Protein AF-0000000079972338 (afdb_homodimer)

pLDDT: mean 95.18, std 7.19, range [50.0, 98.88]

Structure (mmCIF, N/CA/C/O backbone):
data_AF-0000000079972338-model_v1
#
loop_
_entity.id
_entity.type
_entity.pdbx_description
1 polymer 'N2227-domain-containing protein'
#
loop_
_atom_site.group_PDB
_atom_site.id
_atom_site.type_symbol
_atom_site.label_atom_id
_atom_site.label_alt_id
_atom_site.label_comp_id
_atom_site.label_asym_id
_atom_site.label_entity_id
_atom_site.label_seq_id
_atom_site.pdbx_PDB_ins_code
_atom_site.Cartn_x
_atom_site.Cartn_y
_atom_site.Cartn_z
_atom_site.occupancy
_atom_site.B_iso_or_equiv
_atom_site.auth_seq_id
_atom_site.auth_comp_id
_atom_site.auth_asym_id
_atom_site.auth_atom_id
_atom_site.pdbx_PDB_model_num
ATOM 1 N N . MET A 1 1 ? 8.078 -21.703 -28.703 1 62.47 1 MET A N 1
ATOM 2 C CA . MET A 1 1 ? 8.406 -20.281 -28.844 1 62.47 1 MET A CA 1
ATOM 3 C C . MET A 1 1 ? 8.641 -19.922 -30.312 1 62.47 1 MET A C 1
ATOM 5 O O . MET A 1 1 ? 9.242 -18.891 -30.625 1 62.47 1 MET A O 1
ATOM 9 N N . ASN A 1 2 ? 8.242 -20.797 -31.125 1 51.22 2 ASN A N 1
ATOM 10 C CA . ASN A 1 2 ? 8.438 -20.516 -32.531 1 51.22 2 ASN A CA 1
ATOM 11 C C . ASN A 1 2 ? 7.453 -19.453 -33.031 1 51.22 2 ASN A C 1
ATOM 13 O O . ASN A 1 2 ? 6.266 -19.516 -32.719 1 51.22 2 ASN A O 1
ATOM 17 N N . GLN A 1 3 ? 7.961 -18.391 -33.625 1 52.28 3 GLN A N 1
ATOM 18 C CA . GLN A 1 3 ? 7.16 -17.281 -34.125 1 52.28 3 GLN A CA 1
ATOM 19 C C . GLN A 1 3 ? 6.035 -17.75 -35.031 1 52.28 3 GLN A C 1
ATOM 21 O O . GLN A 1 3 ? 4.977 -17.125 -35.094 1 52.28 3 GLN A O 1
ATOM 26 N N . LYS A 1 4 ? 6.234 -18.781 -35.875 1 56.81 4 LYS A N 1
ATOM 27 C CA . LYS A 1 4 ? 5.281 -19.25 -36.875 1 56.81 4 LYS A CA 1
ATOM 28 C C . LYS A 1 4 ? 4.133 -20.016 -36.25 1 56.81 4 LYS A C 1
ATOM 30 O O . LYS A 1 4 ? 3.127 -20.297 -36.906 1 56.81 4 LYS A O 1
ATOM 35 N N . GLN A 1 5 ? 4.328 -20.25 -35 1 57.22 5 GLN A N 1
ATOM 36 C CA . GLN A 1 5 ? 3.275 -21.031 -34.344 1 57.22 5 GLN A CA 1
ATOM 37 C C . GLN A 1 5 ? 2.521 -20.172 -33.312 1 57.22 5 GLN A C 1
ATOM 39 O O . GLN A 1 5 ? 3.127 -19.594 -32.406 1 57.22 5 GLN A O 1
ATOM 44 N N . GLY A 1 6 ? 1.32 -19.875 -33.5 1 57.62 6 GLY A N 1
ATOM 45 C CA . GLY A 1 6 ? 0.409 -19.188 -32.594 1 57.62 6 GLY A CA 1
ATOM 46 C C . GLY A 1 6 ? 0.247 -17.719 -32.906 1 57.62 6 GLY A C 1
ATOM 47 O O . GLY A 1 6 ? 0.909 -17.188 -33.812 1 57.62 6 GLY A O 1
ATOM 48 N N . GLN A 1 7 ? -0.815 -17.156 -32.625 1 63 7 GLN A N 1
ATOM 49 C CA . GLN A 1 7 ? -1.077 -15.734 -32.875 1 63 7 GLN A CA 1
ATOM 50 C C . GLN A 1 7 ? -0.052 -14.852 -32.188 1 63 7 GLN A C 1
ATOM 52 O O . GLN A 1 7 ? 0.166 -14.977 -30.984 1 63 7 GLN A O 1
ATOM 57 N N . TRP A 1 8 ? 0.828 -14.242 -32.969 1 67.56 8 TRP A N 1
ATOM 58 C CA . TRP A 1 8 ? 1.877 -13.344 -32.531 1 67.56 8 TRP A CA 1
ATOM 59 C C . TRP A 1 8 ? 1.278 -12.102 -31.859 1 67.56 8 TRP A C 1
ATOM 61 O O . TRP A 1 8 ? 0.971 -11.125 -32.562 1 67.56 8 TRP A O 1
ATOM 71 N N . GLY A 1 9 ? 0.549 -12.453 -30.672 1 73.25 9 GLY A N 1
ATOM 72 C CA . GLY A 1 9 ? -0.003 -11.367 -29.859 1 73.25 9 GLY A CA 1
ATOM 73 C C . GLY A 1 9 ? 0.609 -11.281 -28.484 1 73.25 9 GLY A C 1
ATOM 74 O O . GLY A 1 9 ? 1.665 -11.859 -28.219 1 73.25 9 GLY A O 1
ATOM 75 N N . SER A 1 10 ? 0.059 -10.477 -27.703 1 77.56 10 SER A N 1
ATOM 76 C CA . SER A 1 10 ? 0.585 -10.133 -26.391 1 77.56 10 SER A CA 1
ATOM 77 C C . SER A 1 10 ? 0.656 -11.359 -25.484 1 77.56 10 SER A C 1
ATOM 79 O O . SER A 1 10 ? 1.364 -11.352 -24.484 1 77.56 10 SER A O 1
ATOM 81 N N . SER A 1 11 ? 0.07 -12.453 -25.953 1 81.69 11 SER A N 1
ATOM 82 C CA . SER A 1 11 ? 0.075 -13.633 -25.109 1 81.69 11 SER A CA 1
ATOM 83 C C . SER A 1 11 ? 1.084 -14.664 -25.594 1 81.69 11 SER A C 1
ATOM 85 O O . SER A 1 11 ? 1.397 -15.625 -24.891 1 81.69 11 SER A O 1
ATOM 87 N N . HIS A 1 12 ? 1.62 -14.477 -26.75 1 89.56 12 HIS A N 1
ATOM 88 C CA . HIS A 1 12 ? 2.611 -15.406 -27.281 1 89.56 12 HIS A CA 1
ATOM 89 C C . HIS A 1 12 ? 3.854 -15.445 -26.391 1 89.56 12 HIS A C 1
ATOM 91 O O . HIS A 1 12 ? 4.375 -14.398 -26 1 89.56 12 HIS A O 1
ATOM 97 N N . PRO A 1 13 ? 4.312 -16.625 -26.109 1 91.5 13 PRO A N 1
ATOM 98 C CA . PRO A 1 13 ? 5.438 -16.75 -25.172 1 91.5 13 PRO A CA 1
ATOM 99 C C . PRO A 1 13 ? 6.684 -16.016 -25.656 1 91.5 13 PRO A C 1
ATOM 101 O O . PRO A 1 13 ? 7.402 -15.422 -24.859 1 91.5 13 PRO A O 1
ATOM 104 N N . ARG A 1 14 ? 6.945 -16.094 -26.922 1 94.5 14 ARG A N 1
ATOM 105 C CA . ARG A 1 14 ? 8.141 -15.445 -27.453 1 94.5 14 ARG A CA 1
ATOM 106 C C . ARG A 1 14 ? 8.016 -13.922 -27.391 1 94.5 14 ARG A C 1
ATOM 108 O O . ARG A 1 14 ? 8.992 -13.227 -27.109 1 94.5 14 ARG A O 1
ATOM 115 N N . TYR A 1 15 ? 6.84 -13.406 -27.75 1 95.31 15 TYR A N 1
ATOM 116 C CA . TYR A 1 15 ? 6.602 -11.977 -27.594 1 95.31 15 TYR A CA 1
ATOM 117 C C . TYR A 1 15 ? 6.82 -11.539 -26.156 1 95.31 15 TYR A C 1
ATOM 119 O O . TYR A 1 15 ? 7.48 -10.531 -25.891 1 95.31 15 TYR A O 1
ATOM 127 N N . ARG A 1 16 ? 6.238 -12.266 -25.234 1 96.94 16 ARG A N 1
ATOM 128 C CA . ARG A 1 16 ? 6.395 -11.961 -23.812 1 96.94 16 ARG A CA 1
ATOM 129 C C . ARG A 1 16 ? 7.863 -11.984 -23.406 1 96.94 16 ARG A C 1
ATOM 131 O O . ARG A 1 16 ? 8.297 -11.172 -22.594 1 96.94 16 ARG A O 1
ATOM 138 N N . LEU A 1 17 ? 8.594 -12.945 -23.969 1 98.19 17 LEU A N 1
ATOM 139 C CA . LEU A 1 17 ? 10.031 -13.008 -23.719 1 98.19 17 LEU A CA 1
ATOM 140 C C . LEU A 1 17 ? 10.734 -11.758 -24.234 1 98.19 17 LEU A C 1
ATOM 142 O O . LEU A 1 17 ? 11.547 -11.156 -23.531 1 98.19 17 LEU A O 1
ATOM 146 N N . LEU A 1 18 ? 10.398 -11.375 -25.422 1 98.25 18 LEU A N 1
ATOM 147 C CA . LEU A 1 18 ? 11 -10.195 -26.016 1 98.25 18 LEU A CA 1
ATOM 148 C C . LEU A 1 18 ? 10.672 -8.945 -25.188 1 98.25 18 LEU A C 1
ATOM 150 O O . LEU A 1 18 ? 11.508 -8.055 -25.047 1 98.25 18 LEU A O 1
ATOM 154 N N . GLU A 1 19 ? 9.445 -8.898 -24.688 1 98 19 GLU A N 1
ATOM 155 C CA . GLU A 1 19 ? 9.062 -7.777 -23.828 1 98 19 GLU A CA 1
ATOM 156 C C . GLU A 1 19 ? 9.906 -7.742 -22.562 1 98 19 GLU A C 1
ATOM 158 O O . GLU A 1 19 ? 10.297 -6.668 -22.094 1 98 19 GLU A O 1
ATOM 163 N N . ALA A 1 20 ? 10.133 -8.914 -21.984 1 98.5 20 ALA A N 1
ATOM 164 C CA . ALA A 1 20 ? 10.977 -8.977 -20.781 1 98.5 20 ALA A CA 1
ATOM 165 C C . ALA A 1 20 ? 12.398 -8.508 -21.094 1 98.5 20 ALA A C 1
ATOM 167 O O . ALA A 1 20 ? 12.969 -7.723 -20.344 1 98.5 20 ALA A O 1
ATOM 168 N N . LEU A 1 21 ? 12.938 -8.984 -22.203 1 98.81 21 LEU A N 1
ATOM 169 C CA . LEU A 1 21 ? 14.289 -8.594 -22.609 1 98.81 21 LEU A CA 1
ATOM 170 C C . LEU A 1 21 ? 14.359 -7.09 -22.875 1 98.81 21 LEU A C 1
ATOM 172 O O . LEU A 1 21 ? 15.336 -6.438 -22.5 1 98.81 21 LEU A O 1
ATOM 176 N N . TYR A 1 22 ? 13.312 -6.609 -23.516 1 98.62 22 TYR A N 1
ATOM 177 C CA . TYR A 1 22 ? 13.195 -5.168 -23.719 1 98.62 22 TYR A CA 1
ATOM 178 C C . TYR A 1 22 ? 13.234 -4.426 -22.391 1 98.62 22 TYR A C 1
ATOM 180 O O . TYR A 1 22 ? 13.969 -3.447 -22.234 1 98.62 22 TYR A O 1
ATOM 188 N N . GLY A 1 23 ? 12.539 -4.914 -21.422 1 98.62 23 GLY A N 1
ATOM 189 C CA . GLY A 1 23 ? 12.539 -4.328 -20.094 1 98.62 23 GLY A CA 1
ATOM 190 C C . GLY A 1 23 ? 13.914 -4.285 -19.469 1 98.62 23 GLY A C 1
ATOM 191 O O . GLY A 1 23 ? 14.359 -3.23 -19 1 98.62 23 GLY A O 1
ATOM 192 N N . TYR A 1 24 ? 14.609 -5.402 -19.469 1 98.69 24 TYR A N 1
ATOM 193 C CA . TYR A 1 24 ? 15.953 -5.477 -18.906 1 98.69 24 TYR A CA 1
ATOM 194 C C . TYR A 1 24 ? 16.906 -4.535 -19.625 1 98.69 24 TYR A C 1
ATOM 196 O O . TYR A 1 24 ? 17.734 -3.883 -19 1 98.69 24 TYR A O 1
ATOM 204 N N . SER A 1 25 ? 16.766 -4.457 -20.891 1 98.44 25 SER A N 1
ATOM 205 C CA . SER A 1 25 ? 17.688 -3.674 -21.703 1 98.44 25 SER A CA 1
ATOM 206 C C . SER A 1 25 ? 17.562 -2.186 -21.391 1 98.44 25 SER A C 1
ATOM 208 O O . SER A 1 25 ? 18.516 -1.426 -21.594 1 98.44 25 SER A O 1
ATOM 210 N N . LYS A 1 26 ? 16.422 -1.809 -20.938 1 98.31 26 LYS A N 1
ATOM 211 C CA . LYS A 1 26 ? 16.188 -0.385 -20.734 1 98.31 26 LYS A CA 1
ATOM 212 C C . LYS A 1 26 ? 16.156 -0.045 -19.234 1 98.31 26 LYS A C 1
ATOM 214 O O . LYS A 1 26 ? 15.648 1.012 -18.844 1 98.31 26 LYS A O 1
ATOM 219 N N . TYR A 1 27 ? 16.688 -0.897 -18.438 1 98.38 27 TYR A N 1
ATOM 220 C CA . TYR A 1 27 ? 16.672 -0.675 -17 1 98.38 27 TYR A CA 1
ATOM 221 C C . TYR A 1 27 ? 17.25 0.691 -16.656 1 98.38 27 TYR A C 1
ATOM 223 O O . TYR A 1 27 ? 16.625 1.472 -15.93 1 98.38 27 TYR A O 1
ATOM 231 N N . ARG A 1 28 ? 18.438 0.932 -17.141 1 98.19 28 ARG A N 1
ATOM 232 C CA . ARG A 1 28 ? 19.109 2.18 -16.797 1 98.19 28 ARG A CA 1
ATOM 233 C C . ARG A 1 28 ? 18.312 3.387 -17.25 1 98.19 28 ARG A C 1
ATOM 235 O O . ARG A 1 28 ? 18.062 4.316 -16.484 1 98.19 28 ARG A O 1
ATOM 242 N N . GLU A 1 29 ? 17.922 3.334 -18.484 1 97.69 29 GLU A N 1
ATOM 243 C CA . GLU A 1 29 ? 17.156 4.445 -19.062 1 97.69 29 GLU A CA 1
ATOM 244 C C . GLU A 1 29 ? 15.922 4.754 -18.219 1 97.69 29 GLU A C 1
ATOM 246 O O . GLU A 1 29 ? 15.664 5.914 -17.875 1 97.69 29 GLU A O 1
ATOM 251 N N . ARG A 1 30 ? 15.188 3.715 -17.859 1 97.56 30 ARG A N 1
ATOM 252 C CA . ARG A 1 30 ? 13.938 3.887 -17.125 1 97.56 30 ARG A CA 1
ATOM 253 C C . ARG A 1 30 ? 14.195 4.402 -15.711 1 97.56 30 ARG A C 1
ATOM 255 O O . ARG A 1 30 ? 13.406 5.191 -15.188 1 97.56 30 ARG A O 1
ATOM 262 N N . ASN A 1 31 ? 15.234 3.977 -15.078 1 97.75 31 ASN A N 1
ATOM 263 C CA . ASN A 1 31 ? 15.523 4.391 -13.711 1 97.75 31 ASN A CA 1
ATOM 264 C C . ASN A 1 31 ? 16.219 5.746 -13.664 1 97.75 31 ASN A C 1
ATOM 266 O O . ASN A 1 31 ? 16.031 6.516 -12.719 1 97.75 31 ASN A O 1
ATOM 270 N N . MET A 1 32 ? 17.016 6.047 -14.727 1 98 32 MET A N 1
ATOM 271 C CA . MET A 1 32 ? 17.641 7.363 -14.805 1 98 32 MET A CA 1
ATOM 272 C C . MET A 1 32 ? 16.594 8.461 -14.961 1 98 32 MET A C 1
ATOM 274 O O . MET A 1 32 ? 16.781 9.578 -14.469 1 98 32 MET A O 1
ATOM 278 N N . ALA A 1 33 ? 15.516 8.117 -15.641 1 97.12 33 ALA A N 1
ATOM 279 C CA . ALA A 1 33 ? 14.445 9.102 -15.797 1 97.12 33 ALA A CA 1
ATOM 280 C C . ALA A 1 33 ? 13.922 9.57 -14.445 1 97.12 33 ALA A C 1
ATOM 282 O O . ALA A 1 33 ? 13.703 10.766 -14.234 1 97.12 33 ALA A O 1
ATOM 283 N N . GLU A 1 34 ? 13.703 8.688 -13.5 1 95.75 34 GLU A N 1
ATOM 284 C CA . GLU A 1 34 ? 13.234 9.023 -12.164 1 95.75 34 GLU A CA 1
ATOM 285 C C . GLU A 1 34 ? 14.289 9.812 -11.391 1 95.75 34 GLU A C 1
ATOM 287 O O . GLU A 1 34 ? 13.961 10.789 -10.711 1 95.75 34 GLU A O 1
ATOM 292 N N . LEU A 1 35 ? 15.492 9.359 -11.484 1 97.94 35 LEU A N 1
ATOM 293 C CA . LEU A 1 35 ? 16.578 10.07 -10.82 1 97.94 35 LEU A CA 1
ATOM 294 C C . LEU A 1 35 ? 16.688 11.5 -11.328 1 97.94 35 LEU A C 1
ATOM 296 O O . LEU A 1 35 ? 16.891 12.43 -10.547 1 97.94 35 LEU A O 1
ATOM 300 N N . ASP A 1 36 ? 16.547 11.68 -12.609 1 98.25 36 ASP A N 1
ATOM 301 C CA . ASP A 1 36 ? 16.609 13.008 -13.211 1 98.25 36 ASP A CA 1
ATOM 302 C C . ASP A 1 36 ? 15.461 13.883 -12.734 1 98.25 36 ASP A C 1
ATOM 304 O O . ASP A 1 36 ? 15.617 15.094 -12.578 1 98.25 36 ASP A O 1
ATOM 308 N N . ARG A 1 37 ? 14.383 13.266 -12.562 1 97.62 37 ARG A N 1
ATOM 309 C CA . ARG A 1 37 ? 13.258 14 -11.984 1 97.62 37 ARG A CA 1
ATOM 310 C C . ARG A 1 37 ? 13.586 14.484 -10.578 1 97.62 37 ARG A C 1
ATOM 312 O O . ARG A 1 37 ? 13.281 15.625 -10.219 1 97.62 37 ARG A O 1
ATOM 319 N N . TRP A 1 38 ? 14.172 13.641 -9.727 1 97.88 38 TRP A N 1
ATOM 320 C CA . TRP A 1 38 ? 14.57 14.039 -8.383 1 97.88 38 TRP A CA 1
ATOM 321 C C . TRP A 1 38 ? 15.562 15.203 -8.43 1 97.88 38 TRP A C 1
ATOM 323 O O . TRP A 1 38 ? 15.438 16.156 -7.668 1 97.88 38 TRP A O 1
ATOM 333 N N . ARG A 1 39 ? 16.5 15.086 -9.344 1 98.25 39 ARG A N 1
ATOM 334 C CA . ARG A 1 39 ? 17.469 16.156 -9.516 1 98.25 39 ARG A CA 1
ATOM 335 C C . ARG A 1 39 ? 16.781 17.469 -9.914 1 98.25 39 ARG A C 1
ATOM 337 O O . ARG A 1 39 ? 17.141 18.531 -9.414 1 98.25 39 ARG A O 1
ATOM 344 N N . SER A 1 40 ? 15.852 17.344 -10.797 1 98.5 40 SER A N 1
ATOM 345 C CA . SER A 1 40 ? 15.109 18.516 -11.25 1 98.5 40 SER A CA 1
ATOM 346 C C . SER A 1 40 ? 14.32 19.141 -10.109 1 98.5 40 SER A C 1
ATOM 348 O O . SER A 1 40 ? 14.273 20.359 -9.977 1 98.5 40 SER A O 1
ATOM 350 N N . MET A 1 41 ? 13.672 18.344 -9.328 1 98.25 41 MET A N 1
ATOM 351 C CA . MET A 1 41 ? 12.898 18.844 -8.195 1 98.25 41 MET A CA 1
ATOM 352 C C . MET A 1 41 ? 13.797 19.578 -7.207 1 98.25 41 MET A C 1
ATOM 354 O O . MET A 1 41 ? 13.406 20.609 -6.664 1 98.25 41 MET A O 1
ATOM 358 N N . TYR A 1 42 ? 14.977 19.047 -6.98 1 98.44 42 TYR A N 1
ATOM 359 C CA . TYR A 1 42 ? 15.938 19.656 -6.062 1 98.44 42 TYR A CA 1
ATOM 360 C C . TYR A 1 42 ? 16.234 21.094 -6.453 1 98.44 42 TYR A C 1
ATOM 362 O O . TYR A 1 42 ? 16.453 21.953 -5.586 1 98.44 42 TYR A O 1
ATOM 370 N N . LYS A 1 43 ? 16.156 21.375 -7.73 1 98.31 43 LYS A N 1
ATOM 371 C CA . LYS A 1 43 ? 16.484 22.703 -8.242 1 98.31 43 LYS A CA 1
ATOM 372 C C . LYS A 1 43 ? 15.477 23.75 -7.777 1 98.31 43 LYS A C 1
ATOM 374 O O . LYS A 1 43 ? 15.75 24.953 -7.809 1 98.31 43 LYS A O 1
ATOM 379 N N . ASN A 1 44 ? 14.344 23.281 -7.316 1 98.25 44 ASN A N 1
ATOM 380 C CA . ASN A 1 44 ? 13.281 24.203 -6.934 1 98.25 44 ASN A CA 1
ATOM 381 C C . ASN A 1 44 ? 13.508 24.781 -5.535 1 98.25 44 ASN A C 1
ATOM 383 O O . ASN A 1 44 ? 12.836 25.734 -5.133 1 98.25 44 ASN A O 1
ATOM 387 N N . LEU A 1 45 ? 14.461 24.297 -4.828 1 98.44 45 LEU A N 1
ATOM 388 C CA . LEU A 1 45 ? 14.789 24.812 -3.506 1 98.44 45 LEU A CA 1
ATOM 389 C C . LEU A 1 45 ? 15.477 26.172 -3.611 1 98.44 45 LEU A C 1
ATOM 391 O O . LEU A 1 45 ? 16.109 26.469 -4.621 1 98.44 45 LEU A O 1
ATOM 395 N N . SER A 1 46 ? 15.328 26.969 -2.59 1 98.25 46 SER A N 1
ATOM 396 C CA . SER A 1 46 ? 16.078 28.219 -2.525 1 98.25 46 SER A CA 1
ATOM 397 C C . SER A 1 46 ? 17.562 27.953 -2.314 1 98.25 46 SER A C 1
ATOM 399 O O . SER A 1 46 ? 17.953 26.859 -1.902 1 98.25 46 SER A O 1
ATOM 401 N N . LYS A 1 47 ? 18.375 28.938 -2.609 1 98.25 47 LYS A N 1
ATOM 402 C CA . LYS A 1 47 ? 19.812 28.828 -2.402 1 98.25 47 LYS A CA 1
ATOM 403 C C . LYS A 1 47 ? 20.141 28.531 -0.942 1 98.25 47 LYS A C 1
ATOM 405 O O . LYS A 1 47 ? 21.031 27.719 -0.652 1 98.25 47 LYS A O 1
ATOM 410 N N . ARG A 1 48 ? 19.469 29.141 -0.107 1 98 48 ARG A N 1
ATOM 411 C CA . ARG A 1 48 ? 19.688 28.953 1.323 1 98 48 ARG A CA 1
ATOM 412 C C . ARG A 1 48 ? 19.375 27.516 1.744 1 98 48 ARG A C 1
ATOM 414 O O . ARG A 1 48 ? 20.125 26.906 2.494 1 98 48 ARG A O 1
ATOM 421 N N . GLN A 1 49 ? 18.281 27.031 1.303 1 98.5 49 GLN A N 1
ATOM 422 C CA . GLN A 1 49 ? 17.875 25.656 1.623 1 98.5 49 GLN A CA 1
ATOM 423 C C . GLN A 1 49 ? 18.875 24.641 1.083 1 98.5 49 GLN A C 1
ATOM 425 O O . GLN A 1 49 ? 19.25 23.703 1.779 1 98.5 49 GLN A O 1
ATOM 430 N N . LYS A 1 50 ? 19.328 24.859 -0.127 1 98.62 50 LYS A N 1
ATOM 431 C CA . LYS A 1 50 ? 20.328 23.984 -0.725 1 98.62 50 LYS A CA 1
ATOM 432 C C . LYS A 1 50 ? 21.609 23.984 0.096 1 98.62 50 LYS A C 1
ATOM 434 O O . LYS A 1 50 ? 22.219 22.938 0.305 1 98.62 50 LYS A O 1
ATOM 439 N N . LYS A 1 51 ? 21.969 25.156 0.494 1 98.38 51 LYS A N 1
ATOM 440 C CA . LYS A 1 51 ? 23.172 25.266 1.305 1 98.38 51 LYS A CA 1
ATOM 441 C C . LYS A 1 51 ? 23.047 24.438 2.584 1 98.38 51 LYS A C 1
ATOM 443 O O . LYS A 1 51 ? 23.984 23.719 2.951 1 98.38 51 LYS A O 1
ATOM 448 N N . THR A 1 52 ? 21.922 24.516 3.252 1 98.12 52 THR A N 1
ATOM 449 C CA . THR A 1 52 ? 21.688 23.75 4.465 1 98.12 52 THR A CA 1
ATOM 450 C C . THR A 1 52 ? 21.734 22.25 4.168 1 98.12 52 THR A C 1
ATOM 452 O O . THR A 1 52 ? 22.422 21.5 4.863 1 98.12 52 THR A O 1
ATOM 455 N N . LEU A 1 53 ? 21.094 21.797 3.139 1 98.56 53 LEU A N 1
ATOM 456 C CA . LEU A 1 53 ? 21 20.391 2.789 1 98.56 53 LEU A CA 1
ATOM 457 C C . LEU A 1 53 ? 22.375 19.828 2.406 1 98.56 53 LEU A C 1
ATOM 459 O O . LEU A 1 53 ? 22.75 18.734 2.82 1 98.56 53 LEU A O 1
ATOM 463 N N . GLU A 1 54 ? 23.094 20.625 1.62 1 98.56 54 GLU A N 1
ATOM 464 C CA . GLU A 1 54 ? 24.406 20.141 1.18 1 98.56 54 GLU A CA 1
ATOM 465 C C . GLU A 1 54 ? 25.391 20.062 2.346 1 98.56 54 GLU A C 1
ATOM 467 O O . GLU A 1 54 ? 26.25 19.188 2.381 1 98.56 54 GLU A O 1
ATOM 472 N N . SER A 1 55 ? 25.219 20.859 3.352 1 98.31 55 SER A N 1
ATOM 473 C CA . SER A 1 55 ? 26.141 20.891 4.488 1 98.31 55 SER A CA 1
ATOM 474 C C . SER A 1 55 ? 25.969 19.656 5.375 1 98.31 55 SER A C 1
ATOM 476 O O . SER A 1 55 ? 26.938 19.156 5.945 1 98.31 55 SER A O 1
ATOM 478 N N . VAL A 1 56 ? 24.75 19.141 5.457 1 98.06 56 VAL A N 1
ATOM 479 C CA . VAL A 1 56 ? 24.547 18.109 6.477 1 98.06 56 VAL A CA 1
ATOM 480 C C . VAL A 1 56 ? 24.078 16.812 5.82 1 98.06 56 VAL A C 1
ATOM 482 O O . VAL A 1 56 ? 24.109 15.75 6.441 1 98.06 56 VAL A O 1
ATOM 485 N N . VAL A 1 57 ? 23.594 16.828 4.574 1 98.06 57 VAL A N 1
ATOM 486 C CA . VAL A 1 57 ? 23.031 15.648 3.922 1 98.06 57 VAL A CA 1
ATOM 487 C C . VAL A 1 57 ? 23.906 15.258 2.734 1 98.06 57 VAL A C 1
ATOM 489 O O . VAL A 1 57 ? 24.031 14.07 2.412 1 98.06 57 VAL A O 1
ATOM 492 N N . ASN A 1 58 ? 24.625 16.297 2.102 1 98.12 58 ASN A N 1
ATOM 493 C CA . ASN A 1 58 ? 25.281 16.062 0.822 1 98.12 58 ASN A CA 1
ATOM 494 C C . ASN A 1 58 ? 24.328 15.43 -0.192 1 98.12 58 ASN A C 1
ATOM 496 O O . ASN A 1 58 ? 24.625 14.375 -0.749 1 98.12 58 ASN A O 1
ATOM 500 N N . TYR A 1 59 ? 23.219 16.125 -0.449 1 98.38 59 TYR A N 1
ATOM 501 C CA . TYR A 1 59 ? 22.078 15.586 -1.174 1 98.38 59 TYR A CA 1
ATOM 502 C C . TYR A 1 59 ? 22.453 15.281 -2.621 1 98.38 59 TYR A C 1
ATOM 504 O O . TYR A 1 59 ? 22.031 14.258 -3.174 1 98.38 59 TYR A O 1
ATOM 512 N N . LYS A 1 60 ? 23.203 16.141 -3.281 1 98.31 60 LYS A N 1
ATOM 513 C CA . LYS A 1 60 ? 23.641 15.906 -4.652 1 98.31 60 LYS A CA 1
ATOM 514 C C . LYS A 1 60 ? 24.453 14.617 -4.75 1 98.31 60 LYS A C 1
ATOM 516 O O . LYS A 1 60 ? 24.25 13.82 -5.672 1 98.31 60 LYS A O 1
ATOM 521 N N . LYS A 1 61 ? 25.328 14.43 -3.828 1 98.31 61 LYS A N 1
ATOM 522 C CA . LYS A 1 61 ? 26.141 13.211 -3.82 1 98.31 61 LYS A CA 1
ATOM 523 C C . LYS A 1 61 ? 25.266 11.977 -3.619 1 98.31 61 LYS A C 1
ATOM 525 O O . LYS A 1 61 ? 25.5 10.93 -4.223 1 98.31 61 LYS A O 1
ATOM 530 N N . LYS A 1 62 ? 24.312 12.133 -2.707 1 98 62 LYS A N 1
ATOM 531 C CA . LYS A 1 62 ? 23.359 11.047 -2.486 1 98 62 LYS A CA 1
ATOM 532 C C . LYS A 1 62 ? 22.734 10.586 -3.801 1 98 62 LYS A C 1
ATOM 534 O O . LYS A 1 62 ? 22.672 9.391 -4.082 1 98 62 LYS A O 1
ATOM 539 N N . LEU A 1 63 ? 22.266 11.5 -4.641 1 98.12 63 LEU A N 1
ATOM 540 C CA . LEU A 1 63 ? 21.656 11.188 -5.922 1 98.12 63 LEU A CA 1
ATOM 541 C C . LEU A 1 63 ? 22.688 10.641 -6.906 1 98.12 63 LEU A C 1
ATOM 543 O O . LEU A 1 63 ? 22.391 9.727 -7.676 1 98.12 63 LEU A O 1
ATOM 547 N N . ASP A 1 64 ? 23.906 11.203 -6.863 1 98.44 64 ASP A N 1
ATOM 548 C CA . ASP A 1 64 ? 24.984 10.688 -7.711 1 98.44 64 ASP A CA 1
ATOM 549 C C . ASP A 1 64 ? 25.297 9.234 -7.371 1 98.44 64 ASP A C 1
ATOM 551 O O . ASP A 1 64 ? 25.594 8.43 -8.258 1 98.44 64 ASP A O 1
ATOM 555 N N . ASP A 1 65 ? 25.344 8.969 -6.117 1 98.62 65 ASP A N 1
ATOM 556 C CA . ASP A 1 65 ? 25.594 7.594 -5.688 1 98.62 65 ASP A CA 1
ATOM 557 C C . ASP A 1 65 ? 24.516 6.648 -6.207 1 98.62 65 ASP A C 1
ATOM 559 O O . ASP A 1 65 ? 24.812 5.512 -6.594 1 98.62 65 ASP A O 1
ATOM 563 N N . ILE A 1 66 ? 23.297 7.074 -6.172 1 98.62 66 ILE A N 1
ATOM 564 C CA . ILE A 1 66 ? 22.203 6.27 -6.707 1 98.62 66 ILE A CA 1
ATOM 565 C C . ILE A 1 66 ? 22.438 5.996 -8.188 1 98.62 66 ILE A C 1
ATOM 567 O O . ILE A 1 66 ? 22.188 4.887 -8.672 1 98.62 66 ILE A O 1
ATOM 571 N N . GLU A 1 67 ? 22.891 7.008 -8.922 1 98.62 67 GLU A N 1
ATOM 572 C CA . GLU A 1 67 ? 23.203 6.828 -10.336 1 98.62 67 GLU A CA 1
ATOM 573 C C . GLU A 1 67 ? 24.219 5.707 -10.547 1 98.62 67 GLU A C 1
ATOM 575 O O . GLU A 1 67 ? 24.062 4.879 -11.445 1 98.62 67 GLU A O 1
ATOM 580 N N . GLU A 1 68 ? 25.219 5.699 -9.742 1 98.62 68 GLU A N 1
ATOM 581 C CA . GLU A 1 68 ? 26.234 4.652 -9.828 1 98.62 68 GLU A CA 1
ATOM 582 C C . GLU A 1 68 ? 25.625 3.275 -9.562 1 98.62 68 GLU A C 1
ATOM 584 O O . GLU A 1 68 ? 25.984 2.299 -10.227 1 98.62 68 GLU A O 1
ATOM 589 N N . LEU A 1 69 ? 24.781 3.221 -8.609 1 98.75 69 LEU A N 1
ATOM 590 C CA . LEU A 1 69 ? 24.172 1.944 -8.25 1 98.75 69 LEU A CA 1
ATOM 591 C C . LEU A 1 69 ? 23.203 1.488 -9.336 1 98.75 69 LEU A C 1
ATOM 593 O O . LEU A 1 69 ? 23.047 0.288 -9.57 1 98.75 69 LEU A O 1
ATOM 597 N N . ILE A 1 70 ? 22.531 2.459 -10.008 1 98.75 70 ILE A N 1
ATOM 598 C CA . ILE A 1 70 ? 21.703 2.129 -11.164 1 98.75 70 ILE A CA 1
ATOM 599 C C . ILE A 1 70 ? 22.547 1.426 -12.219 1 98.75 70 ILE A C 1
ATOM 601 O O . ILE A 1 70 ? 22.125 0.441 -12.82 1 98.75 70 ILE A O 1
ATOM 605 N N . TYR A 1 71 ? 23.766 1.896 -12.414 1 98.06 71 TYR A N 1
ATOM 606 C CA . TYR A 1 71 ? 24.672 1.285 -13.375 1 98.06 71 TYR A CA 1
ATOM 607 C C . TYR A 1 71 ? 25.016 -0.146 -12.977 1 98.06 71 TYR A C 1
ATOM 609 O O . TYR A 1 71 ? 25.094 -1.034 -13.828 1 98.06 71 TYR A O 1
ATOM 617 N N . ARG A 1 72 ? 25.234 -0.35 -11.758 1 98.31 72 ARG A N 1
ATOM 618 C CA . ARG A 1 72 ? 25.547 -1.69 -11.273 1 98.31 72 ARG A CA 1
ATOM 619 C C . ARG A 1 72 ? 24.375 -2.639 -11.484 1 98.31 72 ARG A C 1
ATOM 621 O O . ARG A 1 72 ? 24.562 -3.783 -11.906 1 98.31 72 ARG A O 1
ATOM 628 N N . ASN A 1 73 ? 23.203 -2.188 -11.156 1 98.75 73 ASN A N 1
ATOM 629 C CA . ASN A 1 73 ? 22.016 -2.998 -11.391 1 98.75 73 ASN A CA 1
ATOM 630 C C . ASN A 1 73 ? 21.797 -3.268 -12.875 1 98.75 73 ASN A C 1
ATOM 632 O O . ASN A 1 73 ? 21.297 -4.332 -13.25 1 98.75 73 ASN A O 1
ATOM 636 N N . GLU A 1 74 ? 22.125 -2.268 -13.672 1 98.62 74 GLU A N 1
ATOM 637 C CA . GLU A 1 74 ? 22.031 -2.463 -15.117 1 98.62 74 GLU A CA 1
ATOM 638 C C . GLU A 1 74 ? 22.906 -3.613 -15.578 1 98.62 74 GLU A C 1
ATOM 640 O O . GLU A 1 74 ? 22.531 -4.383 -16.469 1 98.62 74 GLU A O 1
ATOM 645 N N . ALA A 1 75 ? 24.094 -3.689 -15.039 1 98.56 75 ALA A N 1
ATOM 646 C CA . ALA A 1 75 ? 25.016 -4.773 -15.398 1 98.56 75 ALA A CA 1
ATOM 647 C C . ALA A 1 75 ? 24.391 -6.133 -15.102 1 98.56 75 ALA A C 1
ATOM 649 O O . ALA A 1 75 ? 24.531 -7.074 -15.891 1 98.56 75 ALA A O 1
ATOM 650 N N . LEU A 1 76 ? 23.75 -6.238 -14.008 1 98.69 76 LEU A N 1
ATOM 651 C CA . LEU A 1 76 ? 23.062 -7.477 -13.68 1 98.69 76 LEU A CA 1
ATOM 652 C C . LEU A 1 76 ? 21.953 -7.758 -14.695 1 98.69 76 LEU A C 1
ATOM 654 O O . LEU A 1 76 ? 21.812 -8.883 -15.164 1 98.69 76 LEU A O 1
ATOM 658 N N . CYS A 1 77 ? 21.156 -6.75 -15.047 1 98.81 77 CYS A N 1
ATOM 659 C CA . CYS A 1 77 ? 20.078 -6.902 -16.016 1 98.81 77 CYS A CA 1
ATOM 660 C C . CYS A 1 77 ? 20.625 -7.391 -17.359 1 98.81 77 CYS A C 1
ATOM 662 O O . CYS A 1 77 ? 20.047 -8.281 -17.984 1 98.81 77 CYS A O 1
ATOM 664 N N . LYS A 1 78 ? 21.719 -6.836 -17.75 1 98.44 78 LYS A N 1
ATOM 665 C CA . LYS A 1 78 ? 22.344 -7.234 -19.016 1 98.44 78 LYS A CA 1
ATOM 666 C C . LYS A 1 78 ? 22.812 -8.688 -18.969 1 98.44 78 LYS A C 1
ATOM 668 O O . LYS A 1 78 ? 22.734 -9.406 -19.953 1 98.44 78 LYS A O 1
ATOM 673 N N . SER A 1 79 ? 23.359 -9.055 -17.844 1 98.56 79 SER A N 1
ATOM 674 C CA . SER A 1 79 ? 23.781 -10.438 -17.672 1 98.56 79 SER A CA 1
ATOM 675 C C . SER A 1 79 ? 22.594 -11.398 -17.734 1 98.56 79 SER A C 1
ATOM 677 O O . SER A 1 79 ? 22.688 -12.469 -18.328 1 98.56 79 SER A O 1
ATOM 679 N N . ILE A 1 80 ? 21.5 -11.039 -17.109 1 98.81 80 ILE A N 1
ATOM 680 C CA . ILE A 1 80 ? 20.266 -11.836 -17.172 1 98.81 80 ILE A CA 1
ATOM 681 C C . ILE A 1 80 ? 19.781 -11.953 -18.609 1 98.81 80 ILE A C 1
ATOM 683 O O . ILE A 1 80 ? 19.438 -13.039 -19.062 1 98.81 80 ILE A O 1
ATOM 687 N N . MET A 1 81 ? 19.844 -10.836 -19.281 1 98.44 81 MET A N 1
ATOM 688 C CA . MET A 1 81 ? 19.422 -10.781 -20.672 1 98.44 81 MET A CA 1
ATOM 689 C C . MET A 1 81 ? 20.266 -11.703 -21.547 1 98.44 81 MET A C 1
ATOM 691 O O . MET A 1 81 ? 19.734 -12.469 -22.344 1 98.44 81 MET A O 1
ATOM 695 N N . ALA A 1 82 ? 21.578 -11.594 -21.344 1 98.5 82 ALA A N 1
ATOM 696 C CA . ALA A 1 82 ? 22.484 -12.406 -22.141 1 98.5 82 ALA A CA 1
ATOM 697 C C . ALA A 1 82 ? 22.25 -13.891 -21.906 1 98.5 82 ALA A C 1
ATOM 699 O O . ALA A 1 82 ? 22.219 -14.688 -22.859 1 98.5 82 ALA A O 1
ATOM 700 N N . ASN A 1 83 ? 22.109 -14.25 -20.688 1 98.56 83 ASN A N 1
ATOM 701 C CA . ASN A 1 83 ? 21.797 -15.633 -20.359 1 98.56 83 ASN A CA 1
ATOM 702 C C . ASN A 1 83 ? 20.5 -16.094 -21 1 98.56 83 ASN A C 1
ATOM 704 O O . ASN A 1 83 ? 20.422 -17.203 -21.531 1 98.56 83 ASN A O 1
ATOM 708 N N . ALA A 1 84 ? 19.484 -15.289 -20.938 1 98.69 84 ALA A N 1
ATOM 709 C CA . ALA A 1 84 ? 18.172 -15.609 -21.484 1 98.69 84 ALA A CA 1
ATOM 710 C C . ALA A 1 84 ? 18.234 -15.773 -23 1 98.69 84 ALA A C 1
ATOM 712 O O . ALA A 1 84 ? 17.656 -16.703 -23.562 1 98.69 84 ALA A O 1
ATOM 713 N N . MET A 1 85 ? 18.922 -14.828 -23.641 1 98.56 85 MET A N 1
ATOM 714 C CA . MET A 1 85 ? 19.047 -14.891 -25.094 1 98.56 85 MET A CA 1
ATOM 715 C C . MET A 1 85 ? 19.734 -16.188 -25.516 1 98.56 85 MET A C 1
ATOM 717 O O . MET A 1 85 ? 19.328 -16.828 -26.469 1 98.56 85 MET A O 1
ATOM 721 N N . ALA A 1 86 ? 20.766 -16.562 -24.812 1 98.31 86 ALA A N 1
ATOM 722 C CA . ALA A 1 86 ? 21.453 -17.812 -25.109 1 98.31 86 ALA A CA 1
ATOM 723 C C . ALA A 1 86 ? 20.547 -19.016 -24.844 1 98.31 86 ALA A C 1
ATOM 725 O O . ALA A 1 86 ? 20.469 -19.922 -25.672 1 98.31 86 ALA A O 1
ATOM 726 N N . TYR A 1 87 ? 19.859 -19 -23.781 1 97.81 87 TYR A N 1
ATOM 727 C CA . TYR A 1 87 ? 19.031 -20.141 -23.359 1 97.81 87 TYR A CA 1
ATOM 728 C C . TYR A 1 87 ? 17.859 -20.328 -24.312 1 97.81 87 TYR A C 1
ATOM 730 O O . TYR A 1 87 ? 17.531 -21.453 -24.703 1 97.81 87 TYR A O 1
ATOM 738 N N . TYR A 1 88 ? 17.234 -19.219 -24.703 1 97.75 88 TYR A N 1
ATOM 739 C CA . TYR A 1 88 ? 15.992 -19.312 -25.484 1 97.75 88 TYR A CA 1
ATOM 740 C C . TYR A 1 88 ? 16.281 -19.172 -26.969 1 97.75 88 TYR A C 1
ATOM 742 O O . TYR A 1 88 ? 15.359 -19.266 -27.797 1 97.75 88 TYR A O 1
ATOM 750 N N . GLY A 1 89 ? 17.438 -18.875 -27.344 1 97.69 89 GLY A N 1
ATOM 751 C CA . GLY A 1 89 ? 17.812 -18.75 -28.75 1 97.69 89 GLY A CA 1
ATOM 752 C C . GLY A 1 89 ? 17.297 -17.484 -29.391 1 97.69 89 GLY A C 1
ATOM 753 O O . GLY A 1 89 ? 16.703 -17.531 -30.484 1 97.69 89 GLY A O 1
ATOM 754 N N . ILE A 1 90 ? 17.438 -16.391 -28.703 1 97.75 90 ILE A N 1
ATOM 755 C CA . ILE A 1 90 ? 17.047 -15.102 -29.25 1 97.75 90 ILE A CA 1
ATOM 756 C C . ILE A 1 90 ? 18.25 -14.406 -29.859 1 97.75 90 ILE A C 1
ATOM 758 O O . ILE A 1 90 ? 19.266 -14.203 -29.172 1 97.75 90 ILE A O 1
ATOM 762 N N . GLU A 1 91 ? 18.156 -14.016 -31.062 1 97.69 91 GLU A N 1
ATOM 763 C CA . GLU A 1 91 ? 19.219 -13.273 -31.719 1 97.69 91 GLU A CA 1
ATOM 764 C C . GLU A 1 91 ? 19.141 -11.789 -31.391 1 97.69 91 GLU A C 1
ATOM 766 O O . GLU A 1 91 ? 18.047 -11.242 -31.219 1 97.69 91 GLU A O 1
ATOM 771 N N . LYS A 1 92 ? 20.281 -11.195 -31.406 1 97.44 92 LYS A N 1
ATOM 772 C CA . LYS A 1 92 ? 20.344 -9.766 -31.125 1 97.44 92 LYS A CA 1
ATOM 773 C C . LYS A 1 92 ? 19.5 -8.977 -32.125 1 97.44 92 LYS A C 1
ATOM 775 O O . LYS A 1 92 ? 18.812 -8.023 -31.766 1 97.44 92 LYS A O 1
ATOM 780 N N . SER A 1 93 ? 19.531 -9.375 -33.344 1 97.94 93 SER A N 1
ATOM 781 C CA . SER A 1 93 ? 18.781 -8.695 -34.375 1 97.94 93 SER A CA 1
ATOM 782 C C . SER A 1 93 ? 17.281 -8.766 -34.125 1 97.94 93 SER A C 1
ATOM 784 O O . SER A 1 93 ? 16.547 -7.809 -34.406 1 97.94 93 SER A O 1
ATOM 786 N N . GLU A 1 94 ? 16.859 -9.867 -33.594 1 97.38 94 GLU A N 1
ATOM 787 C CA . GLU A 1 94 ? 15.445 -10.031 -33.281 1 97.38 94 GLU A CA 1
ATOM 788 C C . GLU A 1 94 ? 15.023 -9.094 -32.156 1 97.38 94 GLU A C 1
ATOM 790 O O . GLU A 1 94 ? 13.977 -8.445 -32.219 1 97.38 94 GLU A O 1
ATOM 795 N N . LEU A 1 95 ? 15.82 -9.047 -31.125 1 98.12 95 LEU A N 1
ATOM 796 C CA . LEU A 1 95 ? 15.539 -8.148 -30.016 1 98.12 95 LEU A CA 1
ATOM 797 C C . LEU A 1 95 ? 15.555 -6.691 -30.469 1 98.12 95 LEU A C 1
ATOM 799 O O . LEU A 1 95 ? 14.656 -5.918 -30.125 1 98.12 95 LEU A O 1
ATOM 803 N N . ASP A 1 96 ? 16.531 -6.328 -31.25 1 98.06 96 ASP A N 1
ATOM 804 C CA . ASP A 1 96 ? 16.641 -4.961 -31.75 1 98.06 96 ASP A CA 1
ATOM 805 C C . ASP A 1 96 ? 15.414 -4.562 -32.562 1 98.06 96 ASP A C 1
ATOM 807 O O . ASP A 1 96 ? 14.906 -3.449 -32.406 1 98.06 96 ASP A O 1
ATOM 811 N N . ALA A 1 97 ? 15.023 -5.449 -33.375 1 97.75 97 ALA A N 1
ATOM 812 C CA . ALA A 1 97 ? 13.836 -5.188 -34.188 1 97.75 97 ALA A CA 1
ATOM 813 C C . ALA A 1 97 ? 12.609 -4.984 -33.281 1 97.75 97 ALA A C 1
ATOM 815 O O . ALA A 1 97 ? 11.766 -4.133 -33.562 1 97.75 97 ALA A O 1
ATOM 816 N N . HIS A 1 98 ? 12.453 -5.82 -32.312 1 97.25 98 HIS A N 1
ATOM 817 C CA . HIS A 1 98 ? 11.344 -5.699 -31.359 1 97.25 98 HIS A CA 1
ATOM 818 C C . HIS A 1 98 ? 11.367 -4.348 -30.656 1 97.25 98 HIS A C 1
ATOM 820 O O . HIS A 1 98 ? 10.328 -3.688 -30.531 1 97.25 98 HIS A O 1
ATOM 826 N N . ILE A 1 99 ? 12.492 -3.918 -30.172 1 97.81 99 ILE A N 1
ATOM 827 C CA . ILE A 1 99 ? 12.664 -2.656 -29.469 1 97.81 99 ILE A CA 1
ATOM 828 C C . ILE A 1 99 ? 12.336 -1.49 -30.391 1 97.81 99 ILE A C 1
ATOM 830 O O . ILE A 1 99 ? 11.656 -0.545 -29.984 1 97.81 99 ILE A O 1
ATOM 834 N N . GLU A 1 100 ? 12.812 -1.568 -31.594 1 97.56 100 GLU A N 1
ATOM 835 C CA . GLU A 1 100 ? 12.531 -0.526 -32.594 1 97.56 100 GLU A CA 1
ATOM 836 C C . GLU A 1 100 ? 11.031 -0.385 -32.844 1 97.56 100 GLU A C 1
ATOM 838 O O . GLU A 1 100 ? 10.516 0.73 -32.906 1 97.56 100 GLU A O 1
ATOM 843 N N . SER A 1 101 ? 10.422 -1.481 -33 1 96.25 101 SER A N 1
ATOM 844 C CA . SER A 1 101 ? 8.977 -1.479 -33.219 1 96.25 101 SER A CA 1
ATOM 845 C C . SER A 1 101 ? 8.242 -0.861 -32.031 1 96.25 101 SER A C 1
ATOM 847 O O . SER A 1 101 ? 7.293 -0.094 -32.219 1 96.25 101 SER A O 1
ATOM 849 N N . ALA A 1 102 ? 8.625 -1.24 -30.844 1 96.12 102 ALA A N 1
ATOM 850 C CA . ALA A 1 102 ? 8.016 -0.689 -29.625 1 96.12 102 ALA A CA 1
ATOM 851 C C . ALA A 1 102 ? 8.219 0.821 -29.547 1 96.12 102 ALA A C 1
ATOM 853 O O . ALA A 1 102 ? 7.281 1.565 -29.25 1 96.12 102 ALA A O 1
ATOM 854 N N . THR A 1 103 ? 9.398 1.279 -29.844 1 96 103 THR A N 1
ATOM 855 C CA . THR A 1 103 ? 9.75 2.691 -29.766 1 96 103 THR A CA 1
ATOM 856 C C . THR A 1 103 ? 8.984 3.506 -30.812 1 96 103 THR A C 1
ATOM 858 O O . THR A 1 103 ? 8.57 4.637 -30.531 1 96 103 THR A O 1
ATOM 861 N N . LYS A 1 104 ? 8.781 2.99 -31.969 1 96.62 104 LYS A N 1
ATOM 862 C CA . LYS A 1 104 ? 8.078 3.662 -33.062 1 96.62 104 LYS A CA 1
ATOM 863 C C . LYS A 1 104 ? 6.648 4.012 -32.656 1 96.62 104 LYS A C 1
ATOM 865 O O . LYS A 1 104 ? 6.125 5.059 -33.062 1 96.62 104 LYS A O 1
ATOM 870 N N . VAL A 1 105 ? 6.07 3.189 -31.906 1 95.94 105 VAL A N 1
ATOM 871 C CA . VAL A 1 105 ? 4.68 3.434 -31.547 1 95.94 105 VAL A CA 1
ATOM 872 C C . VAL A 1 105 ? 4.613 4.066 -30.156 1 95.94 105 VAL A C 1
ATOM 874 O O . VAL A 1 105 ? 3.539 4.152 -29.562 1 95.94 105 VAL A O 1
ATOM 877 N N . GLY A 1 106 ? 5.746 4.32 -29.547 1 95.75 106 GLY A N 1
ATOM 878 C CA . GLY A 1 106 ? 5.809 5.055 -28.281 1 95.75 106 GLY A CA 1
ATOM 879 C C . GLY A 1 106 ? 5.648 4.164 -27.062 1 95.75 106 GLY A C 1
ATOM 880 O O . GLY A 1 106 ? 5.406 4.656 -25.969 1 95.75 106 GLY A O 1
ATOM 881 N N . ARG A 1 107 ? 5.691 2.799 -27.219 1 95.94 107 ARG A N 1
ATOM 882 C CA . ARG A 1 107 ? 5.59 1.874 -26.109 1 95.94 107 ARG A CA 1
ATOM 883 C C . ARG A 1 107 ? 6.879 1.863 -25.281 1 95.94 107 ARG A C 1
ATOM 885 O O . ARG A 1 107 ? 7.953 1.57 -25.812 1 95.94 107 ARG A O 1
ATOM 892 N N . LYS A 1 108 ? 6.812 2.154 -24.031 1 95.81 108 LYS A N 1
ATOM 893 C CA . LYS A 1 108 ? 7.965 2.189 -23.125 1 95.81 108 LYS A CA 1
ATOM 894 C C . LYS A 1 108 ? 8.211 0.821 -22.5 1 95.81 108 LYS A C 1
ATOM 896 O O . LYS A 1 108 ? 7.281 0.03 -22.344 1 95.81 108 LYS A O 1
ATOM 901 N N . ALA A 1 109 ? 9.445 0.562 -22.25 1 97.44 109 ALA A N 1
ATOM 902 C CA . ALA A 1 109 ? 9.82 -0.672 -21.562 1 97.44 109 ALA A CA 1
ATOM 903 C C . ALA A 1 109 ? 9.195 -0.734 -20.172 1 97.44 109 ALA A C 1
ATOM 905 O O . ALA A 1 109 ? 9.086 0.285 -19.484 1 97.44 109 ALA A O 1
ATOM 906 N N . ASP A 1 110 ? 8.789 -1.899 -19.766 1 97 110 ASP A N 1
ATOM 907 C CA . ASP A 1 110 ? 8.141 -2.117 -18.469 1 97 110 ASP A CA 1
ATOM 908 C C . ASP A 1 110 ? 9.141 -1.998 -17.328 1 97 110 ASP A C 1
ATOM 910 O O . ASP A 1 110 ? 9.891 -2.941 -17.047 1 97 110 ASP A O 1
ATOM 914 N N . LYS A 1 111 ? 9.117 -0.969 -16.609 1 97.25 111 LYS A N 1
ATOM 915 C CA . LYS A 1 111 ? 10.016 -0.741 -15.484 1 97.25 111 LYS A CA 1
ATOM 916 C C . LYS A 1 111 ? 9.57 -1.547 -14.266 1 97.25 111 LYS A C 1
ATOM 918 O O . LYS A 1 111 ? 10.406 -2.105 -13.547 1 97.25 111 LYS A O 1
ATOM 923 N N . THR A 1 112 ? 8.297 -1.61 -14.078 1 96.12 112 THR A N 1
ATOM 924 C CA . THR A 1 112 ? 7.715 -2.203 -12.883 1 96.12 112 THR A CA 1
ATOM 925 C C . THR A 1 112 ? 8.031 -3.693 -12.805 1 96.12 112 THR A C 1
ATOM 927 O O . THR A 1 112 ? 8.484 -4.188 -11.773 1 96.12 112 THR A O 1
ATOM 930 N N . SER A 1 113 ? 7.828 -4.414 -13.859 1 97.31 113 SER A N 1
ATOM 931 C CA . SER A 1 113 ? 8.062 -5.855 -13.867 1 97.31 113 SER A CA 1
ATOM 932 C C . SER A 1 113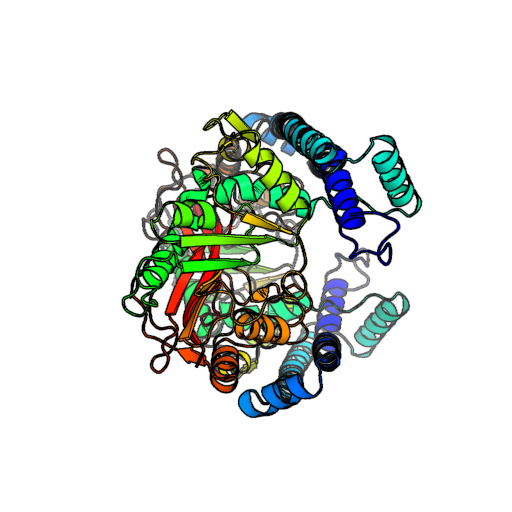 ? 9.539 -6.176 -13.633 1 97.31 113 SER A C 1
ATOM 934 O O . SER A 1 113 ? 9.859 -7.148 -12.945 1 97.31 113 SER A O 1
ATOM 936 N N . VAL A 1 114 ? 10.406 -5.352 -14.172 1 98.25 114 VAL A N 1
ATOM 937 C CA . VAL A 1 114 ? 11.836 -5.562 -13.984 1 98.25 114 VAL A CA 1
ATOM 938 C C . VAL A 1 114 ? 12.203 -5.355 -12.516 1 98.25 114 VAL A C 1
ATOM 940 O O . VAL A 1 114 ? 12.867 -6.199 -11.914 1 98.25 114 VAL A O 1
ATOM 943 N N . THR A 1 115 ? 11.688 -4.262 -11.992 1 96.5 115 THR A N 1
ATOM 944 C CA . THR A 1 115 ? 11.984 -3.941 -10.594 1 96.5 115 THR A CA 1
ATOM 945 C C . THR A 1 115 ? 11.453 -5.027 -9.664 1 96.5 115 THR A C 1
ATOM 947 O O . THR A 1 115 ? 12.133 -5.441 -8.734 1 96.5 115 THR A O 1
ATOM 950 N N . GLN A 1 116 ? 10.266 -5.461 -9.922 1 95.75 116 GLN A N 1
ATOM 951 C CA . GLN A 1 116 ? 9.664 -6.516 -9.109 1 95.75 116 GLN A CA 1
ATOM 952 C C . GLN A 1 116 ? 10.477 -7.805 -9.195 1 95.75 116 GLN A C 1
ATOM 954 O O . GLN A 1 116 ? 10.672 -8.492 -8.195 1 95.75 116 GLN A O 1
ATOM 959 N N . THR A 1 117 ? 10.914 -8.102 -10.312 1 97.81 117 THR A N 1
ATOM 960 C CA . THR A 1 117 ? 11.719 -9.305 -10.508 1 97.81 117 THR A CA 1
ATOM 961 C C . THR A 1 117 ? 13.016 -9.219 -9.719 1 97.81 117 THR A C 1
ATOM 963 O O . THR A 1 117 ? 13.383 -10.164 -9.008 1 97.81 117 THR A O 1
ATOM 966 N N . LEU A 1 118 ? 13.656 -8.102 -9.805 1 97.62 118 LEU A N 1
ATOM 967 C CA . LEU A 1 118 ? 14.906 -7.914 -9.086 1 97.62 118 LEU A CA 1
ATOM 968 C C . LEU A 1 118 ? 14.68 -8.008 -7.578 1 97.62 118 LEU A C 1
ATOM 970 O O . LEU A 1 118 ? 15.5 -8.594 -6.859 1 97.62 118 LEU A O 1
ATOM 974 N N . LYS A 1 119 ? 13.602 -7.527 -7.168 1 96.25 119 LYS A N 1
ATOM 975 C CA . LYS A 1 119 ? 13.297 -7.574 -5.742 1 96.25 119 LYS A CA 1
ATOM 976 C C . LYS A 1 119 ? 12.961 -8.992 -5.297 1 96.25 119 LYS A C 1
ATOM 978 O O . LYS A 1 119 ? 13.133 -9.344 -4.129 1 96.25 119 LYS A O 1
ATOM 983 N N . HIS A 1 120 ? 12.531 -9.797 -6.176 1 97.56 120 HIS A N 1
ATOM 984 C CA . HIS A 1 120 ? 12.242 -11.188 -5.836 1 97.56 120 HIS A CA 1
ATOM 985 C C . HIS A 1 120 ? 13.523 -11.969 -5.566 1 97.56 120 HIS A C 1
ATOM 987 O O . HIS A 1 120 ? 13.5 -13.016 -4.914 1 97.56 120 HIS A O 1
ATOM 993 N N . PHE A 1 121 ? 14.711 -11.469 -6.094 1 98 121 PHE A N 1
ATOM 994 C CA . PHE A 1 121 ? 15.977 -12.055 -5.664 1 98 121 PHE A CA 1
ATOM 995 C C . PHE A 1 121 ? 16.172 -11.883 -4.16 1 98 121 PHE A C 1
ATOM 997 O O . PHE A 1 121 ? 16.734 -12.75 -3.496 1 98 121 PHE A O 1
ATOM 1004 N N . VAL A 1 122 ? 15.656 -10.727 -3.664 1 97.31 122 VAL A N 1
ATOM 1005 C CA . VAL A 1 122 ? 15.773 -10.453 -2.234 1 97.31 122 VAL A CA 1
ATOM 1006 C C . VAL A 1 122 ? 14.812 -11.359 -1.459 1 97.31 122 VAL A C 1
ATOM 1008 O O . VAL A 1 122 ? 15.234 -12.094 -0.563 1 97.31 122 VAL A O 1
ATOM 1011 N N . ARG A 1 123 ? 13.594 -11.391 -1.861 1 96.69 123 ARG A N 1
ATOM 1012 C CA . ARG A 1 123 ? 12.547 -12.133 -1.175 1 96.69 123 ARG A CA 1
ATOM 1013 C C . ARG A 1 123 ? 12.867 -13.625 -1.121 1 96.69 123 ARG A C 1
ATOM 1015 O O . ARG A 1 123 ? 12.734 -14.258 -0.073 1 96.69 123 ARG A O 1
ATOM 1022 N N . ASP A 1 124 ? 13.375 -14.156 -2.182 1 97.12 124 ASP A N 1
ATOM 1023 C CA . ASP A 1 124 ? 13.469 -15.609 -2.326 1 97.12 124 ASP A CA 1
ATOM 1024 C C . ASP A 1 124 ? 14.891 -16.094 -2.053 1 97.12 124 ASP A C 1
ATOM 1026 O O . ASP A 1 124 ? 15.086 -17.172 -1.487 1 97.12 124 ASP A O 1
ATOM 1030 N N . TRP A 1 125 ? 15.914 -15.242 -2.408 1 98.06 125 TRP A N 1
ATOM 1031 C CA . TRP A 1 125 ? 17.234 -15.883 -2.508 1 98.06 125 TRP A CA 1
ATOM 1032 C C . TRP A 1 125 ? 18.281 -15.07 -1.764 1 98.06 125 TRP A C 1
ATOM 1034 O O . TRP A 1 125 ? 19.484 -15.211 -2.021 1 98.06 125 TRP A O 1
ATOM 1044 N N . ALA A 1 126 ? 17.828 -14.18 -0.9 1 97.75 126 ALA A N 1
ATOM 1045 C CA . ALA A 1 126 ? 18.781 -13.406 -0.101 1 97.75 126 ALA A CA 1
ATOM 1046 C C . ALA A 1 126 ? 18.375 -13.391 1.369 1 97.75 126 ALA A C 1
ATOM 1048 O O . ALA A 1 126 ? 17.234 -13.703 1.706 1 97.75 126 ALA A O 1
ATOM 1049 N N . ALA A 1 127 ? 19.281 -12.977 2.217 1 95.88 127 ALA A N 1
ATOM 1050 C CA . ALA A 1 127 ? 19.078 -12.961 3.662 1 95.88 127 ALA A CA 1
ATOM 1051 C C . ALA A 1 127 ? 17.922 -12.023 4.043 1 95.88 127 ALA A C 1
ATOM 1053 O O . ALA A 1 127 ? 17.156 -12.32 4.961 1 95.88 127 ALA A O 1
ATOM 1054 N N . GLY A 1 128 ? 17.797 -10.992 3.336 1 93.56 128 GLY A N 1
ATOM 1055 C CA . GLY A 1 128 ? 16.797 -9.992 3.633 1 93.56 128 GLY A CA 1
ATOM 1056 C C . GLY A 1 128 ? 15.375 -10.508 3.467 1 93.56 128 GLY A C 1
ATOM 1057 O O . GLY A 1 128 ? 14.43 -9.922 4.004 1 93.56 128 GLY A O 1
ATOM 1058 N N . GLY A 1 129 ? 15.203 -11.609 2.746 1 96 129 GLY A N 1
ATOM 1059 C CA . GLY A 1 129 ? 13.883 -12.156 2.488 1 96 129 GLY A CA 1
ATOM 1060 C C . GLY A 1 129 ? 13.445 -13.172 3.525 1 96 129 GLY A C 1
ATOM 1061 O O . GLY A 1 129 ? 12.32 -13.672 3.471 1 96 129 GLY A O 1
ATOM 1062 N N . ILE A 1 130 ? 14.258 -13.43 4.504 1 95.56 130 ILE A N 1
ATOM 1063 C CA . ILE A 1 130 ? 14.016 -14.5 5.461 1 95.56 130 ILE A CA 1
ATOM 1064 C C . ILE A 1 130 ? 12.734 -14.211 6.242 1 95.56 130 ILE A C 1
ATOM 1066 O O . ILE A 1 130 ? 11.977 -15.133 6.562 1 95.56 130 ILE A O 1
ATOM 1070 N N . LYS A 1 131 ? 12.508 -13.008 6.57 1 93.25 131 LYS A N 1
ATOM 1071 C CA . LYS A 1 131 ? 11.305 -12.672 7.336 1 93.25 131 LYS A CA 1
ATOM 1072 C C . LYS A 1 131 ? 10.039 -13.047 6.57 1 93.25 131 LYS A C 1
ATOM 1074 O O . LYS A 1 131 ? 9.125 -13.648 7.133 1 93.25 131 LYS A O 1
ATOM 1079 N N . GLU A 1 132 ? 10 -12.688 5.332 1 95.38 132 GLU A N 1
ATOM 1080 C CA . GLU A 1 132 ? 8.844 -13.008 4.5 1 95.38 132 GLU A CA 1
ATOM 1081 C C . GLU A 1 132 ? 8.695 -14.516 4.312 1 95.38 132 GLU A C 1
ATOM 1083 O O . GLU A 1 132 ? 7.586 -15.047 4.355 1 95.38 132 GLU A O 1
ATOM 1088 N N . ARG A 1 133 ? 9.766 -15.195 4.109 1 97 133 ARG A N 1
ATOM 1089 C CA . ARG A 1 133 ? 9.727 -16.641 3.928 1 97 133 ARG A CA 1
ATOM 1090 C C . ARG A 1 133 ? 9.289 -17.344 5.207 1 97 133 ARG A C 1
ATOM 1092 O O . ARG A 1 133 ? 8.492 -18.297 5.164 1 97 133 ARG A O 1
ATOM 1099 N N . THR A 1 134 ? 9.758 -16.859 6.348 1 95.62 134 THR A N 1
ATOM 1100 C CA . THR A 1 134 ? 9.445 -17.469 7.633 1 95.62 134 THR A CA 1
ATOM 1101 C C . THR A 1 134 ? 7.957 -17.312 7.957 1 95.62 134 THR A C 1
ATOM 1103 O O . THR A 1 134 ? 7.367 -18.188 8.602 1 95.62 134 THR A O 1
ATOM 1106 N N . ASP A 1 135 ? 7.379 -16.281 7.461 1 95.19 135 ASP A N 1
ATOM 1107 C CA . ASP A 1 135 ? 5.957 -16.047 7.691 1 95.19 135 ASP A CA 1
ATOM 1108 C C . ASP A 1 135 ? 5.105 -17.062 6.941 1 95.19 135 ASP A C 1
ATOM 1110 O O . ASP A 1 135 ? 3.988 -17.375 7.359 1 95.19 135 ASP A O 1
ATOM 1114 N N . ALA A 1 136 ? 5.633 -17.672 5.91 1 96.81 136 ALA A N 1
ATOM 1115 C CA . ALA A 1 136 ? 4.793 -18.484 5.027 1 96.81 136 ALA A CA 1
ATOM 1116 C C . ALA A 1 136 ? 5.266 -19.938 5.004 1 96.81 136 ALA A C 1
ATOM 1118 O O . ALA A 1 136 ? 4.465 -20.859 5.176 1 96.81 136 ALA A O 1
ATOM 1119 N N . PHE A 1 137 ? 6.559 -20.203 4.871 1 96.38 137 PHE A N 1
ATOM 1120 C CA . PHE A 1 137 ? 7.105 -21.5 4.504 1 96.38 137 PHE A CA 1
ATOM 1121 C C . PHE A 1 137 ? 6.84 -22.531 5.598 1 96.38 137 PHE A C 1
ATOM 1123 O O . PHE A 1 137 ? 6.41 -23.656 5.312 1 96.38 137 PHE A O 1
ATOM 1130 N N . PRO A 1 138 ? 7.043 -22.203 6.887 1 95.69 138 PRO A N 1
ATOM 1131 C CA . PRO A 1 138 ? 6.766 -23.203 7.922 1 95.69 138 PRO A CA 1
ATOM 1132 C C . PRO A 1 138 ? 5.309 -23.656 7.918 1 95.69 138 PRO A C 1
ATOM 1134 O O . PRO A 1 138 ? 5.035 -24.844 8.086 1 95.69 138 PRO A O 1
ATOM 1137 N N . CYS A 1 139 ? 4.418 -22.719 7.695 1 96.56 139 CYS A N 1
ATOM 1138 C CA . CYS A 1 139 ? 3.004 -23.078 7.613 1 96.56 139 CYS A CA 1
ATOM 1139 C C . CYS A 1 139 ? 2.74 -24.031 6.457 1 96.56 139 CYS A C 1
ATOM 1141 O O . CYS A 1 139 ? 2.148 -25.094 6.648 1 96.56 139 CYS A O 1
ATOM 1143 N N . ILE A 1 140 ? 3.24 -23.719 5.328 1 96.62 140 ILE A N 1
ATOM 1144 C CA . ILE A 1 140 ? 3.027 -24.531 4.137 1 96.62 140 ILE A CA 1
ATOM 1145 C C . ILE A 1 140 ? 3.648 -25.922 4.34 1 96.62 140 ILE A C 1
ATOM 1147 O O . ILE A 1 140 ? 3.02 -26.938 4.043 1 96.62 140 ILE A O 1
ATOM 1151 N N . ARG A 1 141 ? 4.836 -25.953 4.879 1 94.12 141 ARG A N 1
ATOM 1152 C CA . ARG A 1 141 ? 5.516 -27.219 5.125 1 94.12 141 ARG A CA 1
ATOM 1153 C C . ARG A 1 141 ? 4.73 -28.078 6.113 1 94.12 141 ARG A C 1
ATOM 1155 O O . ARG A 1 141 ? 4.613 -29.297 5.926 1 94.12 141 ARG A O 1
ATOM 1162 N N . SER A 1 142 ? 4.234 -27.438 7.117 1 94.25 142 SER A N 1
ATOM 1163 C CA . SER A 1 142 ? 3.471 -28.172 8.109 1 94.25 142 SER A CA 1
ATOM 1164 C C . SER A 1 142 ? 2.236 -28.828 7.484 1 94.25 142 SER A C 1
ATOM 1166 O O . SER A 1 142 ? 1.849 -29.922 7.863 1 94.25 142 SER A O 1
ATOM 1168 N N . MET A 1 143 ? 1.653 -28.141 6.555 1 94.5 143 MET A N 1
ATOM 1169 C CA . MET A 1 143 ? 0.479 -28.672 5.871 1 94.5 143 MET A CA 1
ATOM 1170 C C . MET A 1 143 ? 0.865 -29.828 4.941 1 94.5 143 MET A C 1
ATOM 1172 O O . MET A 1 143 ? 0.128 -30.797 4.812 1 94.5 143 MET A O 1
ATOM 1176 N N . MET A 1 144 ? 2.012 -29.766 4.352 1 92.56 144 MET A N 1
ATOM 1177 C CA . MET A 1 144 ? 2.484 -30.797 3.43 1 92.56 144 MET A CA 1
ATOM 1178 C C . MET A 1 144 ? 2.904 -32.062 4.188 1 92.56 144 MET A C 1
ATOM 1180 O O . MET A 1 144 ? 2.945 -33.156 3.613 1 92.56 144 MET A O 1
ATOM 1184 N N . GLU A 1 145 ? 3.234 -31.875 5.414 1 86.25 145 GLU A N 1
ATOM 1185 C CA . GLU A 1 145 ? 3.688 -33 6.238 1 86.25 145 GLU A CA 1
ATOM 1186 C C . GLU A 1 145 ? 2.572 -33.5 7.148 1 86.25 145 GLU A C 1
ATOM 1188 O O . GLU A 1 145 ? 2.811 -34.312 8.031 1 86.25 145 GLU A O 1
ATOM 1193 N N . GLY A 1 146 ? 1.474 -33 6.961 1 81.69 146 GLY A N 1
ATOM 1194 C CA . GLY A 1 146 ? 0.365 -33.375 7.824 1 81.69 146 GLY A CA 1
ATOM 1195 C C . GLY A 1 146 ? -0.034 -34.844 7.684 1 81.69 146 GLY A C 1
ATOM 1196 O O . GLY A 1 146 ? 0.295 -35.5 6.684 1 81.69 146 GLY A O 1
ATOM 1197 N N . PRO A 1 147 ? -0.693 -35.312 8.664 1 75.56 147 PRO A N 1
ATOM 1198 C CA . PRO A 1 147 ? -1.034 -36.75 8.719 1 75.56 147 PRO A CA 1
ATOM 1199 C C . PRO A 1 147 ? -1.996 -37.156 7.609 1 75.56 147 PRO A C 1
ATOM 1201 O O . PRO A 1 147 ? -2.107 -38.344 7.301 1 75.56 147 PRO A O 1
ATOM 1204 N N . SER A 1 148 ? -2.557 -36.25 7.004 1 77.44 148 SER A N 1
ATOM 1205 C CA . SER A 1 148 ? -3.588 -36.562 6.027 1 77.44 148 SER A CA 1
ATOM 1206 C C . SER A 1 148 ? -3.006 -36.688 4.621 1 77.44 148 SER A C 1
ATOM 1208 O O . SER A 1 148 ? -3.734 -36.938 3.658 1 77.44 148 SER A O 1
ATOM 1210 N N . MET A 1 149 ? -1.757 -36.594 4.57 1 81.5 149 MET A N 1
ATOM 1211 C CA . MET A 1 149 ? -1.154 -36.688 3.244 1 81.5 149 MET A CA 1
ATOM 1212 C C . MET A 1 149 ? -1.226 -38.094 2.711 1 81.5 149 MET A C 1
ATOM 1214 O O . MET A 1 149 ? -1.173 -39.062 3.482 1 81.5 149 MET A O 1
ATOM 1218 N N . PRO A 1 150 ? -1.424 -38.094 1.42 1 77.12 150 PRO A N 1
ATOM 1219 C CA . PRO A 1 150 ? -1.6 -39.406 0.835 1 77.12 150 PRO A CA 1
ATOM 1220 C C . PRO A 1 150 ? -0.398 -40.312 1.074 1 77.12 150 PRO A C 1
ATOM 1222 O O . PRO A 1 150 ? 0.74 -39.844 1.128 1 77.12 150 PRO A O 1
ATOM 1225 N N . ASN A 1 151 ? -0.784 -41.594 1.346 1 72.62 151 ASN A N 1
ATOM 1226 C CA . ASN A 1 151 ? 0.237 -42.625 1.417 1 72.62 151 ASN A CA 1
ATOM 1227 C C . ASN A 1 151 ? 0.568 -43.188 0.036 1 72.62 151 ASN A C 1
ATOM 1229 O O . ASN A 1 151 ? -0.302 -43.75 -0.642 1 72.62 151 ASN A O 1
ATOM 1233 N N . THR A 1 152 ? 1.717 -42.906 -0.571 1 74 152 THR A N 1
ATOM 1234 C CA . THR A 1 152 ? 2.025 -43.281 -1.95 1 74 152 THR A CA 1
ATOM 1235 C C . THR A 1 152 ? 2.807 -44.594 -2.006 1 74 152 THR A C 1
ATOM 1237 O O . THR A 1 152 ? 3.248 -45 -3.078 1 74 152 THR A O 1
ATOM 1240 N N . ASP A 1 153 ? 2.777 -45.406 -0.984 1 74.56 153 ASP A N 1
ATOM 1241 C CA . ASP A 1 153 ? 3.455 -46.719 -0.973 1 74.56 153 ASP A CA 1
ATOM 1242 C C . ASP A 1 153 ? 4.883 -46.594 -1.503 1 74.56 153 ASP A C 1
ATOM 1244 O O . ASP A 1 153 ? 5.289 -47.344 -2.391 1 74.56 153 ASP A O 1
ATOM 1248 N N . GLY A 1 154 ? 5.684 -45.594 -1.089 1 77.5 154 GLY A N 1
ATOM 1249 C CA . GLY A 1 154 ? 7.09 -45.469 -1.424 1 77.5 154 GLY A CA 1
ATOM 1250 C C . GLY A 1 154 ? 7.332 -44.562 -2.617 1 77.5 154 GLY A C 1
ATOM 1251 O O . GLY A 1 154 ? 8.461 -44.125 -2.859 1 77.5 154 GLY A O 1
ATOM 1252 N N . ARG A 1 155 ? 6.391 -44.281 -3.418 1 86.69 155 ARG A N 1
ATOM 1253 C CA . ARG A 1 155 ? 6.551 -43.375 -4.555 1 86.69 155 ARG A CA 1
ATOM 1254 C C . ARG A 1 155 ? 6.531 -41.938 -4.105 1 86.69 155 ARG A C 1
ATOM 1256 O O . ARG A 1 155 ? 5.828 -41.562 -3.156 1 86.69 155 ARG A O 1
ATOM 1263 N N . PRO A 1 156 ? 7.297 -41.188 -4.762 1 90.69 156 PRO A N 1
ATOM 1264 C CA . PRO A 1 156 ? 7.273 -39.781 -4.406 1 90.69 156 PRO A CA 1
ATOM 1265 C C . PRO A 1 156 ? 5.934 -39.125 -4.703 1 90.69 156 PRO A C 1
ATOM 1267 O O . PRO A 1 156 ? 5.266 -39.469 -5.68 1 90.69 156 PRO A O 1
ATOM 1270 N N . LEU A 1 157 ? 5.523 -38.25 -3.863 1 93.56 157 LEU A N 1
ATOM 1271 C CA . LEU A 1 157 ? 4.328 -37.438 -4.098 1 93.56 157 LEU A CA 1
ATOM 1272 C C . LEU A 1 157 ? 4.586 -36.375 -5.164 1 93.56 157 LEU A C 1
ATOM 1274 O O . LEU A 1 157 ? 5.57 -35.656 -5.09 1 93.56 157 LEU A O 1
ATOM 1278 N N . LYS A 1 158 ? 3.742 -36.375 -6.184 1 95.44 158 LYS A N 1
ATOM 1279 C CA . LYS A 1 158 ? 3.834 -35.344 -7.211 1 95.44 158 LYS A CA 1
ATOM 1280 C C . LYS A 1 158 ? 3.227 -34.031 -6.723 1 95.44 158 LYS A C 1
ATOM 1282 O O . LYS A 1 158 ? 2.043 -33.969 -6.387 1 95.44 158 LYS A O 1
ATOM 1287 N N . VAL A 1 15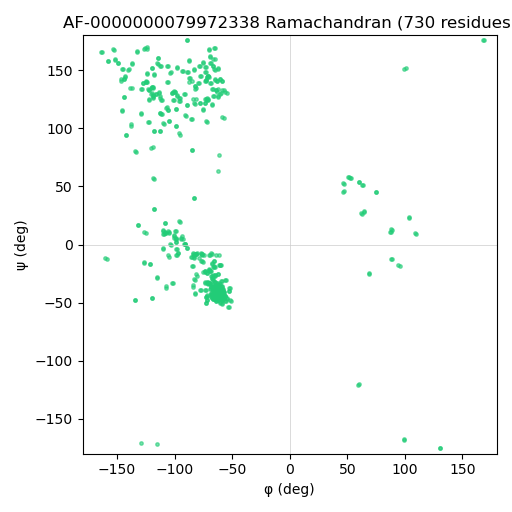9 ? 4.008 -32.969 -6.707 1 96.88 159 VAL A N 1
ATOM 1288 C CA . VAL A 1 159 ? 3.598 -31.688 -6.164 1 96.88 159 VAL A CA 1
ATOM 1289 C C . VAL A 1 159 ? 3.717 -30.609 -7.242 1 96.88 159 VAL A C 1
ATOM 1291 O O . VAL A 1 159 ? 4.719 -30.547 -7.953 1 96.88 159 VAL A O 1
ATOM 1294 N N . LEU A 1 160 ? 2.691 -29.797 -7.387 1 98.5 160 LEU A N 1
ATOM 1295 C CA . LEU A 1 160 ? 2.701 -28.672 -8.312 1 98.5 160 LEU A CA 1
ATOM 1296 C C . LEU A 1 160 ? 2.59 -27.344 -7.555 1 98.5 160 LEU A C 1
ATOM 1298 O O . LEU A 1 160 ? 1.743 -27.203 -6.672 1 98.5 160 LEU A O 1
ATOM 1302 N N . LEU A 1 161 ? 3.459 -26.406 -7.828 1 98.62 161 LEU A N 1
ATOM 1303 C CA . LEU A 1 161 ? 3.4 -25.047 -7.312 1 98.62 161 LEU A CA 1
ATOM 1304 C C . LEU A 1 161 ? 3.24 -24.047 -8.445 1 98.62 161 LEU A C 1
ATOM 1306 O O . LEU A 1 161 ? 4.23 -23.594 -9.023 1 98.62 161 LEU A O 1
ATOM 1310 N N . PRO A 1 162 ? 2.014 -23.578 -8.734 1 98.69 162 PRO A N 1
ATOM 1311 C CA . PRO A 1 162 ? 1.818 -22.547 -9.75 1 98.69 162 PRO A CA 1
ATOM 1312 C C . PRO A 1 162 ? 2.154 -21.156 -9.242 1 98.69 162 PRO A C 1
ATOM 1314 O O . PRO A 1 162 ? 2.012 -20.875 -8.047 1 98.69 162 PRO A O 1
ATOM 1317 N N . GLY A 1 163 ? 2.537 -20.25 -10.211 1 97.94 163 GLY A N 1
ATOM 1318 C CA . GLY A 1 163 ? 2.951 -18.922 -9.805 1 97.94 163 GLY A CA 1
ATOM 1319 C C . GLY A 1 163 ? 4.152 -18.922 -8.875 1 97.94 163 GLY A C 1
ATOM 1320 O O . GLY A 1 163 ? 4.121 -18.312 -7.809 1 97.94 163 GLY A O 1
ATOM 1321 N N . ALA A 1 164 ? 5.23 -19.562 -9.273 1 97.56 164 ALA A N 1
ATOM 1322 C CA . ALA A 1 164 ? 6.309 -19.922 -8.359 1 97.56 164 ALA A CA 1
ATOM 1323 C C . ALA A 1 164 ? 7.27 -18.766 -8.156 1 97.56 164 ALA A C 1
ATOM 1325 O O . ALA A 1 164 ? 8.109 -18.781 -7.25 1 97.56 164 ALA A O 1
ATOM 1326 N N . GLY A 1 165 ? 7.156 -17.672 -8.977 1 96.81 165 GLY A N 1
ATOM 1327 C CA . GLY A 1 165 ? 8.156 -16.625 -8.891 1 96.81 165 GLY A CA 1
ATOM 1328 C C . GLY A 1 165 ? 9.562 -17.109 -9.172 1 96.81 165 GLY A C 1
ATOM 1329 O O . GLY A 1 165 ? 9.812 -17.719 -10.211 1 96.81 165 GLY A O 1
ATOM 1330 N N . LEU A 1 166 ? 10.461 -16.938 -8.195 1 97.88 166 LEU A N 1
ATOM 1331 C CA . LEU A 1 166 ? 11.828 -17.406 -8.406 1 97.88 166 LEU A CA 1
ATOM 1332 C C . LEU A 1 166 ? 12.055 -18.766 -7.746 1 97.88 166 LEU A C 1
ATOM 1334 O O . LEU A 1 166 ? 13.195 -19.203 -7.602 1 97.88 166 LEU A O 1
ATOM 1338 N N . GLY A 1 167 ? 11.039 -19.359 -7.211 1 97 167 GLY A N 1
ATOM 1339 C CA . GLY A 1 167 ? 10.984 -20.797 -6.98 1 97 167 GLY A CA 1
ATOM 1340 C C . GLY A 1 167 ? 11.562 -21.203 -5.641 1 97 167 GLY A C 1
ATOM 1341 O O . GLY A 1 167 ? 11.758 -22.391 -5.383 1 97 167 GLY A O 1
ATOM 1342 N N . ARG A 1 168 ? 11.812 -20.281 -4.707 1 97.44 168 ARG A N 1
ATOM 1343 C CA . ARG A 1 168 ? 12.516 -20.609 -3.469 1 97.44 168 ARG A CA 1
ATOM 1344 C C . ARG A 1 168 ? 11.773 -21.688 -2.693 1 97.44 168 ARG A C 1
ATOM 1346 O O . ARG A 1 168 ? 12.391 -22.641 -2.213 1 97.44 168 ARG A O 1
ATOM 1353 N N . LEU A 1 169 ? 10.469 -21.594 -2.541 1 97.25 169 LEU A N 1
ATOM 1354 C CA . LEU A 1 169 ? 9.695 -22.562 -1.784 1 97.25 169 LEU A CA 1
ATOM 1355 C C . LEU A 1 169 ? 9.859 -23.969 -2.369 1 97.25 169 LEU A C 1
ATOM 1357 O O . LEU A 1 169 ? 10.07 -24.938 -1.63 1 97.25 169 LEU A O 1
ATOM 1361 N N . ALA A 1 170 ? 9.781 -24.062 -3.652 1 97.19 170 ALA A N 1
ATOM 1362 C CA . ALA A 1 170 ? 9.914 -25.344 -4.336 1 97.19 170 ALA A CA 1
ATOM 1363 C C . ALA A 1 170 ? 11.266 -25.984 -4.051 1 97.19 170 ALA A C 1
ATOM 1365 O O . ALA A 1 170 ? 11.352 -27.188 -3.824 1 97.19 170 ALA A O 1
ATOM 1366 N N . HIS A 1 171 ? 12.281 -25.203 -4.031 1 96.19 171 HIS A N 1
ATOM 1367 C CA . HIS A 1 171 ? 13.633 -25.719 -3.803 1 96.19 171 HIS A CA 1
ATOM 1368 C C . HIS A 1 171 ? 13.805 -26.172 -2.359 1 96.19 171 HIS A C 1
ATOM 1370 O O . HIS A 1 171 ? 14.531 -27.141 -2.094 1 96.19 171 HIS A O 1
ATOM 1376 N N . GLU A 1 172 ? 13.141 -25.531 -1.485 1 93.5 172 GLU A N 1
ATOM 1377 C CA . GLU A 1 172 ? 13.195 -25.969 -0.095 1 93.5 172 GLU A CA 1
ATOM 1378 C C . GLU A 1 172 ? 12.398 -27.25 0.109 1 93.5 172 GLU A C 1
ATOM 1380 O O . GLU A 1 172 ? 12.836 -28.156 0.822 1 93.5 172 GLU A O 1
ATOM 1385 N N . VAL A 1 173 ? 11.281 -27.344 -0.545 1 92 173 VAL A N 1
ATOM 1386 C CA . VAL A 1 173 ? 10.414 -28.5 -0.409 1 92 173 VAL A CA 1
ATOM 1387 C C . VAL A 1 173 ? 11.055 -29.703 -1.104 1 92 173 VAL A C 1
ATOM 1389 O O . VAL A 1 173 ? 10.906 -30.844 -0.657 1 92 173 VAL A O 1
ATOM 1392 N N . ALA A 1 174 ? 11.766 -29.422 -2.137 1 91.12 174 ALA A N 1
ATOM 1393 C CA . ALA A 1 174 ? 12.414 -30.484 -2.9 1 91.12 174 ALA A CA 1
ATOM 1394 C C . ALA A 1 174 ? 13.492 -31.172 -2.074 1 91.12 174 ALA A C 1
ATOM 1396 O O . ALA A 1 174 ? 13.898 -32.312 -2.383 1 91.12 174 ALA A O 1
ATOM 1397 N N . SER A 1 175 ? 13.898 -30.484 -1.078 1 81.69 175 SER A N 1
ATOM 1398 C CA . SER A 1 175 ? 14.922 -31.078 -0.217 1 81.69 175 SER A CA 1
ATOM 1399 C C . SER A 1 175 ? 14.312 -32.125 0.729 1 81.69 175 SER A C 1
ATOM 1401 O O . SER A 1 175 ? 15.031 -32.906 1.331 1 81.69 175 SER A O 1
ATOM 1403 N N . ILE A 1 176 ? 12.992 -32.094 0.804 1 78.44 176 ILE A N 1
ATOM 1404 C CA . ILE A 1 176 ? 12.281 -33.094 1.594 1 78.44 176 ILE A CA 1
ATOM 1405 C C . ILE A 1 176 ? 12.125 -34.375 0.779 1 78.44 176 ILE A C 1
ATOM 1407 O O . ILE A 1 176 ? 11.633 -34.344 -0.354 1 78.44 176 ILE A O 1
ATOM 1411 N N . ILE A 1 177 ? 12.586 -35.5 1.325 1 71.62 177 ILE A N 1
ATOM 1412 C CA . ILE A 1 177 ? 12.539 -36.781 0.617 1 71.62 177 ILE A CA 1
ATOM 1413 C C . ILE A 1 177 ? 11.086 -37.188 0.351 1 71.62 177 ILE A C 1
ATOM 1415 O O . ILE A 1 177 ? 10.234 -37.031 1.23 1 71.62 177 ILE A O 1
ATOM 1419 N N . GLY A 1 178 ? 10.844 -37.562 -0.929 1 84.5 178 GLY A N 1
ATOM 1420 C CA . GLY A 1 178 ? 9.539 -38.125 -1.225 1 84.5 178 GLY A CA 1
ATOM 1421 C C . GLY A 1 178 ? 8.664 -37.188 -2.055 1 84.5 178 GLY A C 1
ATOM 1422 O O . GLY A 1 178 ? 7.477 -37.469 -2.244 1 84.5 178 GLY A O 1
ATOM 1423 N N . TYR A 1 179 ? 9.227 -36.094 -2.574 1 91.06 179 TYR A N 1
ATOM 1424 C CA . TYR A 1 179 ? 8.422 -35.219 -3.41 1 91.06 179 TYR A CA 1
ATOM 1425 C C . TYR A 1 179 ? 9.023 -35.094 -4.801 1 91.06 179 TYR A C 1
ATOM 1427 O O . TYR A 1 179 ? 10.25 -35.031 -4.949 1 91.06 179 TYR A O 1
ATOM 1435 N N . GLU A 1 180 ? 8.289 -35.188 -5.746 1 94.25 180 GLU A N 1
ATOM 1436 C CA . GLU A 1 180 ? 8.578 -34.719 -7.102 1 94.25 180 GLU A CA 1
ATOM 1437 C C . GLU A 1 180 ? 7.945 -33.375 -7.383 1 94.25 180 GLU A C 1
ATOM 1439 O O . GLU A 1 180 ? 6.719 -33.25 -7.418 1 94.25 180 GLU A O 1
ATOM 1444 N N . ILE A 1 181 ? 8.742 -32.438 -7.621 1 96.88 181 ILE A N 1
ATOM 1445 C CA . ILE A 1 181 ? 8.242 -31.047 -7.574 1 96.88 181 ILE A CA 1
ATOM 1446 C C . ILE A 1 181 ? 8.234 -30.453 -8.977 1 96.88 181 ILE A C 1
ATOM 1448 O O . ILE A 1 181 ? 9.25 -30.484 -9.68 1 96.88 181 ILE A O 1
ATOM 1452 N N . THR A 1 182 ? 7.137 -29.984 -9.43 1 98.12 182 THR A N 1
ATOM 1453 C CA . THR A 1 182 ? 6.965 -29.188 -10.625 1 98.12 182 THR A CA 1
ATOM 1454 C C . THR A 1 182 ? 6.516 -27.766 -10.266 1 98.12 182 THR A C 1
ATOM 1456 O O . THR A 1 182 ? 5.625 -27.578 -9.438 1 98.12 182 THR A O 1
ATOM 1459 N N . ILE A 1 183 ? 7.145 -26.75 -10.812 1 98.56 183 ILE A N 1
ATOM 1460 C CA . ILE A 1 183 ? 6.711 -25.375 -10.625 1 98.56 183 ILE A CA 1
ATOM 1461 C C . ILE A 1 183 ? 6.211 -24.812 -11.953 1 98.56 183 ILE A C 1
ATOM 1463 O O . ILE A 1 183 ? 6.57 -25.312 -13.023 1 98.56 183 ILE A O 1
ATOM 1467 N N . ASN A 1 184 ? 5.316 -23.828 -11.906 1 98.81 184 ASN A N 1
ATOM 1468 C CA . ASN A 1 184 ? 4.734 -23.156 -13.062 1 98.81 184 ASN A CA 1
ATOM 1469 C C . ASN A 1 184 ? 4.836 -21.641 -12.93 1 98.81 184 ASN A C 1
ATOM 1471 O O . ASN A 1 184 ? 4.613 -21.094 -11.852 1 98.81 184 ASN A O 1
ATOM 1475 N N . GLU A 1 185 ? 5.266 -20.984 -13.984 1 98.44 185 GLU A N 1
ATOM 1476 C CA . GLU A 1 185 ? 5.402 -19.531 -13.969 1 98.44 185 GLU A CA 1
ATOM 1477 C C . GLU A 1 185 ? 5.051 -18.922 -15.32 1 98.44 185 GLU A C 1
ATOM 1479 O O . GLU A 1 185 ? 5.578 -19.344 -16.344 1 98.44 185 GLU A O 1
ATOM 1484 N N . TRP A 1 186 ? 4.156 -17.969 -15.273 1 97.19 186 TRP A N 1
ATOM 1485 C CA . TRP A 1 186 ? 3.699 -17.266 -16.469 1 97.19 186 TRP A CA 1
ATOM 1486 C C . TRP A 1 186 ? 4.668 -16.156 -16.859 1 97.19 186 TRP A C 1
ATOM 1488 O O . TRP A 1 186 ? 4.957 -15.945 -18.031 1 97.19 186 TRP A O 1
ATOM 1498 N N . SER A 1 187 ? 5.168 -15.391 -15.945 1 97.5 187 SER A N 1
ATOM 1499 C CA . SER A 1 187 ? 5.965 -14.188 -16.172 1 97.5 187 SER A CA 1
ATOM 1500 C C . SER A 1 187 ? 7.316 -14.531 -16.781 1 97.5 187 SER A C 1
ATOM 1502 O O . SER A 1 187 ? 8.148 -15.18 -16.156 1 97.5 187 SER A O 1
ATOM 1504 N N . MET A 1 188 ? 7.566 -13.977 -17.953 1 98.12 188 MET A N 1
ATOM 1505 C CA . MET A 1 188 ? 8.859 -14.203 -18.578 1 98.12 188 MET A CA 1
ATOM 1506 C C . MET A 1 188 ? 9.961 -13.414 -17.875 1 98.12 188 MET A C 1
ATOM 1508 O O . MET A 1 188 ? 11.141 -13.75 -17.984 1 98.12 188 MET A O 1
ATOM 1512 N N . TYR A 1 189 ? 9.586 -12.344 -17.188 1 98.5 189 TYR A N 1
ATOM 1513 C CA . TYR A 1 189 ? 10.562 -11.664 -16.344 1 98.5 189 TYR A CA 1
ATOM 1514 C C . TYR A 1 189 ? 11.086 -12.602 -15.266 1 98.5 189 TYR A C 1
ATOM 1516 O O . TYR A 1 189 ? 12.305 -12.711 -15.07 1 98.5 189 TYR A O 1
ATOM 1524 N N . MET A 1 190 ? 10.219 -13.328 -14.617 1 98.5 190 MET A N 1
ATOM 1525 C CA . MET A 1 190 ? 10.586 -14.281 -13.578 1 98.5 190 MET A CA 1
ATOM 1526 C C . MET A 1 190 ? 11.344 -15.469 -14.164 1 98.5 190 MET A C 1
ATOM 1528 O O . MET A 1 190 ? 12.359 -15.891 -13.617 1 98.5 190 MET A O 1
ATOM 1532 N N . ASN A 1 191 ? 10.805 -15.945 -15.281 1 98.56 191 ASN A N 1
ATOM 1533 C CA . ASN A 1 191 ? 11.43 -17.109 -15.898 1 98.56 191 ASN A CA 1
ATOM 1534 C C . ASN A 1 191 ? 12.883 -16.844 -16.281 1 98.56 191 ASN A C 1
ATOM 1536 O O . ASN A 1 191 ? 13.75 -17.688 -16.016 1 98.56 191 ASN A O 1
ATOM 1540 N N . THR A 1 192 ? 13.156 -15.727 -16.875 1 98.69 192 THR A N 1
ATOM 1541 C CA . THR A 1 192 ? 14.523 -15.391 -17.281 1 98.69 192 THR A CA 1
ATOM 1542 C C . THR A 1 192 ? 15.422 -15.234 -16.062 1 98.69 192 THR A C 1
ATOM 1544 O O . THR A 1 192 ? 16.578 -15.672 -16.078 1 98.69 192 THR A O 1
ATOM 1547 N N . ALA A 1 193 ? 14.898 -14.578 -15.047 1 98.69 193 ALA A N 1
ATOM 1548 C CA . ALA A 1 193 ? 15.664 -14.438 -13.805 1 98.69 193 ALA A CA 1
ATOM 1549 C C . ALA A 1 193 ? 15.922 -15.797 -13.164 1 98.69 193 ALA A C 1
ATOM 1551 O O . ALA A 1 193 ? 17.031 -16.047 -12.672 1 98.69 193 ALA A O 1
ATOM 1552 N N . TYR A 1 194 ? 14.945 -16.625 -13.18 1 98.25 194 TYR A N 1
ATOM 1553 C CA . TYR A 1 194 ? 15.086 -17.969 -12.617 1 98.25 194 TYR A CA 1
ATOM 1554 C C . TYR A 1 194 ? 16.125 -18.766 -13.375 1 98.25 194 TYR A C 1
ATOM 1556 O O . TYR A 1 194 ? 16.969 -19.438 -12.758 1 98.25 194 TYR A O 1
ATOM 1564 N N . ARG A 1 195 ? 16.125 -18.719 -14.688 1 97.81 195 ARG A N 1
ATOM 1565 C CA . ARG A 1 195 ? 17.109 -19.422 -15.5 1 97.81 195 ARG A CA 1
ATOM 1566 C C . ARG A 1 195 ? 18.516 -18.906 -15.219 1 97.81 195 ARG A C 1
ATOM 1568 O O . ARG A 1 195 ? 19.484 -19.672 -15.234 1 97.81 195 ARG A O 1
ATOM 1575 N N . TYR A 1 196 ? 18.594 -17.641 -15.039 1 98.38 196 TYR A N 1
ATOM 1576 C CA . TYR A 1 196 ? 19.875 -17.031 -14.68 1 98.38 196 TYR A CA 1
ATOM 1577 C C . TYR A 1 196 ? 20.422 -17.625 -13.383 1 98.38 196 TYR A C 1
ATOM 1579 O O . TYR A 1 196 ? 21.609 -17.969 -13.297 1 98.38 196 TYR A O 1
ATOM 1587 N N . LEU A 1 197 ? 19.562 -17.75 -12.367 1 97.38 197 LEU A N 1
ATOM 1588 C CA . LEU A 1 197 ? 19.938 -18.359 -11.094 1 97.38 197 LEU A CA 1
ATOM 1589 C C . LEU A 1 197 ? 20.406 -19.797 -11.297 1 97.38 197 LEU A C 1
ATOM 1591 O O . LEU A 1 197 ? 21.391 -20.219 -10.672 1 97.38 197 LEU A O 1
ATOM 1595 N N . GLN A 1 198 ? 19.75 -20.516 -12.148 1 96.12 198 GLN A N 1
ATOM 1596 C CA . GLN A 1 198 ? 20.094 -21.906 -12.398 1 96.12 198 GLN A CA 1
ATOM 1597 C C . GLN A 1 198 ? 21.5 -22.031 -12.969 1 96.12 198 GLN A C 1
ATOM 1599 O O . GLN A 1 198 ? 22.156 -23.062 -12.789 1 96.12 198 GLN A O 1
ATOM 1604 N N . ASN A 1 199 ? 21.938 -21 -13.594 1 96 199 ASN A N 1
ATOM 1605 C CA . ASN A 1 199 ? 23.25 -21.016 -14.227 1 96 199 ASN A CA 1
ATOM 1606 C C . ASN A 1 199 ? 24.312 -20.359 -13.344 1 96 199 ASN A C 1
ATOM 1608 O O . ASN A 1 199 ? 25.484 -20.312 -13.711 1 96 199 ASN A O 1
ATOM 1612 N N . HIS A 1 200 ? 23.953 -19.828 -12.266 1 95.81 200 HIS A N 1
ATOM 1613 C CA . HIS A 1 200 ? 24.844 -19.188 -11.305 1 95.81 200 HIS A CA 1
ATOM 1614 C C . HIS A 1 200 ? 24.531 -19.641 -9.883 1 95.81 200 HIS A C 1
ATOM 1616 O O . HIS A 1 200 ? 24.031 -18.844 -9.07 1 95.81 200 HIS A O 1
ATOM 1622 N N . THR A 1 201 ? 25 -20.797 -9.547 1 94.19 201 THR A N 1
ATOM 1623 C CA . THR A 1 201 ? 24.516 -21.453 -8.336 1 94.19 201 THR A CA 1
ATOM 1624 C C . THR A 1 201 ? 25.469 -21.234 -7.172 1 94.19 201 THR A C 1
ATOM 1626 O O . THR A 1 201 ? 25.156 -21.562 -6.031 1 94.19 201 THR A O 1
ATOM 1629 N N . GLU A 1 202 ? 26.656 -20.656 -7.477 1 96.94 202 GLU A N 1
ATOM 1630 C CA . GLU A 1 202 ? 27.594 -20.406 -6.383 1 96.94 202 GLU A CA 1
ATOM 1631 C C . GLU A 1 202 ? 27 -19.438 -5.363 1 96.94 202 GLU A C 1
ATOM 1633 O O . GLU A 1 202 ? 26.5 -18.359 -5.73 1 96.94 202 GLU A O 1
ATOM 1638 N N . LEU A 1 203 ? 27.031 -19.859 -4.137 1 97.5 203 LEU A N 1
ATOM 1639 C CA . LEU A 1 203 ? 26.422 -19.062 -3.074 1 97.5 203 LEU A CA 1
ATOM 1640 C C . LEU A 1 203 ? 27.062 -17.672 -3.006 1 97.5 203 LEU A C 1
ATOM 1642 O O . LEU A 1 203 ? 28.281 -17.547 -3.1 1 97.5 203 LEU A O 1
ATOM 1646 N N . GLN A 1 204 ? 26.234 -16.625 -2.93 1 97.75 204 GLN A N 1
ATOM 1647 C CA . GLN A 1 204 ? 26.594 -15.227 -2.717 1 97.75 204 GLN A CA 1
ATOM 1648 C C . GLN A 1 204 ? 27.469 -14.703 -3.855 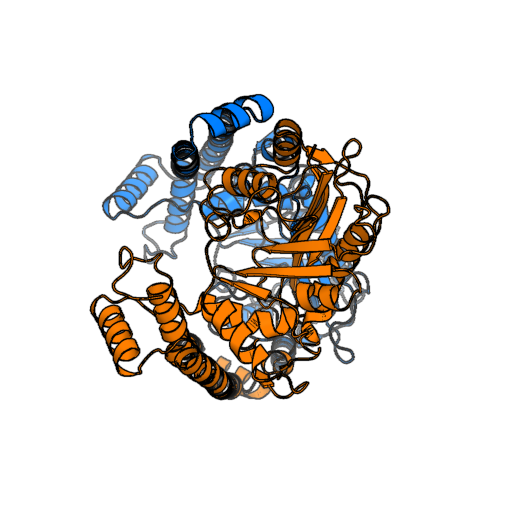1 97.75 204 GLN A C 1
ATOM 1650 O O . GLN A 1 204 ? 28.281 -13.797 -3.656 1 97.75 204 GLN A O 1
ATOM 1655 N N . SER A 1 205 ? 27.297 -15.297 -5.023 1 97.31 205 SER A N 1
ATOM 1656 C CA . SER A 1 205 ? 28.141 -14.945 -6.156 1 97.31 205 SER A CA 1
ATOM 1657 C C . SER A 1 205 ? 27.594 -13.727 -6.898 1 97.31 205 SER A C 1
ATOM 1659 O O . SER A 1 205 ? 28.312 -13.086 -7.672 1 97.31 205 SER A O 1
ATOM 1661 N N . LEU A 1 206 ? 26.359 -13.406 -6.715 1 98.19 206 LEU A N 1
ATOM 1662 C CA . LEU A 1 206 ? 25.688 -12.305 -7.391 1 98.19 206 LEU A CA 1
ATOM 1663 C C . LEU A 1 206 ? 25.297 -11.211 -6.395 1 98.19 206 LEU A C 1
ATOM 1665 O O . LEU A 1 206 ? 25.234 -11.469 -5.188 1 98.19 206 LEU A O 1
ATOM 1669 N N . SER A 1 207 ? 25.062 -10.016 -6.898 1 98.25 207 SER A N 1
ATOM 1670 C CA . SER A 1 207 ? 24.641 -8.93 -6.012 1 98.25 207 SER A CA 1
ATOM 1671 C C . SER A 1 207 ? 23.781 -7.906 -6.754 1 98.25 207 SER A C 1
ATOM 1673 O O . SER A 1 207 ? 23.781 -7.875 -7.988 1 98.25 207 SER A O 1
ATOM 1675 N N . LEU A 1 208 ? 23.047 -7.176 -6.047 1 98.31 208 LEU A N 1
ATOM 1676 C CA . LEU A 1 208 ? 22.25 -6.066 -6.566 1 98.31 208 LEU A CA 1
ATOM 1677 C C . LEU A 1 208 ? 22.016 -5.02 -5.484 1 98.31 208 LEU A C 1
ATOM 1679 O O . LEU A 1 208 ? 22.312 -5.25 -4.312 1 98.31 208 LEU A O 1
ATOM 1683 N N . TYR A 1 209 ? 21.531 -3.883 -5.883 1 98.25 209 TYR A N 1
ATOM 1684 C CA . TYR A 1 209 ? 21.156 -2.771 -5.02 1 98.25 209 TYR A CA 1
ATOM 1685 C C . TYR A 1 209 ? 19.688 -2.434 -5.18 1 98.25 209 TYR A C 1
ATOM 1687 O O . TYR A 1 209 ? 19.328 -1.483 -5.883 1 98.25 209 TYR A O 1
ATOM 1695 N N . PRO A 1 210 ? 18.797 -3.16 -4.484 1 97.19 210 PRO A N 1
ATOM 1696 C CA . PRO A 1 210 ? 17.375 -3.193 -4.832 1 97.19 210 PRO A CA 1
ATOM 1697 C C . PRO A 1 210 ? 16.594 -2.02 -4.246 1 97.19 210 PRO A C 1
ATOM 1699 O O . PRO A 1 210 ? 15.438 -1.788 -4.621 1 97.19 210 PRO A O 1
ATOM 1702 N N . PHE A 1 211 ? 17.141 -1.16 -3.383 1 96.75 211 PHE A N 1
ATOM 1703 C CA . PHE A 1 211 ? 16.328 -0.259 -2.578 1 96.75 211 PHE A CA 1
ATOM 1704 C C . PHE A 1 211 ? 16.469 1.178 -3.066 1 96.75 211 PHE A C 1
ATOM 1706 O O . PHE A 1 211 ? 15.945 2.104 -2.443 1 96.75 211 PHE A O 1
ATOM 1713 N N . ILE A 1 212 ? 17.094 1.35 -4.191 1 97.38 212 ILE A N 1
ATOM 1714 C CA . ILE A 1 212 ? 17.422 2.695 -4.652 1 97.38 212 ILE A CA 1
ATOM 1715 C C . ILE A 1 212 ? 16.266 3.248 -5.488 1 97.38 212 ILE A C 1
ATOM 1717 O O . ILE A 1 212 ? 16.312 4.395 -5.941 1 97.38 212 ILE A O 1
ATOM 1721 N N . ASP A 1 213 ? 15.227 2.471 -5.711 1 93.56 213 ASP A N 1
ATOM 1722 C CA . ASP A 1 213 ? 14.156 2.9 -6.605 1 93.56 213 ASP A CA 1
ATOM 1723 C C . ASP A 1 213 ? 13.133 3.752 -5.859 1 93.56 213 ASP A C 1
ATOM 1725 O O . ASP A 1 213 ? 12.234 4.332 -6.473 1 93.56 213 ASP A O 1
ATOM 1729 N N . SER A 1 214 ? 13.18 3.836 -4.559 1 94.06 214 SER A N 1
ATOM 1730 C CA . SER A 1 214 ? 12.297 4.68 -3.762 1 94.06 214 SER A CA 1
ATOM 1731 C C . SER A 1 214 ? 13.023 5.27 -2.561 1 94.06 214 SER A C 1
ATOM 1733 O O . SER A 1 214 ? 13.781 4.574 -1.882 1 94.06 214 SER A O 1
ATOM 1735 N N . LEU A 1 215 ? 12.711 6.438 -2.281 1 97.25 215 LEU A N 1
ATOM 1736 C CA . LEU A 1 215 ? 13.383 7.098 -1.164 1 97.25 215 LEU A CA 1
ATOM 1737 C C . LEU A 1 215 ? 12.461 7.164 0.053 1 97.25 215 LEU A C 1
ATOM 1739 O O . LEU A 1 215 ? 12.875 7.617 1.123 1 97.25 215 LEU A O 1
ATOM 1743 N N . SER A 1 216 ? 11.266 6.66 -0.029 1 97.19 216 SER A N 1
ATOM 1744 C CA . SER A 1 216 ? 10.312 6.625 1.074 1 97.19 216 SER A CA 1
ATOM 1745 C C . SER A 1 216 ? 10.742 5.625 2.143 1 97.19 216 SER A C 1
ATOM 1747 O O . SER A 1 216 ? 11.344 4.598 1.832 1 97.19 216 SER A O 1
ATOM 1749 N N . HIS A 1 217 ? 10.453 5.977 3.406 1 97.06 217 HIS A N 1
ATOM 1750 C CA . HIS A 1 217 ? 10.508 5.062 4.543 1 97.06 217 HIS A CA 1
ATOM 1751 C C . HIS A 1 217 ? 11.93 4.578 4.801 1 97.06 217 HIS A C 1
ATOM 1753 O O . HIS A 1 217 ? 12.133 3.449 5.246 1 97.06 217 HIS A O 1
ATOM 1759 N N . GLN A 1 218 ? 12.875 5.371 4.469 1 97.75 218 GLN A N 1
ATOM 1760 C CA . GLN A 1 218 ? 14.266 4.988 4.719 1 97.75 218 GLN A CA 1
ATOM 1761 C C . GLN A 1 218 ? 14.734 5.488 6.078 1 97.75 218 GLN A C 1
ATOM 1763 O O . GLN A 1 218 ? 14.547 6.66 6.414 1 97.75 218 GLN A O 1
ATOM 1768 N N . GLY A 1 219 ? 15.312 4.586 6.859 1 97.69 219 GLY A N 1
ATOM 1769 C CA . GLY A 1 219 ? 15.938 5 8.109 1 97.69 219 GLY A CA 1
ATOM 1770 C C . GLY A 1 219 ? 17.234 5.762 7.902 1 97.69 219 GLY A C 1
ATOM 1771 O O . GLY A 1 219 ? 17.438 6.82 8.508 1 97.69 219 GLY A O 1
ATOM 1772 N N . THR A 1 220 ? 18.062 5.125 7.004 1 97.56 220 THR A N 1
ATOM 1773 C CA . THR A 1 220 ? 19.344 5.742 6.695 1 97.56 220 THR A CA 1
ATOM 1774 C C . THR A 1 220 ? 19.641 5.676 5.199 1 97.56 220 THR A C 1
ATOM 1776 O O . THR A 1 220 ? 19.125 4.801 4.5 1 97.56 220 THR A O 1
ATOM 1779 N N . THR A 1 221 ? 20.469 6.602 4.742 1 95.44 221 THR A N 1
ATOM 1780 C CA . THR A 1 221 ? 20.938 6.57 3.357 1 95.44 221 THR A CA 1
ATOM 1781 C C . THR A 1 221 ? 21.766 5.32 3.092 1 95.44 221 THR A C 1
ATOM 1783 O O . THR A 1 221 ? 21.734 4.762 1.995 1 95.44 221 THR A O 1
ATOM 1786 N N . GLU A 1 222 ? 22.469 4.891 4.094 1 95.69 222 GLU A N 1
ATOM 1787 C CA . GLU A 1 222 ? 23.25 3.664 3.973 1 95.69 222 GLU A CA 1
ATOM 1788 C C . GLU A 1 222 ? 22.359 2.469 3.652 1 95.69 222 GLU A C 1
ATOM 1790 O O . GLU A 1 222 ? 22.719 1.62 2.834 1 95.69 222 GLU A O 1
ATOM 1795 N N . ASP A 1 223 ? 21.25 2.436 4.297 1 95.25 223 ASP A N 1
ATOM 1796 C CA . ASP A 1 223 ? 20.312 1.35 4.039 1 95.25 223 ASP A CA 1
ATOM 1797 C C . ASP A 1 223 ? 19.766 1.418 2.613 1 95.25 223 ASP A C 1
ATOM 1799 O O . ASP A 1 223 ? 19.547 0.385 1.979 1 95.25 223 ASP A O 1
ATOM 1803 N N . LEU A 1 224 ? 19.578 2.598 2.168 1 96.12 224 LEU A N 1
ATOM 1804 C CA . LEU A 1 224 ? 19.109 2.84 0.807 1 96.12 224 LEU A CA 1
ATOM 1805 C C . LEU A 1 224 ? 20.094 2.279 -0.213 1 96.12 224 LEU A C 1
ATOM 1807 O O . LEU A 1 224 ? 19.688 1.684 -1.213 1 96.12 224 LEU A O 1
ATOM 1811 N N . HIS A 1 225 ? 21.375 2.424 0.06 1 97.06 225 HIS A N 1
ATOM 1812 C CA . HIS A 1 225 ? 22.438 2.098 -0.89 1 97.06 225 HIS A CA 1
ATOM 1813 C C . HIS A 1 225 ? 22.953 0.682 -0.667 1 97.06 225 HIS A C 1
ATOM 1815 O O . HIS A 1 225 ? 23.859 0.235 -1.368 1 97.06 225 HIS A O 1
ATOM 1821 N N . ARG A 1 226 ? 22.391 -0.058 0.181 1 96.81 226 ARG A N 1
ATOM 1822 C CA . ARG A 1 226 ? 23.031 -1.29 0.63 1 96.81 226 ARG A CA 1
ATOM 1823 C C . ARG A 1 226 ? 22.984 -2.357 -0.457 1 96.81 226 ARG A C 1
ATOM 1825 O O . ARG A 1 226 ? 21.984 -2.486 -1.168 1 96.81 226 ARG A O 1
ATOM 1832 N N . LYS A 1 227 ? 24.094 -3.084 -0.516 1 97.94 227 LYS A N 1
ATOM 1833 C CA . LYS A 1 227 ? 24.266 -4.219 -1.42 1 97.94 227 LYS A CA 1
ATOM 1834 C C . LYS A 1 227 ? 23.578 -5.465 -0.871 1 97.94 227 LYS A C 1
ATOM 1836 O O . LYS A 1 227 ? 23.641 -5.734 0.33 1 97.94 227 LYS A O 1
ATOM 1841 N N . VAL A 1 228 ? 22.922 -6.238 -1.715 1 98.19 228 VAL A N 1
ATOM 1842 C CA . VAL A 1 228 ? 22.328 -7.531 -1.369 1 98.19 228 VAL A CA 1
ATOM 1843 C C . VAL A 1 228 ? 22.953 -8.625 -2.23 1 98.19 228 VAL A C 1
ATOM 1845 O O . VAL A 1 228 ? 23.031 -8.5 -3.455 1 98.19 228 VAL A O 1
ATOM 1848 N N . THR A 1 229 ? 23.391 -9.688 -1.594 1 98.5 229 THR A N 1
ATOM 1849 C CA . THR A 1 229 ? 24.016 -10.789 -2.318 1 98.5 229 THR A CA 1
ATOM 1850 C C . THR A 1 229 ? 23.078 -11.984 -2.393 1 98.5 229 THR A C 1
ATOM 1852 O O . THR A 1 229 ? 22.203 -12.148 -1.535 1 98.5 229 THR A O 1
ATOM 1855 N N . PHE A 1 230 ? 23.234 -12.781 -3.389 1 98.38 230 PHE A N 1
ATOM 1856 C CA . PHE A 1 230 ? 22.438 -13.969 -3.641 1 98.38 230 PHE A CA 1
ATOM 1857 C C . PHE A 1 230 ? 23.125 -14.891 -4.637 1 98.38 230 PHE A C 1
ATOM 1859 O O . PHE A 1 230 ? 24.062 -14.477 -5.324 1 98.38 230 PHE A O 1
ATOM 1866 N N . PRO A 1 231 ? 22.734 -16.109 -4.785 1 98.19 231 PRO A N 1
ATOM 1867 C CA . PRO A 1 231 ? 21.766 -16.797 -3.928 1 98.19 231 PRO A CA 1
ATOM 1868 C C . PRO A 1 231 ? 22.344 -17.203 -2.578 1 98.19 231 PRO A C 1
ATOM 1870 O O . PRO A 1 231 ? 23.562 -17.359 -2.453 1 98.19 231 PRO A O 1
ATOM 1873 N N . ASP A 1 232 ? 21.453 -17.391 -1.571 1 97.5 232 ASP A N 1
ATOM 1874 C CA . ASP A 1 232 ? 21.922 -17.766 -0.242 1 97.5 232 ASP A CA 1
ATOM 1875 C C . ASP A 1 232 ? 21.531 -19.203 0.087 1 97.5 232 ASP A C 1
ATOM 1877 O O . ASP A 1 232 ? 21.609 -19.625 1.24 1 97.5 232 ASP A O 1
ATOM 1881 N N . PHE A 1 233 ? 21.031 -19.922 -0.837 1 95.5 233 PHE A N 1
ATOM 1882 C CA . PHE A 1 233 ? 20.562 -21.312 -0.708 1 95.5 233 PHE A CA 1
ATOM 1883 C C . PHE A 1 233 ? 20.812 -22.078 -1.999 1 95.5 233 PHE A C 1
ATOM 1885 O O . PHE A 1 233 ? 20.688 -21.531 -3.094 1 95.5 233 PHE A O 1
ATOM 1892 N N . PRO A 1 234 ? 21.188 -23.328 -1.913 1 94.75 234 PRO A N 1
ATOM 1893 C CA . PRO A 1 234 ? 21.453 -24.094 -3.129 1 94.75 234 PRO A CA 1
ATOM 1894 C C . PRO A 1 234 ? 20.188 -24.422 -3.912 1 94.75 234 PRO A C 1
ATOM 1896 O O . PRO A 1 234 ? 19.141 -24.688 -3.316 1 94.75 234 PRO A O 1
ATOM 1899 N N . LEU A 1 235 ? 20.328 -24.422 -5.184 1 94.81 235 LEU A N 1
ATOM 1900 C CA . LEU A 1 235 ? 19.234 -24.859 -6.047 1 94.81 235 LEU A CA 1
ATOM 1901 C C . LEU A 1 235 ? 19.203 -26.375 -6.176 1 94.81 235 LEU A C 1
ATOM 1903 O O . LEU A 1 235 ? 20.25 -27.016 -6.273 1 94.81 235 LEU A O 1
ATOM 1907 N N . ASN A 1 236 ? 18.062 -26.891 -6.086 1 93.62 236 ASN A N 1
ATOM 1908 C CA . ASN A 1 236 ? 17.859 -28.328 -6.289 1 93.62 236 ASN A CA 1
ATOM 1909 C C . ASN A 1 236 ? 17.594 -28.656 -7.758 1 93.62 236 ASN A C 1
ATOM 1911 O O . ASN A 1 236 ? 16.641 -28.172 -8.352 1 93.62 236 ASN A O 1
ATOM 1915 N N . PRO A 1 237 ? 18.422 -29.453 -8.359 1 90.94 237 PRO A N 1
ATOM 1916 C CA . PRO A 1 237 ? 18.281 -29.734 -9.797 1 90.94 237 PRO A CA 1
ATOM 1917 C C . PRO A 1 237 ? 17.031 -30.547 -10.125 1 90.94 237 PRO A C 1
ATOM 1919 O O . PRO A 1 237 ? 16.672 -30.672 -11.297 1 90.94 237 PRO A O 1
ATOM 1922 N N . ASN A 1 238 ? 16.328 -31.016 -9.109 1 91.38 238 ASN A N 1
ATOM 1923 C CA . ASN A 1 238 ? 15.18 -31.875 -9.352 1 91.38 238 ASN A CA 1
ATOM 1924 C C . ASN A 1 238 ? 13.891 -31.078 -9.477 1 91.38 238 ASN A C 1
ATOM 1926 O O . ASN A 1 238 ? 12.812 -31.641 -9.695 1 91.38 238 ASN A O 1
ATOM 1930 N N . VAL A 1 239 ? 13.953 -29.797 -9.367 1 96.5 239 VAL A N 1
ATOM 1931 C CA . VAL A 1 239 ? 12.773 -28.969 -9.539 1 96.5 239 VAL A CA 1
ATOM 1932 C C . VAL A 1 239 ? 12.539 -28.703 -11.023 1 96.5 239 VAL A C 1
ATOM 1934 O O . VAL A 1 239 ? 13.422 -28.203 -11.719 1 96.5 239 VAL A O 1
ATOM 1937 N N . LEU A 1 240 ? 11.391 -29.094 -11.492 1 97.06 240 LEU A N 1
ATOM 1938 C CA . LEU A 1 240 ? 11.047 -28.938 -12.898 1 97.06 240 LEU A CA 1
ATOM 1939 C C . LEU A 1 240 ? 10.195 -27.688 -13.109 1 97.06 240 LEU A C 1
ATOM 1941 O O . LEU A 1 240 ? 9.172 -27.516 -12.445 1 97.06 240 LEU A O 1
ATOM 1945 N N . LEU A 1 241 ? 10.57 -26.844 -14.016 1 98 241 LEU A N 1
ATOM 1946 C CA . LEU A 1 241 ? 9.812 -25.641 -14.352 1 98 241 LEU A CA 1
ATOM 1947 C C . LEU A 1 241 ? 9.008 -25.828 -15.625 1 98 241 LEU A C 1
ATOM 1949 O O . LEU A 1 241 ? 9.547 -26.266 -16.641 1 98 241 LEU A O 1
ATOM 1953 N N . VAL A 1 242 ? 7.723 -25.609 -15.523 1 98.19 242 VAL A N 1
ATOM 1954 C CA . VAL A 1 242 ? 6.844 -25.484 -16.688 1 98.19 242 VAL A CA 1
ATOM 1955 C C . VAL A 1 242 ? 6.438 -24.031 -16.875 1 98.19 242 VAL A C 1
ATOM 1957 O O . VAL A 1 242 ? 5.773 -23.453 -16.016 1 98.19 242 VAL A O 1
ATOM 1960 N N . GLU A 1 243 ? 6.809 -23.438 -18.016 1 97.75 243 GLU A N 1
ATOM 1961 C CA . GLU A 1 243 ? 6.477 -22.047 -18.312 1 97.75 243 GLU A CA 1
ATOM 1962 C C . GLU A 1 243 ? 5.105 -21.938 -18.969 1 97.75 243 GLU A C 1
ATOM 1964 O O . GLU A 1 243 ? 4.719 -22.812 -19.75 1 97.75 243 GLU A O 1
ATOM 1969 N N . GLY A 1 244 ? 4.367 -20.875 -18.625 1 96.94 244 GLY A N 1
ATOM 1970 C CA . GLY A 1 244 ? 3.129 -20.609 -19.344 1 96.94 244 GLY A CA 1
ATOM 1971 C C . GLY A 1 244 ? 1.948 -20.375 -18.422 1 96.94 244 GLY A C 1
ATOM 1972 O O . GLY A 1 244 ? 2.117 -20.25 -17.203 1 96.94 244 GLY A O 1
ATOM 1973 N N . ASP A 1 245 ? 0.837 -20.234 -19.031 1 96.62 245 ASP A N 1
ATOM 1974 C CA . ASP A 1 245 ? -0.406 -19.984 -18.312 1 96.62 245 ASP A CA 1
ATOM 1975 C C . ASP A 1 245 ? -0.858 -21.234 -17.547 1 96.62 245 ASP A C 1
ATOM 1977 O O . ASP A 1 245 ? -0.995 -22.312 -18.141 1 96.62 245 ASP A O 1
ATOM 1981 N N . PHE A 1 246 ? -1.063 -21.125 -16.281 1 98.19 246 PHE A N 1
ATOM 1982 C CA . PHE A 1 246 ? -1.439 -22.219 -15.406 1 98.19 246 PHE A CA 1
ATOM 1983 C C . PHE A 1 246 ? -2.658 -22.953 -15.953 1 98.19 246 PHE A C 1
ATOM 1985 O O . PHE A 1 246 ? -2.719 -24.188 -15.914 1 98.19 246 PHE A O 1
ATOM 1992 N N . THR A 1 247 ? -3.607 -22.266 -16.469 1 97.44 247 THR A N 1
ATOM 1993 C CA . THR A 1 247 ? -4.883 -22.859 -16.859 1 97.44 247 THR A CA 1
ATOM 1994 C C . THR A 1 247 ? -4.742 -23.656 -18.141 1 97.44 247 THR A C 1
ATOM 1996 O O . THR A 1 247 ? -5.609 -24.453 -18.484 1 97.44 247 THR A O 1
ATOM 1999 N N . THR A 1 248 ? -3.613 -23.453 -18.891 1 96.19 248 THR A N 1
ATOM 2000 C CA . THR A 1 248 ? -3.529 -24.125 -20.172 1 96.19 248 THR A CA 1
ATOM 2001 C C . THR A 1 248 ? -2.242 -24.922 -20.281 1 96.19 248 THR A C 1
ATOM 2003 O O . THR A 1 248 ? -2.148 -25.859 -21.094 1 96.19 248 THR A O 1
ATOM 2006 N N . ALA A 1 249 ? -1.285 -24.688 -19.438 1 96.69 249 ALA A N 1
ATOM 2007 C CA . ALA A 1 249 ? 0.039 -25.281 -19.562 1 96.69 249 ALA A CA 1
ATOM 2008 C C . ALA A 1 249 ? -0.016 -26.781 -19.297 1 96.69 249 ALA A C 1
ATOM 2010 O O . ALA A 1 249 ? 0.862 -27.531 -19.734 1 96.69 249 ALA A O 1
ATOM 2011 N N . PHE A 1 250 ? -1.041 -27.219 -18.578 1 97.62 250 PHE A N 1
ATOM 2012 C CA . PHE A 1 250 ? -1.168 -28.609 -18.188 1 97.62 250 PHE A CA 1
ATOM 2013 C C . PHE A 1 250 ? -2.432 -29.234 -18.781 1 97.62 250 PHE A C 1
ATOM 2015 O O . PHE A 1 250 ? -3.084 -30.062 -18.141 1 97.62 250 PHE A O 1
ATOM 2022 N N . SER A 1 251 ? -2.84 -28.781 -19.922 1 94.38 251 SER A N 1
ATOM 2023 C CA . SER A 1 251 ? -4.121 -29.156 -20.516 1 94.38 251 SER A CA 1
ATOM 2024 C C . SER A 1 251 ? -4.191 -30.656 -20.781 1 94.38 251 SER A C 1
ATOM 2026 O O . SER A 1 251 ? -5.281 -31.219 -20.844 1 94.38 251 SER A O 1
ATOM 2028 N N . ASP A 1 252 ? -3.111 -31.344 -20.812 1 94 252 ASP A N 1
ATOM 2029 C CA . ASP A 1 252 ? -3.09 -32.781 -21.109 1 94 252 ASP A CA 1
ATOM 2030 C C . ASP A 1 252 ? -3.016 -33.594 -19.828 1 94 252 ASP A C 1
ATOM 2032 O O . ASP A 1 252 ? -2.908 -34.812 -19.891 1 94 252 ASP A O 1
ATOM 2036 N N . GLN A 1 253 ? -3.076 -32.969 -18.781 1 96 253 GLN A N 1
ATOM 2037 C CA . GLN A 1 253 ? -2.945 -33.688 -17.516 1 96 253 GLN A CA 1
ATOM 2038 C C . GLN A 1 253 ? -4.254 -33.656 -16.734 1 96 253 GLN A C 1
ATOM 2040 O O . GLN A 1 253 ? -4.883 -32.594 -16.609 1 96 253 GLN A O 1
ATOM 2045 N N . TYR A 1 254 ? -4.703 -34.75 -16.344 1 96.88 254 TYR A N 1
ATOM 2046 C CA . TYR A 1 254 ? -5.832 -34.969 -15.453 1 96.88 254 TYR A CA 1
ATOM 2047 C C . TYR A 1 254 ? -5.441 -35.875 -14.289 1 96.88 254 TYR A C 1
ATOM 2049 O O . TYR A 1 254 ? -4.715 -36.844 -14.469 1 96.88 254 TYR A O 1
ATOM 2057 N N . ASP A 1 255 ? -5.93 -35.531 -13.094 1 97.12 255 ASP A N 1
ATOM 2058 C CA . ASP A 1 255 ? -5.668 -36.375 -11.922 1 97.12 255 ASP A CA 1
ATOM 2059 C C . ASP A 1 255 ? -4.191 -36.75 -11.844 1 97.12 255 ASP A C 1
ATOM 2061 O O . ASP A 1 255 ? -3.861 -37.938 -11.719 1 97.12 255 ASP A O 1
ATOM 2065 N N . HIS A 1 256 ? -3.404 -35.812 -11.898 1 97.31 256 HIS A N 1
ATOM 2066 C CA . HIS A 1 256 ? -1.983 -36.062 -12.094 1 97.31 256 HIS A CA 1
ATOM 2067 C C . HIS A 1 256 ? -1.194 -35.812 -10.82 1 97.31 256 HIS A C 1
ATOM 2069 O O . HIS A 1 256 ? -0.262 -36.531 -10.484 1 97.31 256 HIS A O 1
ATOM 2075 N N . TYR A 1 257 ? -1.578 -34.812 -10.078 1 97.25 257 TYR A N 1
ATOM 2076 C CA . TYR A 1 257 ? -0.796 -34.406 -8.922 1 97.25 257 TYR A CA 1
ATOM 2077 C C . TYR A 1 257 ? -1.434 -34.875 -7.621 1 97.25 257 TYR A C 1
ATOM 2079 O O . TYR A 1 257 ? -2.66 -34.969 -7.523 1 97.25 257 TYR A O 1
ATOM 2087 N N . ASP A 1 258 ? -0.588 -35.156 -6.652 1 96.44 258 ASP A N 1
ATOM 2088 C CA . ASP A 1 258 ? -1.041 -35.5 -5.312 1 96.44 258 ASP A CA 1
ATOM 2089 C C . ASP A 1 258 ? -1.315 -34.281 -4.469 1 96.44 258 ASP A C 1
ATOM 2091 O O . ASP A 1 258 ? -2.203 -34.281 -3.613 1 96.44 258 ASP A O 1
ATOM 2095 N N . ILE A 1 259 ? -0.514 -33.25 -4.691 1 96.75 259 ILE A N 1
ATOM 2096 C CA . ILE A 1 259 ? -0.604 -32 -3.93 1 96.75 259 ILE A CA 1
ATOM 2097 C C . ILE A 1 259 ? -0.433 -30.828 -4.867 1 96.75 259 ILE A C 1
ATOM 2099 O O . ILE A 1 259 ? 0.435 -30.828 -5.746 1 96.75 259 ILE A O 1
ATOM 2103 N N . ILE A 1 260 ? -1.24 -29.828 -4.758 1 98.19 260 ILE A N 1
ATOM 2104 C CA . ILE A 1 260 ? -1.058 -28.531 -5.395 1 98.19 260 ILE A CA 1
ATOM 2105 C C . ILE A 1 260 ? -0.948 -27.453 -4.324 1 98.19 260 ILE A C 1
ATOM 2107 O O . ILE A 1 260 ? -1.791 -27.359 -3.426 1 98.19 260 ILE A O 1
ATOM 2111 N N . VAL A 1 261 ? 0.107 -26.656 -4.359 1 98.31 261 VAL A N 1
ATOM 2112 C CA . VAL A 1 261 ? 0.353 -25.594 -3.385 1 98.31 261 VAL A CA 1
ATOM 2113 C C . VAL A 1 261 ? 0.229 -24.219 -4.059 1 98.31 261 VAL A C 1
ATOM 2115 O O . VAL A 1 261 ? 1.014 -23.891 -4.953 1 98.31 261 VAL A O 1
ATOM 2118 N N . THR A 1 262 ? -0.778 -23.484 -3.674 1 98.75 262 THR A N 1
ATOM 2119 C CA . THR A 1 262 ? -0.904 -22.109 -4.133 1 98.75 262 THR A CA 1
ATOM 2120 C C . THR A 1 262 ? -0.378 -21.141 -3.076 1 98.75 262 THR A C 1
ATOM 2122 O O . THR A 1 262 ? -1.033 -20.906 -2.059 1 98.75 262 THR A O 1
ATOM 2125 N N . HIS A 1 263 ? 0.772 -20.656 -3.281 1 98.19 263 HIS A N 1
ATOM 2126 C CA . HIS A 1 263 ? 1.438 -19.672 -2.426 1 98.19 263 HIS A CA 1
ATOM 2127 C C . HIS A 1 263 ? 1.42 -18.297 -3.059 1 98.19 263 HIS A C 1
ATOM 2129 O O . HIS A 1 263 ? 2.17 -18.016 -4 1 98.19 263 HIS A O 1
ATOM 2135 N N . PHE A 1 264 ? 0.543 -17.359 -2.51 1 97.12 264 PHE A N 1
ATOM 2136 C CA . PHE A 1 264 ? 0.365 -16.031 -3.109 1 97.12 264 PHE A CA 1
ATOM 2137 C C . PHE A 1 264 ? 0.033 -16.156 -4.59 1 97.12 264 PHE A C 1
ATOM 2139 O O . PHE A 1 264 ? 0.666 -15.508 -5.43 1 97.12 264 PHE A O 1
ATOM 2146 N N . PHE A 1 265 ? -1.096 -16.922 -4.891 1 98.38 265 PHE A N 1
ATOM 2147 C CA . PHE A 1 265 ? -1.296 -17.234 -6.297 1 98.38 265 PHE A CA 1
ATOM 2148 C C . PHE A 1 265 ? -2.744 -17 -6.707 1 98.38 265 PHE A C 1
ATOM 2150 O O . PHE A 1 265 ? -3.008 -16.359 -7.727 1 98.38 265 PHE A O 1
ATOM 2157 N N . ILE A 1 266 ? -3.727 -17.453 -5.988 1 98.19 266 ILE A N 1
ATOM 2158 C CA . ILE A 1 266 ? -5.098 -17.531 -6.48 1 98.19 266 ILE A CA 1
ATOM 2159 C C . ILE A 1 266 ? -5.621 -16.109 -6.742 1 98.19 266 ILE A C 1
ATOM 2161 O O . ILE A 1 266 ? -6.438 -15.906 -7.641 1 98.19 266 ILE A O 1
ATOM 2165 N N . ASP A 1 267 ? -5.07 -15.148 -6.023 1 95.81 267 ASP A N 1
ATOM 2166 C CA . ASP A 1 267 ? -5.57 -13.789 -6.176 1 95.81 267 ASP A CA 1
ATOM 2167 C C . ASP A 1 267 ? -5.059 -13.156 -7.469 1 95.81 267 ASP A C 1
ATOM 2169 O O . ASP A 1 267 ? -5.531 -12.094 -7.879 1 95.81 267 ASP A O 1
ATOM 2173 N N . THR A 1 268 ? -4.121 -13.828 -8.156 1 96.19 268 THR A N 1
ATOM 2174 C CA . THR A 1 268 ? -3.584 -13.305 -9.406 1 96.19 268 THR A CA 1
ATOM 2175 C C . THR A 1 268 ? -4.512 -13.633 -10.57 1 96.19 268 THR A C 1
ATOM 2177 O O . THR A 1 268 ? -4.336 -13.117 -11.68 1 96.19 268 THR A O 1
ATOM 2180 N N . ALA A 1 269 ? -5.527 -14.445 -10.375 1 96.81 269 ALA A N 1
ATOM 2181 C CA . ALA A 1 269 ? -6.387 -14.953 -11.438 1 96.81 269 ALA A CA 1
ATOM 2182 C C . ALA A 1 269 ? -7.215 -13.836 -12.055 1 96.81 269 ALA A C 1
ATOM 2184 O O . ALA A 1 269 ? -7.816 -13.031 -11.344 1 96.81 269 ALA A O 1
ATOM 2185 N N . ARG A 1 270 ? -7.215 -13.852 -13.336 1 96.12 270 ARG A N 1
ATOM 2186 C CA . ARG A 1 270 ? -8.242 -13.078 -14.016 1 96.12 270 ARG A CA 1
ATOM 2187 C C . ARG A 1 270 ? -9.609 -13.742 -13.883 1 96.12 270 ARG A C 1
ATOM 2189 O O . ARG A 1 270 ? -10.617 -13.062 -13.672 1 96.12 270 ARG A O 1
ATOM 2196 N N . ASN A 1 271 ? -9.617 -14.969 -14.086 1 97.94 271 ASN A N 1
ATOM 2197 C CA . ASN A 1 271 ? -10.781 -15.812 -13.836 1 97.94 271 ASN A CA 1
ATOM 2198 C C . ASN A 1 271 ? -10.531 -16.781 -12.688 1 97.94 271 ASN A C 1
ATOM 2200 O O . ASN A 1 271 ? -10.023 -17.891 -12.898 1 97.94 271 ASN A O 1
ATOM 2204 N N . LEU A 1 272 ? -10.977 -16.438 -11.523 1 98 272 LEU A N 1
ATOM 2205 C CA . LEU A 1 272 ? -10.75 -17.203 -10.305 1 98 272 LEU A CA 1
ATOM 2206 C C . LEU A 1 272 ? -11.367 -18.594 -10.422 1 98 272 LEU A C 1
ATOM 2208 O O . LEU A 1 272 ? -10.773 -19.578 -9.969 1 98 272 LEU A O 1
ATOM 2212 N N . MET A 1 273 ? -12.484 -18.703 -11.031 1 98.38 273 MET A N 1
ATOM 2213 C CA . MET A 1 273 ? -13.164 -19.984 -11.188 1 98.38 273 MET A CA 1
ATOM 2214 C C . MET A 1 273 ? -12.336 -20.938 -12.047 1 98.38 273 MET A C 1
ATOM 2216 O O . MET A 1 273 ? -12.266 -22.141 -11.766 1 98.38 273 MET A O 1
ATOM 2220 N N . SER A 1 274 ? -11.703 -20.391 -13.031 1 98.19 274 SER A N 1
ATOM 2221 C CA . SER A 1 274 ? -10.859 -21.219 -13.883 1 98.19 274 SER A CA 1
ATOM 2222 C C . SER A 1 274 ? -9.664 -21.766 -13.109 1 98.19 274 SER A C 1
ATOM 2224 O O . SER A 1 274 ? -9.211 -22.891 -13.367 1 98.19 274 SER A O 1
ATOM 2226 N N . TYR A 1 275 ? -9.125 -20.969 -12.211 1 98.5 275 TYR A N 1
ATOM 2227 C CA . TYR A 1 275 ? -8.055 -21.484 -11.359 1 98.5 275 TYR A CA 1
ATOM 2228 C C . TYR A 1 275 ? -8.531 -22.656 -10.523 1 98.5 275 TYR A C 1
ATOM 2230 O O . TYR A 1 275 ? -7.875 -23.703 -10.477 1 98.5 275 TYR A O 1
ATOM 2238 N N . PHE A 1 276 ? -9.719 -22.516 -9.938 1 98.69 276 PHE A N 1
ATOM 2239 C CA . PHE A 1 276 ? -10.266 -23.594 -9.109 1 98.69 276 PHE A CA 1
ATOM 2240 C C . PHE A 1 276 ? -10.547 -24.828 -9.938 1 98.69 276 PHE A C 1
ATOM 2242 O O . PHE A 1 276 ? -10.211 -25.953 -9.531 1 98.69 276 PHE A O 1
ATOM 2249 N N . GLU A 1 277 ? -11.102 -24.625 -11.094 1 98.31 277 GLU A N 1
ATOM 2250 C CA . GLU A 1 277 ? -11.398 -25.734 -11.992 1 98.31 277 GLU A CA 1
ATOM 2251 C C . GLU A 1 277 ? -10.117 -26.438 -12.438 1 98.31 277 GLU A C 1
ATOM 2253 O O . GLU A 1 277 ? -10.086 -27.672 -12.516 1 98.31 277 GLU A O 1
ATOM 2258 N N . THR A 1 278 ? -9.133 -25.656 -12.719 1 98.75 278 THR A N 1
ATOM 2259 C CA . THR A 1 278 ? -7.859 -26.219 -13.141 1 98.75 278 THR A CA 1
ATOM 2260 C C . THR A 1 278 ? -7.215 -27 -12 1 98.75 278 THR A C 1
ATOM 2262 O O . THR A 1 278 ? -6.707 -28.109 -12.203 1 98.75 278 THR A O 1
ATOM 2265 N N . ILE A 1 279 ? -7.254 -26.484 -10.797 1 98.88 279 ILE A N 1
ATOM 2266 C CA . ILE A 1 279 ? -6.723 -27.172 -9.633 1 98.88 279 ILE A CA 1
ATOM 2267 C C . ILE A 1 279 ? -7.434 -28.516 -9.461 1 98.88 279 ILE A C 1
ATOM 2269 O O . ILE A 1 279 ? -6.785 -29.562 -9.289 1 98.88 279 ILE A O 1
ATOM 2273 N N . GLN A 1 280 ? -8.75 -28.453 -9.539 1 98.5 280 GLN A N 1
ATOM 2274 C CA . GLN A 1 280 ? -9.523 -29.688 -9.359 1 98.5 280 GLN A CA 1
ATOM 2275 C C . GLN A 1 280 ? -9.195 -30.703 -10.445 1 98.5 280 GLN A C 1
ATOM 2277 O O . GLN A 1 280 ? -9.031 -31.891 -10.156 1 98.5 280 GLN A O 1
ATOM 2282 N N . ARG A 1 281 ? -9.102 -30.219 -11.672 1 98.31 281 ARG A N 1
ATOM 2283 C CA . ARG A 1 281 ? -8.805 -31.109 -12.797 1 98.31 281 ARG A CA 1
ATOM 2284 C C . ARG A 1 281 ? -7.438 -31.766 -12.625 1 98.31 281 ARG A C 1
ATOM 2286 O O . ARG A 1 281 ? -7.273 -32.938 -12.922 1 98.31 281 ARG A O 1
ATOM 2293 N N . LEU A 1 282 ? -6.48 -31.047 -12.148 1 98.75 282 LEU A N 1
ATOM 2294 C CA . LEU A 1 282 ? -5.098 -31.516 -12.062 1 98.75 282 LEU A CA 1
ATOM 2295 C C . LEU A 1 282 ? -4.891 -32.406 -10.836 1 98.75 282 LEU A C 1
ATOM 2297 O O . LEU A 1 282 ? -4.012 -33.25 -10.828 1 98.75 282 LEU A O 1
ATOM 2301 N N . LEU A 1 283 ? -5.688 -32.188 -9.836 1 98 283 LEU A N 1
ATOM 2302 C CA . LEU A 1 283 ? -5.523 -32.906 -8.57 1 98 283 LEU A CA 1
ATOM 2303 C C . LEU A 1 283 ? -6.148 -34.281 -8.641 1 98 283 LEU A C 1
ATOM 2305 O O . LEU A 1 283 ? -7.262 -34.469 -9.141 1 98 283 LEU A O 1
ATOM 2309 N N . LYS A 1 284 ? -5.426 -35.312 -8.156 1 96.38 284 LYS A N 1
ATOM 2310 C CA . LYS A 1 284 ? -6 -36.625 -7.996 1 96.38 284 LYS A CA 1
ATOM 2311 C C . LYS A 1 284 ? -7.16 -36.625 -7.004 1 96.38 284 LYS A C 1
ATOM 2313 O O . LYS A 1 284 ? -7.207 -35.781 -6.109 1 96.38 284 LYS A O 1
ATOM 2318 N N . LYS A 1 285 ? -8.094 -37.594 -7.246 1 95.44 285 LYS A N 1
ATOM 2319 C CA . LYS A 1 285 ? -9.031 -37.812 -6.152 1 95.44 285 LYS A CA 1
ATOM 2320 C C . LYS A 1 285 ? -8.297 -38.156 -4.855 1 95.44 285 LYS A C 1
ATOM 2322 O O . LYS A 1 285 ? -7.32 -38.906 -4.867 1 95.44 285 LYS A O 1
ATOM 2327 N N . GLY A 1 286 ? -8.68 -37.469 -3.826 1 94.94 286 GLY A N 1
ATOM 2328 C CA . GLY A 1 286 ? -8 -37.656 -2.553 1 94.94 286 GLY A CA 1
ATOM 2329 C C . GLY A 1 286 ? -6.797 -36.75 -2.391 1 94.94 286 GLY A C 1
ATOM 2330 O O . GLY A 1 286 ? -6.254 -36.625 -1.291 1 94.94 286 GLY A O 1
ATOM 2331 N N . GLY A 1 287 ? -6.395 -36.125 -3.521 1 96.62 287 GLY A N 1
ATOM 2332 C CA . GLY A 1 287 ? -5.273 -35.188 -3.449 1 96.62 287 GLY A CA 1
ATOM 2333 C C . GLY A 1 287 ? -5.566 -33.969 -2.609 1 96.62 287 GLY A C 1
ATOM 2334 O O . GLY A 1 287 ? -6.711 -33.75 -2.213 1 96.62 287 GLY A O 1
ATOM 2335 N N . ARG A 1 288 ? -4.555 -33.188 -2.312 1 97.31 288 ARG A N 1
ATOM 2336 C CA . ARG A 1 288 ? -4.707 -32.031 -1.442 1 97.31 288 ARG A CA 1
ATOM 2337 C C . ARG A 1 288 ? -4.34 -30.75 -2.174 1 97.31 288 ARG A C 1
ATOM 2339 O O . ARG A 1 288 ? -3.357 -30.719 -2.92 1 97.31 288 ARG A O 1
ATOM 2346 N N . TRP A 1 289 ? -5.148 -29.812 -1.986 1 98.44 289 TRP A N 1
ATOM 2347 C CA . TRP A 1 289 ? -4.844 -28.438 -2.371 1 98.44 289 TRP A CA 1
ATOM 2348 C C . TRP A 1 289 ? -4.52 -27.578 -1.146 1 98.44 289 TRP A C 1
ATOM 2350 O O . TRP A 1 289 ? -5.363 -27.406 -0.262 1 98.44 289 TRP A O 1
ATOM 2360 N N . ILE A 1 290 ? -3.314 -27.109 -1.081 1 97.94 290 ILE A N 1
ATOM 2361 C CA . ILE A 1 290 ? -2.807 -26.266 -0.011 1 97.94 290 ILE A CA 1
ATOM 2362 C C . ILE A 1 290 ? -2.754 -24.812 -0.485 1 97.94 290 ILE A C 1
ATOM 2364 O O . ILE A 1 290 ? -2.207 -24.516 -1.55 1 97.94 290 ILE A O 1
ATOM 2368 N N . ASN A 1 291 ? -3.314 -23.938 0.35 1 98.75 291 ASN A N 1
ATOM 2369 C CA . ASN A 1 291 ? -3.289 -22.516 -0.006 1 98.75 291 ASN A CA 1
ATOM 2370 C C . ASN A 1 291 ? -2.656 -21.672 1.098 1 98.75 291 ASN A C 1
ATOM 2372 O O . ASN A 1 291 ? -2.861 -21.938 2.283 1 98.75 291 ASN A O 1
ATOM 2376 N N . PHE A 1 292 ? -1.9 -20.734 0.719 1 98.38 292 PHE A N 1
ATOM 2377 C CA . PHE A 1 292 ? -1.418 -19.656 1.575 1 98.38 292 PHE A CA 1
ATOM 2378 C C . PHE A 1 292 ? -1.292 -18.359 0.79 1 98.38 292 PHE A C 1
ATOM 2380 O O . PHE A 1 292 ? -0.445 -18.234 -0.098 1 98.38 292 PHE A O 1
ATOM 2387 N N . GLY A 1 293 ? -2.09 -17.344 1.129 1 98 293 GLY A N 1
ATOM 2388 C CA . GLY A 1 293 ? -1.95 -16.109 0.387 1 98 293 GLY A CA 1
ATOM 2389 C C . GLY A 1 293 ? -3.07 -15.117 0.657 1 98 293 GLY A C 1
ATOM 2390 O O . GLY A 1 293 ? -4.004 -15.422 1.405 1 98 293 GLY A O 1
ATOM 2391 N N . PRO A 1 294 ? -2.961 -13.984 0.098 1 97.56 294 PRO A N 1
ATOM 2392 C CA . PRO A 1 294 ? -3.932 -12.906 0.292 1 97.56 294 PRO A CA 1
ATOM 2393 C C . PRO A 1 294 ? -5.074 -12.953 -0.719 1 97.56 294 PRO A C 1
ATOM 2395 O O . PRO A 1 294 ? -5.117 -13.844 -1.568 1 97.56 294 PRO A O 1
ATOM 2398 N N . LEU A 1 295 ? -6.027 -12.062 -0.56 1 97.69 295 LEU A N 1
ATOM 2399 C CA . LEU A 1 295 ? -7.117 -11.844 -1.504 1 97.69 295 LEU A CA 1
ATOM 2400 C C . LEU A 1 295 ? -7.078 -10.414 -2.049 1 97.69 295 LEU A C 1
ATOM 2402 O O . LEU A 1 295 ? -8.055 -9.672 -1.929 1 97.69 295 LEU A O 1
ATOM 2406 N N . LEU A 1 296 ? -5.949 -10.062 -2.635 1 96.94 296 LEU A N 1
ATOM 2407 C CA . LEU A 1 296 ? -5.762 -8.773 -3.295 1 96.94 296 LEU A CA 1
ATOM 2408 C C . LEU A 1 296 ? -6.141 -8.859 -4.77 1 96.94 296 LEU A C 1
ATOM 2410 O O . LEU A 1 296 ? -5.422 -9.469 -5.566 1 96.94 296 LEU A O 1
ATOM 2414 N N . TYR A 1 297 ? -7.215 -8.203 -5.129 1 96.19 297 TYR A N 1
ATOM 2415 C CA . TYR A 1 297 ? -7.695 -8.266 -6.504 1 96.19 297 TYR A CA 1
ATOM 2416 C C . TYR A 1 297 ? -7.195 -7.07 -7.309 1 96.19 297 TYR A C 1
ATOM 2418 O O . TYR A 1 297 ? -7.836 -6.016 -7.328 1 96.19 297 TYR A O 1
ATOM 2426 N N . GLY A 1 298 ? -6.105 -7.238 -8.039 1 89.38 298 GLY A N 1
ATOM 2427 C CA . GLY A 1 298 ? -5.527 -6.156 -8.812 1 89.38 298 GLY A CA 1
ATOM 2428 C C . GLY A 1 298 ? -5.324 -6.508 -10.273 1 89.38 298 GLY A C 1
ATOM 2429 O O . GLY A 1 298 ? -4.73 -5.734 -11.031 1 89.38 298 GLY A O 1
ATOM 2430 N N . THR A 1 299 ? -5.895 -7.648 -10.711 1 87.06 299 THR A N 1
ATOM 2431 C CA . THR A 1 299 ? -5.617 -8.172 -12.047 1 87.06 299 THR A CA 1
ATOM 2432 C C . THR A 1 299 ? -6.797 -7.914 -12.984 1 87.06 299 THR A C 1
ATOM 2434 O O . THR A 1 299 ? -6.855 -8.469 -14.086 1 87.06 299 THR A O 1
ATOM 2437 N N . GLY A 1 300 ? -7.777 -7.141 -12.602 1 91.19 300 GLY A N 1
ATOM 2438 C CA . GLY A 1 300 ? -9.008 -7.02 -13.359 1 91.19 300 GLY A CA 1
ATOM 2439 C C . GLY A 1 300 ? -9.789 -8.32 -13.445 1 91.19 300 GLY A C 1
ATOM 2440 O O . GLY A 1 300 ? -10.164 -8.758 -14.531 1 91.19 300 GLY A O 1
ATOM 2441 N N . PRO A 1 301 ? -10.008 -8.93 -12.305 1 97.06 301 PRO A N 1
ATOM 2442 C CA . PRO A 1 301 ? -10.633 -10.258 -12.273 1 97.06 301 PRO A CA 1
ATOM 2443 C C . PRO A 1 301 ? -12.102 -10.227 -12.688 1 97.06 301 PRO A C 1
ATOM 2445 O O . PRO A 1 301 ? -12.766 -9.195 -12.547 1 97.06 301 PRO A O 1
ATOM 2448 N N . PHE A 1 302 ? -12.547 -11.344 -13.133 1 98.38 302 PHE A N 1
ATOM 2449 C CA . PHE A 1 302 ? -13.938 -11.469 -13.539 1 98.38 302 PHE A CA 1
ATOM 2450 C C . PHE A 1 302 ? -14.859 -11.398 -12.328 1 98.38 302 PHE A C 1
ATOM 2452 O O . PHE A 1 302 ? -15.977 -10.875 -12.414 1 98.38 302 PHE A O 1
ATOM 2459 N N . VAL A 1 303 ? -14.336 -11.922 -11.227 1 98.06 303 VAL A N 1
ATOM 2460 C CA . VAL A 1 303 ? -15.062 -11.844 -9.969 1 98.06 303 VAL A CA 1
ATOM 2461 C C . VAL A 1 303 ? -14.094 -11.562 -8.828 1 98.06 303 VAL A C 1
ATOM 2463 O O . VAL A 1 303 ? -12.898 -11.867 -8.93 1 98.06 303 VAL A O 1
ATOM 2466 N N . GLN A 1 304 ? -14.531 -10.922 -7.848 1 98.19 304 GLN A N 1
ATOM 2467 C CA . GLN A 1 304 ? -13.805 -10.633 -6.613 1 98.19 304 GLN A CA 1
ATOM 2468 C C . GLN A 1 304 ? -14.555 -11.164 -5.395 1 98.19 304 GLN A C 1
ATOM 2470 O O . GLN A 1 304 ? -15.555 -10.57 -4.973 1 98.19 304 GLN A O 1
ATOM 2475 N N . LEU A 1 305 ? -14.086 -12.211 -4.836 1 98.56 305 LEU A N 1
ATOM 2476 C CA . LEU A 1 305 ? -14.82 -12.93 -3.801 1 98.56 305 LEU A CA 1
ATOM 2477 C C . LEU A 1 305 ? -14.195 -12.688 -2.428 1 98.56 305 LEU A C 1
ATOM 2479 O O . LEU A 1 305 ? -12.977 -12.633 -2.297 1 98.56 305 LEU A O 1
ATOM 2483 N N . SER A 1 306 ? -15.062 -12.516 -1.424 1 98.31 306 SER A N 1
ATOM 2484 C CA . SER A 1 306 ? -14.594 -12.539 -0.039 1 98.31 306 SER A CA 1
ATOM 2485 C C . SER A 1 306 ? -14.172 -13.945 0.379 1 98.31 306 SER A C 1
ATOM 2487 O O . SER A 1 306 ? -14.43 -14.914 -0.337 1 98.31 306 SER A O 1
ATOM 2489 N N . LEU A 1 307 ? -13.516 -14.039 1.513 1 98.69 307 LEU A N 1
ATOM 2490 C CA . LEU A 1 307 ? -13.016 -15.328 1.979 1 98.69 307 LEU A CA 1
ATOM 2491 C C . LEU A 1 307 ? -14.156 -16.312 2.199 1 98.69 307 LEU A C 1
ATOM 2493 O O . LEU A 1 307 ? -14.07 -17.469 1.802 1 98.69 307 LEU A O 1
ATOM 2497 N N . ASP A 1 308 ? -15.227 -15.867 2.867 1 98.25 308 ASP A N 1
ATOM 2498 C CA . ASP A 1 308 ? -16.359 -16.75 3.115 1 98.25 308 ASP A CA 1
ATOM 2499 C C . ASP A 1 308 ? -16.953 -17.25 1.806 1 98.25 308 ASP A C 1
ATOM 2501 O O . ASP A 1 308 ? -17.344 -18.422 1.702 1 98.25 308 ASP A O 1
ATOM 2505 N N . GLU A 1 309 ? -17.016 -16.422 0.789 1 98.62 309 GLU A N 1
ATOM 2506 C CA . GLU A 1 309 ? -17.5 -16.828 -0.525 1 98.62 309 GLU A CA 1
ATOM 2507 C C . GLU A 1 309 ? -16.594 -17.859 -1.176 1 98.62 309 GLU A C 1
ATOM 2509 O O . GLU A 1 309 ? -17.062 -18.812 -1.793 1 98.62 309 GLU A O 1
ATOM 2514 N N . ILE A 1 310 ? -15.289 -17.656 -1.072 1 98.81 310 ILE A N 1
ATOM 2515 C CA . ILE A 1 310 ? -14.328 -18.609 -1.62 1 98.81 310 ILE A CA 1
ATOM 2516 C C . ILE A 1 310 ? -14.523 -19.984 -0.972 1 98.81 310 ILE A C 1
ATOM 2518 O O . ILE A 1 310 ? -14.547 -21 -1.66 1 98.81 310 ILE A O 1
ATOM 2522 N N . ILE A 1 311 ? -14.695 -19.984 0.311 1 98.69 311 ILE A N 1
ATOM 2523 C CA . ILE A 1 311 ? -14.914 -21.234 1.045 1 98.69 311 ILE A CA 1
ATOM 2524 C C . ILE A 1 311 ? -16.156 -21.938 0.515 1 98.69 311 ILE A C 1
ATOM 2526 O O . ILE A 1 311 ? -16.141 -23.141 0.238 1 98.69 311 ILE A O 1
ATOM 2530 N N . ASN A 1 312 ? -17.25 -21.172 0.34 1 98.62 312 ASN A N 1
ATOM 2531 C CA . ASN A 1 312 ? -18.484 -21.734 -0.166 1 98.62 312 ASN A CA 1
ATOM 2532 C C . ASN A 1 312 ? -18.312 -22.328 -1.559 1 98.62 312 ASN A C 1
ATOM 2534 O O . ASN A 1 312 ? -18.828 -23.406 -1.849 1 98.62 312 ASN A O 1
ATOM 2538 N N . VAL A 1 313 ? -17.594 -21.625 -2.4 1 98.69 313 VAL A N 1
ATOM 2539 C CA . VAL A 1 313 ? -17.375 -22.078 -3.77 1 98.69 313 VAL A CA 1
ATOM 2540 C C . VAL A 1 313 ? -16.562 -23.375 -3.762 1 98.69 313 VAL A C 1
ATOM 2542 O O . VAL A 1 313 ? -16.906 -24.344 -4.453 1 98.69 313 VAL A O 1
ATOM 2545 N N . ILE A 1 314 ? -15.508 -23.406 -2.99 1 98.56 314 ILE A N 1
ATOM 2546 C CA . ILE A 1 314 ? -14.617 -24.547 -2.904 1 98.56 314 ILE A CA 1
ATOM 2547 C C . ILE A 1 314 ? -15.398 -25.781 -2.424 1 98.56 314 ILE A C 1
ATOM 2549 O O . ILE A 1 314 ? -15.266 -26.859 -2.988 1 98.56 314 ILE A O 1
ATOM 2553 N N . GLU A 1 315 ? -16.219 -25.609 -1.429 1 98.5 315 GLU A N 1
ATOM 2554 C CA . GLU A 1 315 ? -17.047 -26.688 -0.921 1 98.5 315 GLU A CA 1
ATOM 2555 C C . GLU A 1 315 ? -18.047 -27.172 -1.975 1 98.5 315 GLU A C 1
ATOM 2557 O O . GLU A 1 315 ? -18.234 -28.375 -2.164 1 98.5 315 GLU A O 1
ATOM 2562 N N . LYS A 1 316 ? -18.672 -26.234 -2.646 1 98.38 316 LYS A N 1
ATOM 2563 C CA . LYS A 1 316 ? -19.625 -26.547 -3.695 1 98.38 316 LYS A CA 1
ATOM 2564 C C . LYS A 1 316 ? -18.984 -27.375 -4.809 1 98.38 316 LYS A C 1
ATOM 2566 O O . LYS A 1 316 ? -19.641 -28.234 -5.41 1 98.38 316 LYS A O 1
ATOM 2571 N N . MET A 1 317 ? -17.719 -27.188 -5.059 1 98.06 317 MET A N 1
ATOM 2572 C CA . MET A 1 317 ? -17 -27.844 -6.137 1 98.06 317 MET A CA 1
ATOM 2573 C C . MET A 1 317 ? -16.594 -29.25 -5.723 1 98.06 317 MET A C 1
ATOM 2575 O O . MET A 1 317 ? -16.047 -30.016 -6.531 1 98.06 317 MET A O 1
ATOM 2579 N N . GLY A 1 318 ? -16.781 -29.594 -4.484 1 97.81 318 GLY A N 1
ATOM 2580 C CA . GLY A 1 318 ? -16.531 -30.953 -4.062 1 97.81 318 GLY A CA 1
ATOM 2581 C C . GLY A 1 318 ? -15.227 -31.109 -3.305 1 97.81 318 GLY A C 1
ATOM 2582 O O . GLY A 1 318 ? -14.648 -32.219 -3.266 1 97.81 318 GLY A O 1
ATOM 2583 N N . PHE A 1 319 ? -14.719 -30.031 -2.703 1 98.5 319 PHE A N 1
ATOM 2584 C CA . PHE A 1 319 ? -13.562 -30.094 -1.816 1 98.5 319 PHE A CA 1
ATOM 2585 C C . PHE A 1 319 ? -14.008 -30.141 -0.358 1 98.5 319 PHE A C 1
ATOM 2587 O O . PHE A 1 319 ? -15.07 -29.625 -0.008 1 98.5 319 PHE A O 1
ATOM 2594 N N . GLU A 1 320 ? -13.188 -30.734 0.423 1 98.06 320 GLU A N 1
ATOM 2595 C CA . GLU A 1 320 ? -13.438 -30.781 1.861 1 98.06 320 GLU A CA 1
ATOM 2596 C C . GLU A 1 320 ? -12.273 -30.172 2.639 1 98.06 320 GLU A C 1
ATOM 2598 O O . GLU A 1 320 ? -11.125 -30.594 2.49 1 98.06 320 GLU A O 1
ATOM 2603 N N . PHE A 1 321 ? -12.578 -29.219 3.455 1 98.25 321 PHE A N 1
ATOM 2604 C CA . PHE A 1 321 ? -11.547 -28.562 4.258 1 98.25 321 PHE A CA 1
ATOM 2605 C C . PHE A 1 321 ? -11.078 -29.469 5.383 1 98.25 321 PHE A C 1
ATOM 2607 O O . PHE A 1 321 ? -11.883 -30.156 6.012 1 98.25 321 PHE A O 1
ATOM 2614 N N . GLU A 1 322 ? -9.781 -29.438 5.621 1 97 322 GLU A N 1
ATOM 2615 C CA . GLU A 1 322 ? -9.18 -30.203 6.699 1 97 322 GLU A CA 1
ATOM 2616 C C . GLU A 1 322 ? -8.586 -29.297 7.773 1 97 322 GLU A C 1
ATOM 2618 O O . GLU A 1 322 ? -8.273 -28.141 7.508 1 97 322 GLU A O 1
ATOM 2623 N N . ASP A 1 323 ? -8.5 -29.875 8.984 1 95.88 323 ASP A N 1
ATOM 2624 C CA . ASP A 1 323 ? -7.836 -29.125 10.055 1 95.88 323 ASP A CA 1
ATOM 2625 C C . ASP A 1 323 ? -6.34 -29 9.781 1 95.88 323 ASP A C 1
ATOM 2627 O O . ASP A 1 323 ? -5.703 -29.938 9.32 1 95.88 323 ASP A O 1
ATOM 2631 N N . ILE A 1 324 ? -5.863 -27.828 10.07 1 95.19 324 ILE A N 1
ATOM 2632 C CA . ILE A 1 324 ? -4.43 -27.625 9.883 1 95.19 324 ILE A CA 1
ATOM 2633 C C . ILE A 1 324 ? -3.803 -27.094 11.172 1 95.19 324 ILE A C 1
ATOM 2635 O O . ILE A 1 324 ? -4.516 -26.703 12.094 1 95.19 324 ILE A O 1
ATOM 2639 N N . SER A 1 325 ? -2.49 -27.094 11.203 1 91.5 325 SER A N 1
ATOM 2640 C CA . SER A 1 325 ? -1.704 -26.781 12.391 1 91.5 325 SER A CA 1
ATOM 2641 C C . SER A 1 325 ? -1.881 -25.312 12.789 1 91.5 325 SER A C 1
ATOM 2643 O O . SER A 1 325 ? -2.1 -24.453 11.938 1 91.5 325 SER A O 1
ATOM 2645 N N . ASP A 1 326 ? -1.687 -25.031 14.094 1 92.19 326 ASP A N 1
ATOM 2646 C CA . ASP A 1 326 ? -1.721 -23.672 14.617 1 92.19 326 ASP A CA 1
ATOM 2647 C C . ASP A 1 326 ? -0.511 -22.875 14.141 1 92.19 326 ASP A C 1
ATOM 2649 O O . ASP A 1 326 ? -0.486 -21.641 14.258 1 92.19 326 ASP A O 1
ATOM 2653 N N . ASP A 1 327 ? 0.411 -23.578 13.516 1 91.31 327 ASP A N 1
ATOM 2654 C CA . ASP A 1 327 ? 1.549 -22.906 12.891 1 91.31 327 ASP A CA 1
ATOM 2655 C C . ASP A 1 327 ? 1.087 -21.922 11.812 1 91.31 327 ASP A C 1
ATOM 2657 O O . ASP A 1 327 ? 1.823 -21.016 11.445 1 91.31 327 ASP A O 1
ATOM 2661 N N . CYS A 1 328 ? -0.112 -22.094 11.398 1 96.19 328 CYS A N 1
ATOM 2662 C CA . CYS A 1 328 ? -0.62 -21.281 10.289 1 96.19 328 CYS A CA 1
ATOM 2663 C C . CYS A 1 328 ? -1.464 -20.125 10.805 1 96.19 328 CYS A C 1
ATOM 2665 O O . CYS A 1 328 ? -2.096 -19.422 10.023 1 96.19 328 CYS A O 1
ATOM 2667 N N . GLY A 1 329 ? -1.365 -19.953 12.125 1 97.19 329 GLY A N 1
ATOM 2668 C CA . GLY A 1 329 ? -2.08 -18.828 12.703 1 97.19 329 GLY A CA 1
ATOM 2669 C C . GLY A 1 329 ? -3.4 -19.219 13.336 1 97.19 329 GLY A C 1
ATOM 2670 O O . GLY A 1 329 ? -3.639 -20.391 13.609 1 97.19 329 GLY A O 1
ATOM 2671 N N . ALA A 1 330 ? -4.199 -18.266 13.656 1 97.44 330 ALA A N 1
ATOM 2672 C CA . ALA A 1 330 ? -5.484 -18.484 14.312 1 97.44 330 ALA A CA 1
ATOM 2673 C C . ALA A 1 330 ? -6.59 -18.734 13.289 1 97.44 330 ALA A C 1
ATOM 2675 O O . ALA A 1 330 ? -6.461 -18.359 12.117 1 97.44 330 ALA A O 1
ATOM 2676 N N . LEU A 1 331 ? -7.641 -19.344 13.758 1 98.06 331 LEU A N 1
ATOM 2677 C CA . LEU A 1 331 ? -8.828 -19.5 12.914 1 98.06 331 LEU A CA 1
ATOM 2678 C C . LEU A 1 331 ? -9.367 -18.141 12.5 1 98.06 331 LEU A C 1
ATOM 2680 O O . LEU A 1 331 ? -9.547 -17.25 13.344 1 98.06 331 LEU A O 1
ATOM 2684 N N . THR A 1 332 ? -9.594 -18 11.188 1 97.69 332 THR A N 1
ATOM 2685 C CA . THR A 1 332 ? -10.164 -16.734 10.703 1 97.69 332 THR A CA 1
ATOM 2686 C C . THR A 1 332 ? -11.633 -16.625 11.109 1 97.69 332 THR A C 1
ATOM 2688 O O . THR A 1 332 ? -12.102 -15.531 11.445 1 97.69 332 THR A O 1
ATOM 2691 N N . PHE A 1 333 ? -12.344 -17.688 10.953 1 96.94 333 PHE A N 1
ATOM 2692 C CA . PHE A 1 333 ? -13.727 -17.828 11.406 1 96.94 333 PHE A CA 1
ATOM 2693 C C . PHE A 1 333 ? -13.844 -18.938 12.453 1 96.94 333 PHE A C 1
ATOM 2695 O O . PHE A 1 333 ? -13.188 -19.969 12.336 1 96.94 333 PHE A O 1
ATOM 2702 N N . GLU A 1 334 ? -14.727 -18.781 13.414 1 94.75 334 GLU A N 1
ATOM 2703 C CA . GLU A 1 334 ? -14.883 -19.734 14.508 1 94.75 334 GLU A CA 1
ATOM 2704 C C . GLU A 1 334 ? -15.414 -21.078 14 1 94.75 334 GLU A C 1
ATOM 2706 O O . GLU A 1 334 ? -15.055 -22.125 14.523 1 94.75 334 GLU A O 1
ATOM 2711 N N . ASP A 1 335 ? -16.156 -21.062 12.992 1 95.25 335 ASP A N 1
ATOM 2712 C CA . ASP A 1 335 ? -16.859 -22.266 12.562 1 95.25 335 ASP A CA 1
ATOM 2713 C C . ASP A 1 335 ? -16.297 -22.812 11.258 1 95.25 335 ASP A C 1
ATOM 2715 O O . ASP A 1 335 ? -16.953 -23.594 10.57 1 95.25 335 ASP A O 1
ATOM 2719 N N . LYS A 1 336 ? -15.125 -22.328 10.82 1 96.88 336 LYS A N 1
ATOM 2720 C CA . LYS A 1 336 ? -14.469 -22.781 9.594 1 96.88 336 LYS A CA 1
ATOM 2721 C C . LYS A 1 336 ? -13.055 -23.281 9.883 1 96.88 336 LYS A C 1
ATOM 2723 O O . LYS A 1 336 ? -12.547 -23.109 10.992 1 96.88 336 LYS A O 1
ATOM 2728 N N . LYS A 1 337 ? -12.438 -23.891 8.953 1 97.5 337 LYS A N 1
ATOM 2729 C CA . LYS A 1 337 ? -11.141 -24.531 9.164 1 97.5 337 LYS A CA 1
ATOM 2730 C C . LYS A 1 337 ? -10.016 -23.75 8.508 1 97.5 337 LYS A C 1
ATOM 2732 O O . LYS A 1 337 ? -8.883 -24.219 8.422 1 97.5 337 LYS A O 1
ATOM 2737 N N . VAL A 1 338 ? -10.32 -22.531 8.031 1 98.31 338 VAL A N 1
ATOM 2738 C CA . VAL A 1 338 ? -9.312 -21.656 7.445 1 98.31 338 VAL A CA 1
ATOM 2739 C C . VAL A 1 338 ? -8.617 -20.859 8.547 1 98.31 338 VAL A C 1
ATOM 2741 O O . VAL A 1 338 ? -9.25 -20.453 9.523 1 98.31 338 VAL A O 1
ATOM 2744 N N . ARG A 1 339 ? -7.352 -20.703 8.383 1 98.25 339 ARG A N 1
ATOM 2745 C CA . ARG A 1 339 ? -6.562 -19.953 9.344 1 98.25 339 ARG A CA 1
ATOM 2746 C C . ARG A 1 339 ? -5.883 -18.75 8.688 1 98.25 339 ARG A C 1
ATOM 2748 O O . ARG A 1 339 ? -5.699 -18.734 7.465 1 98.25 339 ARG A O 1
ATOM 2755 N N . GLY A 1 340 ? -5.637 -17.734 9.445 1 97.06 340 GLY A N 1
ATOM 2756 C CA . GLY A 1 340 ? -4.977 -16.531 8.961 1 97.06 340 GLY A CA 1
ATOM 2757 C C . GLY A 1 340 ? -3.744 -16.156 9.758 1 97.06 340 GLY A C 1
ATOM 2758 O O . GLY A 1 340 ? -3.73 -16.297 10.984 1 97.06 340 GLY A O 1
ATOM 2759 N N . ARG A 1 341 ? -2.768 -15.719 9.078 1 96.31 341 ARG A N 1
ATOM 2760 C CA . ARG A 1 341 ? -1.56 -15.219 9.727 1 96.31 341 ARG A CA 1
ATOM 2761 C C . ARG A 1 341 ? -0.954 -14.062 8.953 1 96.31 341 ARG A C 1
ATOM 2763 O O . ARG A 1 341 ? -1.122 -13.969 7.73 1 96.31 341 ARG A O 1
ATOM 2770 N N . GLU A 1 342 ? -0.289 -13.195 9.688 1 95.75 342 GLU A N 1
ATOM 2771 C CA . GLU A 1 342 ? 0.379 -12.062 9.055 1 95.75 342 GLU A CA 1
ATOM 2772 C C . GLU A 1 342 ? 1.526 -12.523 8.164 1 95.75 342 GLU A C 1
ATOM 2774 O O . GLU A 1 342 ? 2.316 -13.383 8.555 1 95.75 342 GLU A O 1
ATOM 2779 N N . ALA A 1 343 ? 1.501 -12.062 6.961 1 96.5 343 ALA A N 1
ATOM 2780 C CA . ALA A 1 343 ? 2.562 -12.312 5.988 1 96.5 343 ALA A CA 1
ATOM 2781 C C . ALA A 1 343 ? 3.037 -11.016 5.34 1 96.5 343 ALA A C 1
ATOM 2783 O O . ALA A 1 343 ? 2.291 -10.383 4.594 1 96.5 343 ALA A O 1
ATOM 2784 N N . GLU A 1 344 ? 4.238 -10.664 5.629 1 93.5 344 GLU A N 1
ATOM 2785 C CA . GLU A 1 344 ? 4.793 -9.422 5.109 1 93.5 344 GLU A CA 1
ATOM 2786 C C . GLU A 1 344 ? 5.105 -9.531 3.621 1 93.5 344 GLU A C 1
ATOM 2788 O O . GLU A 1 344 ? 5.352 -10.633 3.115 1 93.5 344 GLU A O 1
ATOM 2793 N N . TYR A 1 345 ? 4.965 -8.438 2.998 1 90.31 345 TYR A N 1
ATOM 2794 C CA . TYR A 1 345 ? 5.324 -8.289 1.592 1 90.31 345 TYR A CA 1
ATOM 2795 C C . TYR A 1 345 ? 5.941 -6.918 1.333 1 90.31 345 TYR A C 1
ATOM 2797 O O . TYR A 1 345 ? 5.227 -5.934 1.156 1 90.31 345 TYR A O 1
ATOM 2805 N N . GLY A 1 346 ? 7.254 -6.676 1.34 1 84.31 346 GLY A N 1
ATOM 2806 C CA . GLY A 1 346 ? 7.879 -5.371 1.207 1 84.31 346 GLY A CA 1
ATOM 2807 C C . GLY A 1 346 ? 9.336 -5.445 0.782 1 84.31 346 GLY A C 1
ATOM 2808 O O . GLY A 1 346 ? 9.938 -4.43 0.43 1 84.31 346 GLY A O 1
ATOM 2809 N N . PHE A 1 347 ? 9.977 -6.57 0.79 1 88.19 347 PHE A N 1
ATOM 2810 C CA . PHE A 1 347 ? 11.312 -6.891 0.308 1 88.19 347 PHE A CA 1
ATOM 2811 C C . PHE A 1 347 ? 12.375 -6.223 1.178 1 88.19 347 PHE A C 1
ATOM 2813 O O . PHE A 1 347 ? 13.547 -6.605 1.139 1 88.19 347 PHE A O 1
ATOM 2820 N N . ASN A 1 348 ? 12.008 -5.117 1.835 1 93 348 ASN A N 1
ATOM 2821 C CA . ASN A 1 348 ? 12.961 -4.355 2.631 1 93 348 ASN A CA 1
ATOM 2822 C C . ASN A 1 348 ? 12.68 -4.496 4.125 1 93 348 ASN A C 1
ATOM 2824 O O . ASN A 1 348 ? 11.812 -3.809 4.668 1 93 348 ASN A O 1
ATOM 2828 N N . ASP A 1 349 ? 13.469 -5.277 4.777 1 92.12 349 ASP A N 1
ATOM 2829 C CA . ASP A 1 349 ? 13.266 -5.602 6.188 1 92.12 349 ASP A CA 1
ATOM 2830 C C . ASP A 1 349 ? 13.688 -4.438 7.082 1 92.12 349 ASP A C 1
ATOM 2832 O O . ASP A 1 349 ? 13.352 -4.406 8.266 1 92.12 349 ASP A O 1
ATOM 2836 N N . ARG A 1 350 ? 14.297 -3.424 6.516 1 94.44 350 ARG A N 1
ATOM 2837 C CA . ARG A 1 350 ? 14.805 -2.311 7.309 1 94.44 350 ARG A CA 1
ATOM 2838 C C . ARG A 1 350 ? 13.984 -1.049 7.074 1 94.44 350 ARG A C 1
ATOM 2840 O O . ARG A 1 350 ? 14.242 -0.011 7.691 1 94.44 350 ARG A O 1
ATOM 2847 N N . ALA A 1 351 ? 13.062 -1.119 6.195 1 95.06 351 ALA A N 1
ATOM 2848 C CA . ALA A 1 351 ? 12.234 0.042 5.871 1 95.06 351 ALA A CA 1
ATOM 2849 C C . ALA A 1 351 ? 11.383 0.458 7.062 1 95.06 351 ALA A C 1
ATOM 2851 O O . ALA A 1 351 ? 10.977 -0.384 7.867 1 95.06 351 ALA A O 1
ATOM 2852 N N . LEU A 1 352 ? 11.07 1.713 7.176 1 97.38 352 LEU A N 1
ATOM 2853 C CA . LEU A 1 352 ? 10.203 2.246 8.219 1 97.38 352 LEU A CA 1
ATOM 2854 C C . LEU A 1 352 ? 8.734 2.076 7.844 1 97.38 352 LEU A C 1
ATOM 2856 O O . LEU A 1 352 ? 7.941 3.008 7.984 1 97.38 352 LEU A O 1
ATOM 2860 N N . THR A 1 353 ? 8.391 1.011 7.293 1 95.81 353 THR A N 1
ATOM 2861 C CA . THR A 1 353 ? 7.031 0.62 6.938 1 95.81 353 THR A CA 1
ATOM 2862 C C . THR A 1 353 ? 6.867 -0.896 7.012 1 95.81 353 THR A C 1
ATOM 2864 O O . THR A 1 353 ? 7.855 -1.631 7.047 1 95.81 353 THR A O 1
ATOM 2867 N N . LYS A 1 354 ? 5.66 -1.23 7.188 1 92.62 354 LYS A N 1
ATOM 2868 C CA . LYS A 1 354 ? 5.312 -2.648 7.211 1 92.62 354 LYS A CA 1
ATOM 2869 C C . LYS A 1 354 ? 4.031 -2.914 6.43 1 92.62 354 LYS A C 1
ATOM 2871 O O . LYS A 1 354 ? 2.939 -2.553 6.875 1 92.62 354 LYS A O 1
ATOM 2876 N N . ASN A 1 355 ? 4.18 -3.449 5.258 1 91.19 355 ASN A N 1
ATOM 2877 C CA . ASN A 1 355 ? 3.023 -3.957 4.527 1 91.19 355 ASN A CA 1
ATOM 2878 C C . ASN A 1 355 ? 2.846 -5.461 4.73 1 91.19 355 ASN A C 1
ATOM 2880 O O . ASN A 1 355 ? 3.799 -6.227 4.582 1 91.19 355 ASN A O 1
ATOM 2884 N N . ALA A 1 356 ? 1.689 -5.781 5.191 1 94.31 356 ALA A N 1
ATOM 2885 C CA . ALA A 1 356 ? 1.458 -7.199 5.457 1 94.31 356 ALA A CA 1
ATOM 2886 C C . ALA A 1 356 ? 0.023 -7.594 5.121 1 94.31 356 ALA A C 1
ATOM 2888 O O . ALA A 1 356 ? -0.889 -6.766 5.199 1 94.31 356 ALA A O 1
ATOM 2889 N N . TYR A 1 357 ? -0.093 -8.742 4.664 1 96.44 357 TYR A N 1
ATOM 2890 C CA . TYR A 1 357 ? -1.392 -9.383 4.5 1 96.44 357 TYR A CA 1
ATOM 2891 C C . TYR A 1 357 ? -1.736 -10.234 5.715 1 96.44 357 TYR A C 1
ATOM 2893 O O . TYR A 1 357 ? -0.849 -10.641 6.473 1 96.44 357 TYR A O 1
ATOM 2901 N N . LYS A 1 358 ? -2.971 -10.344 5.996 1 96.88 358 LYS A N 1
ATOM 2902 C CA . LYS A 1 358 ? -3.426 -11.5 6.75 1 96.88 358 LYS A CA 1
ATOM 2903 C C . LYS A 1 358 ? -3.697 -12.688 5.824 1 96.88 358 LYS A C 1
ATOM 2905 O O . LYS A 1 358 ? -4.848 -12.945 5.461 1 96.88 358 LYS A O 1
ATOM 2910 N N . ALA A 1 359 ? -2.633 -13.328 5.508 1 98.06 359 ALA A N 1
ATOM 2911 C CA . ALA A 1 359 ? -2.699 -14.406 4.527 1 98.06 359 ALA A CA 1
ATOM 2912 C C . ALA A 1 359 ? -3.572 -15.555 5.027 1 98.06 359 ALA A C 1
ATOM 2914 O O . ALA A 1 359 ? -3.523 -15.906 6.207 1 98.06 359 ALA A O 1
ATOM 2915 N N . GLN A 1 360 ? -4.324 -16.125 4.188 1 98.75 360 GLN A N 1
ATOM 2916 C CA . GLN A 1 360 ? -5.242 -17.203 4.535 1 98.75 360 GLN A CA 1
ATOM 2917 C C . GLN A 1 360 ? -4.664 -18.562 4.152 1 98.75 360 GLN A C 1
ATOM 2919 O O . GLN A 1 360 ? -4.191 -18.75 3.027 1 98.75 360 GLN A O 1
ATOM 2924 N N . ALA A 1 361 ? -4.742 -19.469 5.098 1 98.62 361 ALA A N 1
ATOM 2925 C CA . ALA A 1 361 ? -4.18 -20.812 4.941 1 98.62 361 ALA A CA 1
ATOM 2926 C C . ALA A 1 361 ? -5.266 -21.875 5.051 1 98.62 361 ALA A C 1
ATOM 2928 O O . ALA A 1 361 ? -6.133 -21.797 5.922 1 98.62 361 ALA A O 1
ATOM 2929 N N . TRP A 1 362 ? -5.207 -22.828 4.133 1 98.56 362 TRP A N 1
ATOM 2930 C CA . TRP A 1 362 ? -6.105 -23.969 4.238 1 98.56 362 TRP A CA 1
ATOM 2931 C C . TRP A 1 362 ? -5.555 -25.172 3.477 1 98.56 362 TRP A C 1
ATOM 2933 O O . TRP A 1 362 ? -4.637 -25.031 2.664 1 98.56 362 TRP A O 1
ATOM 2943 N N . VAL A 1 363 ? -5.988 -26.344 3.824 1 98 363 VAL A N 1
ATOM 2944 C CA . VAL A 1 363 ? -5.863 -27.578 3.064 1 98 363 VAL A CA 1
ATOM 2945 C C . VAL A 1 363 ? -7.25 -28.125 2.73 1 98 363 VAL A C 1
ATOM 2947 O O . VAL A 1 363 ? -8.125 -28.188 3.598 1 98 363 VAL A O 1
ATOM 2950 N N . VAL A 1 364 ? -7.426 -28.391 1.491 1 98.25 364 VAL A N 1
ATOM 2951 C CA . VAL A 1 364 ? -8.664 -29.078 1.124 1 98.25 364 VAL A CA 1
ATOM 2952 C C . VAL A 1 364 ? -8.352 -30.375 0.379 1 98.25 364 VAL A C 1
ATOM 2954 O O . VAL A 1 364 ? -7.355 -30.453 -0.346 1 98.25 364 VAL A O 1
ATOM 2957 N N . ARG A 1 365 ? -9.195 -31.344 0.563 1 97.31 365 ARG A N 1
ATOM 2958 C CA . ARG A 1 365 ? -9.117 -32.625 -0.111 1 97.31 365 ARG A CA 1
ATOM 2959 C C . ARG A 1 365 ? -10.086 -32.688 -1.285 1 97.31 365 ARG A C 1
ATOM 2961 O O . ARG A 1 365 ? -11.242 -32.312 -1.162 1 97.31 365 ARG A O 1
ATOM 2968 N N . ASN A 1 366 ? -9.547 -33.125 -2.389 1 97.12 366 ASN A N 1
ATOM 2969 C CA . ASN A 1 366 ? -10.406 -33.375 -3.545 1 97.12 366 ASN A CA 1
ATOM 2970 C C . ASN A 1 366 ? -11.203 -34.656 -3.387 1 97.12 366 ASN A C 1
ATOM 2972 O O . ASN A 1 366 ? -10.641 -35.75 -3.4 1 97.12 366 ASN A O 1
ATOM 2976 N N . LEU A 1 367 ? -12.508 -34.594 -3.311 1 95.12 367 LEU A N 1
ATOM 2977 C CA . LEU A 1 367 ? -13.336 -35.75 -3.043 1 95.12 367 LEU A CA 1
ATOM 2978 C C . LEU A 1 367 ? -13.602 -36.531 -4.324 1 95.12 367 LEU A C 1
ATOM 2980 O O . LEU A 1 367 ? -13.656 -35.938 -5.41 1 95.12 367 LEU A O 1
ATOM 2984 N N . MET B 1 1 ? -12.242 34.156 0.261 1 61.88 1 MET B N 1
ATOM 2985 C CA . MET B 1 1 ? -12.758 33.281 -0.793 1 61.88 1 MET B CA 1
ATOM 2986 C C . MET B 1 1 ? -13.406 34.094 -1.903 1 61.88 1 MET B C 1
ATOM 2988 O O . MET B 1 1 ? -14.211 33.594 -2.676 1 61.88 1 MET B O 1
ATOM 2992 N N . ASN B 1 2 ? -13.125 35.312 -1.852 1 50 2 ASN B N 1
ATOM 2993 C CA . ASN B 1 2 ? -13.719 36.156 -2.893 1 50 2 ASN B CA 1
ATOM 2994 C C . ASN B 1 2 ? -13.07 35.906 -4.25 1 50 2 ASN B C 1
ATOM 2996 O O . ASN B 1 2 ? -11.844 35.875 -4.355 1 50 2 ASN B O 1
ATOM 3000 N N . GLN B 1 3 ? -13.852 35.562 -5.25 1 51.66 3 GLN B N 1
ATOM 3001 C CA . GLN B 1 3 ? -13.375 35.25 -6.59 1 51.66 3 GLN B CA 1
ATOM 3002 C C . GLN B 1 3 ? -12.492 36.344 -7.148 1 51.66 3 GLN B C 1
ATOM 3004 O O . GLN B 1 3 ? -11.602 36.094 -7.957 1 51.66 3 GLN B O 1
ATOM 3009 N N . LYS B 1 4 ? -12.805 37.625 -6.867 1 57.22 4 LYS B N 1
ATOM 3010 C CA . LYS B 1 4 ? -12.148 38.781 -7.465 1 57.22 4 LYS B CA 1
ATOM 3011 C C . LYS B 1 4 ? -10.781 39.031 -6.84 1 57.22 4 LYS B C 1
ATOM 3013 O O . LYS B 1 4 ? -10 39.844 -7.328 1 57.22 4 LYS B O 1
ATOM 3018 N N . GLN B 1 5 ? -10.555 38.281 -5.828 1 57.81 5 GLN B N 1
ATOM 3019 C CA . GLN B 1 5 ? -9.273 38.5 -5.168 1 57.81 5 GLN B CA 1
ATOM 3020 C C . GLN B 1 5 ? -8.344 37.312 -5.375 1 57.81 5 GLN B C 1
ATOM 3022 O O . GLN B 1 5 ? -8.695 36.156 -5.043 1 57.81 5 GLN B O 1
ATOM 3027 N N . GLY B 1 6 ? -7.332 37.406 -6.055 1 56.97 6 GLY B N 1
ATOM 3028 C CA . GLY B 1 6 ? -6.281 36.406 -6.266 1 56.97 6 GLY B CA 1
ATOM 3029 C C . GLY B 1 6 ? -6.41 35.688 -7.59 1 56.97 6 GLY B C 1
ATOM 3030 O O . GLY B 1 6 ? -7.367 35.906 -8.336 1 56.97 6 GLY B O 1
ATOM 3031 N N . GLN B 1 7 ? -5.375 35.25 -8.117 1 61.94 7 GLN B N 1
ATOM 3032 C CA . GLN B 1 7 ? -5.375 34.531 -9.383 1 61.94 7 GLN B CA 1
ATOM 3033 C C . GLN B 1 7 ? -6.25 33.281 -9.305 1 61.94 7 GLN B C 1
ATOM 3035 O O . GLN B 1 7 ? -6.09 32.469 -8.398 1 61.94 7 GLN B O 1
ATOM 3040 N N . TRP B 1 8 ? -7.402 33.375 -10.039 1 66.56 8 TRP B N 1
ATOM 3041 C CA . TRP B 1 8 ? -8.344 32.281 -10.141 1 66.56 8 TRP B CA 1
ATOM 3042 C C . TRP B 1 8 ? -7.695 31.047 -10.789 1 66.56 8 TRP B C 1
ATOM 3044 O O . TRP B 1 8 ? -7.453 31.047 -11.992 1 66.56 8 TRP B O 1
ATOM 3054 N N . GLY B 1 9 ? -6.848 30.344 -9.875 1 72.25 9 GLY B N 1
ATOM 3055 C CA . GLY B 1 9 ? -6.203 29.109 -10.312 1 72.25 9 GLY B CA 1
ATOM 3056 C C . GLY B 1 9 ? -6.395 27.953 -9.352 1 72.25 9 GLY B C 1
ATOM 3057 O O . GLY B 1 9 ? -7.262 28.016 -8.477 1 72.25 9 GLY B O 1
ATOM 3058 N N . SER B 1 10 ? -5.727 26.953 -9.578 1 76.94 10 SER B N 1
ATOM 3059 C CA . SER B 1 10 ? -5.891 25.688 -8.867 1 76.94 10 SER B CA 1
ATOM 3060 C C . SER B 1 10 ? -5.559 25.844 -7.387 1 76.94 10 SER B C 1
ATOM 3062 O O . SER B 1 10 ? -5.945 25 -6.57 1 76.94 10 SER B O 1
ATOM 3064 N N . SER B 1 11 ? -5.012 27 -7.039 1 81.31 11 SER B N 1
ATOM 3065 C CA . SER B 1 11 ? -4.648 27.172 -5.641 1 81.31 11 SER B CA 1
ATOM 3066 C C . SER B 1 11 ? -5.625 28.094 -4.922 1 81.31 11 SER B C 1
ATOM 3068 O O . SER B 1 11 ? -5.613 28.188 -3.691 1 81.31 11 SER B O 1
ATOM 3070 N N . HIS B 1 12 ? -6.48 28.719 -5.625 1 88.94 12 HIS B N 1
ATOM 3071 C CA . HIS B 1 12 ? -7.461 29.609 -5.008 1 88.94 12 HIS B CA 1
ATOM 3072 C C . HIS B 1 12 ? -8.414 28.828 -4.102 1 88.94 12 HIS B C 1
ATOM 3074 O O . HIS B 1 12 ? -8.93 27.781 -4.492 1 88.94 12 HIS B O 1
ATOM 3080 N N . PRO B 1 13 ? -8.617 29.344 -2.939 1 91 13 PRO B N 1
ATOM 3081 C CA . PRO B 1 13 ? -9.438 28.609 -1.972 1 91 13 PRO B CA 1
ATOM 3082 C C . PRO B 1 13 ? -10.844 28.312 -2.484 1 91 13 PRO B C 1
ATOM 3084 O O . PRO B 1 13 ? -11.383 27.234 -2.244 1 91 13 PRO B O 1
ATOM 3087 N N . ARG B 1 14 ? -11.422 29.281 -3.137 1 94.31 14 ARG B N 1
ATOM 3088 C CA . ARG B 1 14 ? -12.781 29.094 -3.627 1 94.31 14 ARG B CA 1
ATOM 3089 C C . ARG B 1 14 ? -12.828 28.047 -4.742 1 94.31 14 ARG B C 1
ATOM 3091 O O . ARG B 1 14 ? -13.766 27.266 -4.828 1 94.31 14 ARG B O 1
ATOM 3098 N N . TYR B 1 15 ? -11.867 28.125 -5.664 1 95.25 15 TYR B N 1
ATOM 3099 C CA . TYR B 1 15 ? -11.766 27.094 -6.695 1 95.25 15 TYR B CA 1
ATOM 3100 C C . TYR B 1 15 ? -11.648 25.703 -6.07 1 95.25 15 TYR B C 1
ATOM 3102 O O . TYR B 1 15 ? -12.336 24.781 -6.488 1 95.25 15 TYR B O 1
ATOM 3110 N N . ARG B 1 16 ? -10.766 25.578 -5.129 1 96.88 16 ARG B N 1
ATOM 3111 C CA . ARG B 1 16 ? -10.578 24.312 -4.438 1 96.88 16 ARG B CA 1
ATOM 3112 C C . ARG B 1 16 ? -11.867 23.844 -3.779 1 96.88 16 ARG B C 1
ATOM 3114 O O . ARG B 1 16 ? -12.172 22.656 -3.762 1 96.88 16 ARG B O 1
ATOM 3121 N N . LEU B 1 17 ? -12.609 24.812 -3.225 1 98.12 17 LEU B N 1
ATOM 3122 C CA . LEU B 1 17 ? -13.906 24.5 -2.643 1 98.12 17 LEU B CA 1
ATOM 3123 C C . LEU B 1 17 ? -14.867 23.969 -3.705 1 98.12 17 LEU B C 1
ATOM 3125 O O . LEU B 1 17 ? -15.531 22.938 -3.498 1 98.12 17 LEU B O 1
ATOM 3129 N N . LEU B 1 18 ? -14.891 24.625 -4.797 1 98.19 18 LEU B N 1
ATOM 3130 C CA . LEU B 1 18 ? -15.773 24.219 -5.883 1 98.19 18 LEU B CA 1
ATOM 3131 C C . LEU B 1 18 ? -15.391 22.828 -6.391 1 98.19 18 LEU B C 1
ATOM 3133 O O . LEU B 1 18 ? -16.266 22.016 -6.734 1 98.19 18 LEU B O 1
ATOM 3137 N N . GLU B 1 19 ? -14.086 22.562 -6.445 1 97.94 19 GLU B N 1
ATOM 3138 C CA . GLU B 1 19 ? -13.633 21.25 -6.848 1 97.94 19 GLU B CA 1
ATOM 3139 C C . GLU B 1 19 ? -14.109 20.172 -5.871 1 97.94 19 GLU B C 1
ATOM 3141 O O . GLU B 1 19 ? -14.492 19.078 -6.281 1 97.94 19 GLU B O 1
ATOM 3146 N N . ALA B 1 20 ? -14.031 20.484 -4.574 1 98.5 20 ALA B N 1
ATOM 3147 C CA . ALA B 1 20 ? -14.516 19.531 -3.568 1 98.5 20 ALA B CA 1
ATOM 3148 C C . ALA B 1 20 ? -16.016 19.281 -3.729 1 98.5 20 ALA B C 1
ATOM 3150 O O . ALA B 1 20 ? -16.453 18.125 -3.697 1 98.5 20 ALA B O 1
ATOM 3151 N N . LEU B 1 21 ? -16.766 20.359 -3.916 1 98.81 21 LEU B N 1
ATOM 3152 C CA . LEU B 1 21 ? -18.219 20.234 -4.102 1 98.81 21 LEU B CA 1
ATOM 3153 C C . LEU B 1 21 ? -18.531 19.422 -5.355 1 98.81 21 LEU B C 1
ATOM 3155 O O . LEU B 1 21 ? -19.453 18.594 -5.352 1 98.81 21 LEU B O 1
ATOM 3159 N N . TYR B 1 22 ? -17.766 19.719 -6.398 1 98.56 22 TYR B N 1
ATOM 3160 C CA . TYR B 1 22 ? -17.875 18.938 -7.625 1 98.56 22 TYR B CA 1
ATOM 3161 C C . TYR B 1 22 ? -17.641 17.453 -7.344 1 98.56 22 TYR B C 1
ATOM 3163 O O . TYR B 1 22 ? -18.422 16.609 -7.781 1 98.56 22 TYR B O 1
ATOM 3171 N N . GLY B 1 23 ? -16.672 17.141 -6.578 1 98.56 23 GLY B N 1
ATOM 3172 C CA . GLY B 1 23 ? -16.391 15.766 -6.188 1 98.56 23 GLY B CA 1
ATOM 3173 C C . GLY B 1 23 ? -17.547 15.102 -5.469 1 98.56 23 GLY B C 1
ATOM 3174 O O . GLY B 1 23 ? -17.969 14.016 -5.852 1 98.56 23 GLY B O 1
ATOM 3175 N N . TYR B 1 24 ? -18.078 15.758 -4.449 1 98.69 24 TYR B N 1
ATOM 3176 C CA . TYR B 1 24 ? -19.188 15.219 -3.693 1 98.69 24 TYR B CA 1
ATOM 3177 C C . TYR B 1 24 ? -20.406 15.016 -4.59 1 98.69 24 TYR B C 1
ATOM 3179 O O . TYR B 1 24 ? -21.125 14.016 -4.465 1 98.69 24 TYR B O 1
ATOM 3187 N N . SER B 1 25 ? -20.625 15.922 -5.453 1 98.44 25 SER B N 1
ATOM 3188 C CA . SER B 1 25 ? -21.812 15.898 -6.297 1 98.44 25 SER B CA 1
ATOM 3189 C C . SER B 1 25 ? -21.797 14.703 -7.238 1 98.44 25 SER B C 1
ATOM 3191 O O . SER B 1 25 ? -22.859 14.234 -7.676 1 98.44 25 SER B O 1
ATOM 3193 N N . LYS B 1 26 ? -20.625 14.25 -7.543 1 98.38 26 LYS B N 1
ATOM 3194 C CA . LYS B 1 26 ? -20.516 13.188 -8.539 1 98.38 26 LYS B CA 1
ATOM 3195 C C . LYS B 1 26 ? -20.141 11.859 -7.879 1 98.38 26 LYS B C 1
ATOM 3197 O O . LYS B 1 26 ? -19.688 10.938 -8.555 1 98.38 26 LYS B O 1
ATOM 3202 N N . TYR B 1 27 ? -20.328 11.766 -6.621 1 98.38 27 TYR B N 1
ATOM 3203 C CA . TYR B 1 27 ? -19.969 10.555 -5.898 1 98.38 27 TYR B CA 1
ATOM 3204 C C . TYR B 1 27 ? -20.594 9.328 -6.547 1 98.38 27 TYR B C 1
ATOM 3206 O O . TYR B 1 27 ? -19.906 8.352 -6.84 1 98.38 27 TYR B O 1
ATOM 3214 N N . ARG B 1 28 ? -21.891 9.391 -6.715 1 98.19 28 ARG B N 1
ATOM 3215 C CA . ARG B 1 28 ? -22.594 8.234 -7.254 1 98.19 28 ARG B CA 1
ATOM 3216 C C . ARG B 1 28 ? -22.078 7.879 -8.648 1 98.19 28 ARG B C 1
ATOM 3218 O O . ARG B 1 28 ? -21.766 6.723 -8.914 1 98.19 28 ARG B O 1
ATOM 3225 N N . GLU B 1 29 ? -22.031 8.883 -9.469 1 97.75 29 GLU B N 1
ATOM 3226 C CA . GLU B 1 29 ? -21.594 8.656 -10.844 1 97.75 29 GLU B CA 1
ATOM 3227 C C . GLU B 1 29 ? -20.219 7.977 -10.875 1 97.75 29 GLU B C 1
ATOM 3229 O O . GLU B 1 29 ? -20.031 6.996 -11.594 1 97.75 29 GLU B O 1
ATOM 3234 N N . ARG B 1 30 ? -19.312 8.477 -10.07 1 97.56 30 ARG B N 1
ATOM 3235 C CA . ARG B 1 30 ? -17.938 7.977 -10.07 1 97.56 30 ARG B CA 1
ATOM 3236 C C . ARG B 1 30 ? -17.875 6.559 -9.516 1 97.56 30 ARG B C 1
ATOM 3238 O O . ARG B 1 30 ? -17.078 5.738 -9.977 1 97.56 30 ARG B O 1
ATOM 3245 N N . ASN B 1 31 ? -18.656 6.238 -8.539 1 97.81 31 ASN B N 1
ATOM 3246 C CA . ASN B 1 31 ? -18.609 4.914 -7.922 1 97.81 31 ASN B CA 1
ATOM 3247 C C . ASN B 1 31 ? -19.438 3.902 -8.719 1 97.81 31 ASN B C 1
ATOM 3249 O O . ASN B 1 31 ? -19.109 2.717 -8.75 1 97.81 31 ASN B O 1
ATOM 3253 N N . MET B 1 32 ? -20.5 4.395 -9.391 1 98 32 MET B N 1
ATOM 3254 C CA . MET B 1 32 ? -21.281 3.506 -10.242 1 98 32 MET B CA 1
ATOM 3255 C C . MET B 1 32 ? -20.453 3.021 -11.43 1 98 32 MET B C 1
ATOM 3257 O O . MET B 1 32 ? -20.641 1.898 -11.898 1 98 32 MET B O 1
ATOM 3261 N N . ALA B 1 33 ? -19.562 3.877 -11.883 1 97.19 33 ALA B N 1
ATOM 3262 C CA . ALA B 1 33 ? -18.703 3.475 -12.984 1 97.19 33 ALA B CA 1
ATOM 3263 C C . ALA B 1 33 ? -17.906 2.225 -12.633 1 97.19 33 ALA B C 1
ATOM 3265 O O . ALA B 1 33 ? -17.781 1.308 -13.445 1 97.19 33 ALA B O 1
ATOM 3266 N N . GLU B 1 34 ? -17.328 2.143 -11.453 1 95.81 34 GLU B N 1
ATOM 3267 C CA . GLU B 1 34 ? -16.562 0.982 -11 1 95.81 34 GLU B CA 1
ATOM 3268 C C . GLU B 1 34 ? -17.469 -0.236 -10.828 1 95.81 34 GLU B C 1
ATOM 3270 O O . GLU B 1 34 ? -17.094 -1.347 -11.219 1 95.81 34 GLU B O 1
ATOM 3275 N N . LEU B 1 35 ? -18.594 -0.022 -10.234 1 98 35 LEU B N 1
ATOM 3276 C CA . LEU B 1 35 ? -19.562 -1.109 -10.062 1 98 35 LEU B CA 1
ATOM 3277 C C . LEU B 1 35 ? -19.969 -1.688 -11.414 1 98 35 LEU B C 1
ATOM 3279 O O . LEU B 1 35 ? -20.062 -2.908 -11.57 1 98 35 LEU B O 1
ATOM 3283 N N . ASP B 1 36 ? -20.188 -0.832 -12.367 1 98.31 36 ASP B N 1
ATOM 3284 C CA . ASP B 1 36 ? -20.562 -1.273 -13.703 1 98.31 36 ASP B CA 1
ATOM 3285 C C . ASP B 1 36 ? -19.438 -2.062 -14.367 1 98.31 36 ASP B C 1
ATOM 3287 O O . ASP B 1 36 ? -19.703 -3 -15.125 1 98.31 36 ASP B O 1
ATOM 3291 N N . ARG B 1 37 ? -18.281 -1.654 -14.094 1 97.69 37 ARG B N 1
ATOM 3292 C CA . ARG B 1 37 ? -17.156 -2.43 -14.578 1 97.69 37 ARG B CA 1
ATOM 3293 C C . ARG B 1 37 ? -17.156 -3.834 -13.984 1 97.69 37 ARG B C 1
ATOM 3295 O O . ARG B 1 37 ? -16.906 -4.812 -14.688 1 97.69 37 ARG B O 1
ATOM 3302 N N . TRP B 1 38 ? -17.391 -3.98 -12.672 1 97.94 38 TRP B N 1
ATOM 3303 C CA . TRP B 1 38 ? -17.469 -5.289 -12.039 1 97.94 38 TRP B CA 1
ATOM 3304 C C . TRP B 1 38 ? -18.562 -6.137 -12.672 1 97.94 38 TRP B C 1
ATOM 3306 O O . TRP B 1 38 ? -18.359 -7.324 -12.945 1 97.94 38 TRP B O 1
ATOM 3316 N N . ARG B 1 39 ? -19.688 -5.496 -12.906 1 98.31 39 ARG B N 1
ATOM 3317 C CA . ARG B 1 39 ? -20.797 -6.195 -13.555 1 98.31 39 ARG B CA 1
ATOM 3318 C C . ARG B 1 39 ? -20.391 -6.68 -14.938 1 98.31 39 ARG B C 1
ATOM 3320 O O . ARG B 1 39 ? -20.734 -7.801 -15.336 1 98.31 39 ARG B O 1
ATOM 3327 N N . SER B 1 40 ? -19.719 -5.828 -15.641 1 98.5 40 SER B N 1
ATOM 3328 C CA . SER B 1 40 ? -19.266 -6.18 -16.984 1 98.5 40 SER B CA 1
ATOM 3329 C C . SER B 1 40 ? -18.281 -7.344 -16.953 1 98.5 40 SER B C 1
ATOM 3331 O O . SER B 1 40 ? -18.359 -8.25 -17.781 1 98.5 40 SER B O 1
ATOM 3333 N N . MET B 1 41 ? -17.375 -7.316 -16.047 1 98.25 41 MET B N 1
ATOM 3334 C CA . MET B 1 41 ? -16.391 -8.391 -15.922 1 98.25 41 MET B CA 1
ATOM 3335 C C . MET B 1 41 ? -17.078 -9.719 -15.625 1 98.25 41 MET B C 1
ATOM 3337 O O . MET B 1 41 ? -16.688 -10.758 -16.172 1 98.25 41 MET B O 1
ATOM 3341 N N . TYR B 1 42 ? -18.078 -9.688 -14.781 1 98.44 42 TYR B N 1
ATOM 3342 C CA . TYR B 1 42 ? -18.828 -10.875 -14.414 1 98.44 42 TYR B CA 1
ATOM 3343 C C . TYR B 1 42 ? -19.391 -11.578 -15.641 1 98.44 42 TYR B C 1
ATOM 3345 O O . TYR B 1 42 ? -19.469 -12.805 -15.688 1 98.44 42 TYR B O 1
ATOM 3353 N N . LYS B 1 43 ? -19.688 -10.805 -16.656 1 98.38 43 LYS B N 1
ATOM 3354 C CA . LYS B 1 43 ? -20.297 -11.344 -17.875 1 98.38 43 LYS B CA 1
ATOM 3355 C C . LYS B 1 43 ? -19.328 -12.25 -18.625 1 98.38 43 LYS B C 1
ATOM 3357 O O . LYS B 1 43 ? -19.75 -13.055 -19.469 1 98.38 43 LYS B O 1
ATOM 3362 N N . ASN B 1 44 ? -18.078 -12.156 -18.297 1 98.25 44 ASN B N 1
ATOM 3363 C CA . ASN B 1 44 ? -17.062 -12.914 -19.031 1 98.25 44 ASN B CA 1
ATOM 3364 C C . ASN B 1 44 ? -16.984 -14.352 -18.531 1 98.25 44 ASN B C 1
ATOM 3366 O O . ASN B 1 44 ? -16.359 -15.203 -19.156 1 98.25 44 ASN B O 1
ATOM 3370 N N . LEU B 1 45 ? -17.656 -14.68 -17.484 1 98.44 45 LEU B N 1
ATOM 3371 C CA . LEU B 1 45 ? -17.688 -16.047 -16.969 1 98.44 45 LEU B CA 1
ATOM 3372 C C . LEU B 1 45 ? -18.531 -16.938 -17.859 1 98.44 45 LEU B C 1
ATOM 3374 O O . LEU B 1 45 ? -19.453 -16.469 -18.531 1 98.44 45 LEU B O 1
ATOM 3378 N N . SER B 1 46 ? -18.219 -18.219 -17.859 1 98.25 46 SER B N 1
ATOM 3379 C CA . SER B 1 46 ? -19.078 -19.172 -18.547 1 98.25 46 SER B CA 1
ATOM 3380 C C . SER B 1 46 ? -20.422 -19.328 -17.828 1 98.25 46 SER B C 1
ATOM 3382 O O . SER B 1 46 ? -20.547 -18.969 -16.656 1 98.25 46 SER B O 1
ATOM 3384 N N . LYS B 1 47 ? -21.391 -19.859 -18.531 1 98.25 47 LYS B N 1
ATOM 3385 C CA . LYS B 1 47 ? -22.703 -20.109 -17.953 1 98.25 47 LYS B CA 1
ATOM 3386 C C . LYS B 1 47 ? -22.594 -21.031 -16.734 1 98.25 47 LYS B C 1
ATOM 3388 O O . LYS B 1 47 ? -23.266 -20.828 -15.727 1 98.25 47 LYS B O 1
ATOM 3393 N N . ARG B 1 48 ? -21.812 -21.969 -16.844 1 98 48 ARG B N 1
ATOM 3394 C CA . ARG B 1 48 ? -21.625 -22.938 -15.766 1 98 48 ARG B CA 1
ATOM 3395 C C . ARG B 1 48 ? -21.031 -22.266 -14.531 1 98 48 ARG B C 1
ATOM 3397 O O . ARG B 1 48 ? -21.484 -22.5 -13.406 1 98 48 ARG B O 1
ATOM 3404 N N . GLN B 1 49 ? -20.047 -21.484 -14.727 1 98.5 49 GLN B N 1
ATOM 3405 C CA . GLN B 1 49 ? -19.406 -20.781 -13.625 1 98.5 49 GLN B CA 1
ATOM 3406 C C . GLN B 1 49 ? -20.391 -19.828 -12.945 1 98.5 49 GLN B C 1
ATOM 3408 O O . GLN B 1 49 ? -20.438 -19.766 -11.711 1 98.5 49 GLN B O 1
ATOM 3413 N N . LYS B 1 50 ? -21.156 -19.125 -13.727 1 98.62 50 LYS B N 1
ATOM 3414 C CA . LYS B 1 50 ? -22.172 -18.234 -13.18 1 98.62 50 LYS B CA 1
ATOM 3415 C C . LYS B 1 50 ? -23.188 -18.984 -12.336 1 98.62 50 LYS B C 1
ATOM 3417 O O . LYS B 1 50 ? -23.594 -18.516 -11.266 1 98.62 50 LYS B O 1
ATOM 3422 N N . LYS B 1 51 ? -23.562 -20.094 -12.867 1 98.38 51 LYS B N 1
ATOM 3423 C CA . LYS B 1 51 ? -24.516 -20.906 -12.125 1 98.38 51 LYS B CA 1
ATOM 3424 C C . LYS B 1 51 ? -23.969 -21.297 -10.758 1 98.38 51 LYS B C 1
ATOM 3426 O O . LYS B 1 51 ? -24.672 -21.203 -9.75 1 98.38 51 LYS B O 1
ATOM 3431 N N . THR B 1 52 ? -22.719 -21.719 -10.711 1 98.12 52 THR B N 1
ATOM 3432 C CA . THR B 1 52 ? -22.078 -22.078 -9.453 1 98.12 52 THR B CA 1
ATOM 3433 C C . THR B 1 52 ? -22.031 -20.875 -8.508 1 98.12 52 THR B C 1
ATOM 3435 O O . THR B 1 52 ? -22.406 -20.984 -7.344 1 98.12 52 THR B O 1
ATOM 3438 N N . LEU B 1 53 ? -21.625 -19.734 -8.977 1 98.56 53 LEU B N 1
ATOM 3439 C CA . LEU B 1 53 ? -21.453 -18.531 -8.164 1 98.56 53 LEU B CA 1
ATOM 3440 C C . LEU B 1 53 ? -22.797 -18.047 -7.633 1 98.56 53 LEU B C 1
ATOM 3442 O O . LEU B 1 53 ? -22.906 -17.672 -6.461 1 98.56 53 LEU B O 1
ATOM 3446 N N . GLU B 1 54 ? -23.797 -18.062 -8.516 1 98.56 54 GLU B N 1
ATOM 3447 C CA . GLU B 1 54 ? -25.109 -17.578 -8.086 1 98.56 54 GLU B CA 1
ATOM 3448 C C . GLU B 1 54 ? -25.734 -18.516 -7.047 1 98.56 54 GLU B C 1
ATOM 3450 O O . GLU B 1 54 ? -26.438 -18.062 -6.148 1 98.56 54 GLU B O 1
ATOM 3455 N N . SER B 1 55 ? -25.406 -19.75 -7.059 1 98.31 55 SER B N 1
ATOM 3456 C CA . SER B 1 55 ? -25.984 -20.734 -6.145 1 98.31 55 SER B CA 1
ATOM 3457 C C . SER B 1 55 ? -25.438 -20.562 -4.73 1 98.31 55 SER B C 1
ATOM 3459 O O . SER B 1 55 ? -26.156 -20.766 -3.75 1 98.31 55 SER B O 1
ATOM 3461 N N . VAL B 1 56 ? -24.188 -20.141 -4.609 1 98.06 56 VAL B N 1
ATOM 3462 C CA . VAL B 1 56 ? -23.594 -20.188 -3.275 1 98.06 56 VAL B CA 1
ATOM 3463 C C . VAL B 1 56 ? -23.156 -18.797 -2.84 1 98.06 56 VAL B C 1
ATOM 3465 O O . VAL B 1 56 ? -22.891 -18.562 -1.66 1 98.06 56 VAL B O 1
ATOM 3468 N N . VAL B 1 57 ? -23.031 -17.828 -3.75 1 98.06 57 VAL B N 1
ATOM 3469 C CA . VAL B 1 57 ? -22.531 -16.5 -3.422 1 98.06 57 VAL B CA 1
ATOM 3470 C C . VAL B 1 57 ? -23.641 -15.461 -3.631 1 98.06 57 VAL B C 1
ATOM 3472 O O . VAL B 1 57 ? -23.688 -14.461 -2.922 1 98.06 57 VAL B O 1
ATOM 3475 N N . ASN B 1 58 ? -24.609 -15.766 -4.605 1 98.12 58 ASN B N 1
ATOM 3476 C CA . ASN B 1 58 ? -25.547 -14.742 -5.043 1 98.12 58 ASN B CA 1
ATOM 3477 C C . ASN B 1 58 ? -24.828 -13.461 -5.457 1 98.12 58 ASN B C 1
ATOM 3479 O O . ASN B 1 58 ? -25.125 -12.383 -4.945 1 98.12 58 ASN B O 1
ATOM 3483 N N . TYR B 1 59 ? -23.922 -13.602 -6.434 1 98.38 59 TYR B N 1
ATOM 3484 C CA . TYR B 1 59 ? -22.953 -12.562 -6.773 1 98.38 59 TYR B CA 1
ATOM 3485 C C . TYR B 1 59 ? -23.656 -11.328 -7.34 1 98.38 59 TYR B C 1
ATOM 3487 O O . TYR B 1 59 ? -23.266 -10.195 -7.043 1 98.38 59 TYR B O 1
ATOM 3495 N N . LYS B 1 60 ? -24.656 -11.5 -8.195 1 98.31 60 LYS B N 1
ATOM 3496 C CA . LYS B 1 60 ? -25.406 -10.375 -8.75 1 98.31 60 LYS B CA 1
ATOM 3497 C C . LYS B 1 60 ? -26.047 -9.555 -7.645 1 98.31 60 LYS B C 1
ATOM 3499 O O . LYS B 1 60 ? -26 -8.32 -7.672 1 98.31 60 LYS B O 1
ATOM 3504 N N . LYS B 1 61 ? -26.625 -10.227 -6.703 1 98.38 61 LYS B N 1
ATOM 3505 C CA . LYS B 1 61 ? -27.25 -9.523 -5.582 1 98.38 61 LYS B CA 1
ATOM 3506 C C . LYS B 1 61 ? -26.203 -8.75 -4.773 1 98.38 61 LYS B C 1
ATOM 3508 O O . LYS B 1 61 ? -26.469 -7.645 -4.305 1 98.38 61 LYS B O 1
ATOM 3513 N N . LYS B 1 62 ? -25.078 -9.414 -4.57 1 98.06 62 LYS B N 1
ATOM 3514 C CA . LYS B 1 62 ? -23.969 -8.75 -3.879 1 98.06 62 LYS B CA 1
ATOM 3515 C C . LYS B 1 62 ? -23.672 -7.395 -4.516 1 98.06 62 LYS B C 1
ATOM 3517 O O . LYS B 1 62 ? -23.531 -6.391 -3.814 1 98.06 62 LYS B O 1
ATOM 3522 N N . LEU B 1 63 ? -23.547 -7.316 -5.832 1 98.19 63 LEU B N 1
ATOM 3523 C CA . LEU B 1 63 ? -23.266 -6.082 -6.551 1 98.19 63 LEU B CA 1
ATOM 3524 C C . LEU B 1 63 ? -24.438 -5.117 -6.48 1 98.19 63 LEU B C 1
ATOM 3526 O O . LEU B 1 63 ? -24.25 -3.906 -6.359 1 98.19 63 LEU B O 1
ATOM 3530 N N . ASP B 1 64 ? -25.672 -5.664 -6.551 1 98.44 64 ASP B N 1
ATOM 3531 C CA . ASP B 1 64 ? -26.859 -4.828 -6.41 1 98.44 64 ASP B CA 1
ATOM 3532 C C . ASP B 1 64 ? -26.906 -4.16 -5.039 1 98.44 64 ASP B C 1
ATOM 3534 O O . ASP B 1 64 ? -27.312 -3.004 -4.918 1 98.44 64 ASP B O 1
ATOM 3538 N N . ASP B 1 65 ? -26.578 -4.918 -4.047 1 98.62 65 ASP B N 1
ATOM 3539 C CA . ASP B 1 65 ? -26.547 -4.359 -2.699 1 98.62 65 ASP B CA 1
ATOM 3540 C C . ASP B 1 65 ? -25.531 -3.223 -2.6 1 98.62 65 ASP B C 1
ATOM 3542 O O . ASP B 1 65 ? -25.766 -2.225 -1.917 1 98.62 65 ASP B O 1
ATOM 3546 N N . ILE B 1 66 ? -24.406 -3.389 -3.221 1 98.69 66 ILE B N 1
ATOM 3547 C CA . ILE B 1 66 ? -23.391 -2.332 -3.24 1 98.69 66 ILE B CA 1
ATOM 3548 C C . ILE B 1 66 ? -23.984 -1.077 -3.889 1 98.69 66 ILE B C 1
ATOM 3550 O O . ILE B 1 66 ? -23.734 0.039 -3.424 1 98.69 66 ILE B O 1
ATOM 3554 N N . GLU B 1 67 ? -24.734 -1.252 -4.969 1 98.62 67 GLU B N 1
ATOM 3555 C CA . GLU B 1 67 ? -25.375 -0.118 -5.625 1 98.62 67 GLU B CA 1
ATOM 3556 C C . GLU B 1 67 ? -26.266 0.651 -4.652 1 98.62 67 GLU B C 1
ATOM 3558 O O . GLU B 1 67 ? -26.266 1.884 -4.637 1 98.62 67 GLU B O 1
ATOM 3563 N N . GLU B 1 68 ? -27.016 -0.064 -3.893 1 98.62 68 GLU B N 1
ATOM 3564 C CA . GLU B 1 68 ? -27.875 0.566 -2.904 1 98.62 68 GLU B CA 1
ATOM 3565 C C . GLU B 1 68 ? -27.078 1.35 -1.875 1 98.62 68 GLU B C 1
ATOM 3567 O O . GLU B 1 68 ? -27.469 2.443 -1.468 1 98.62 68 GLU B O 1
ATOM 3572 N N . LEU B 1 69 ? -26.016 0.778 -1.469 1 98.81 69 LEU B N 1
ATOM 3573 C CA . LEU B 1 69 ? -25.172 1.431 -0.466 1 98.81 69 LEU B CA 1
ATOM 3574 C C . LEU B 1 69 ? -24.484 2.652 -1.053 1 98.81 69 LEU B C 1
ATOM 3576 O O . LEU B 1 69 ? -24.25 3.637 -0.349 1 98.81 69 LEU B O 1
ATOM 3580 N N . ILE B 1 70 ? -24.125 2.598 -2.369 1 98.75 70 ILE B N 1
ATOM 3581 C CA . ILE B 1 70 ? -23.609 3.775 -3.057 1 98.75 70 ILE B CA 1
ATOM 3582 C C . ILE B 1 70 ? -24.625 4.914 -2.963 1 98.75 70 ILE B C 1
ATOM 3584 O O . ILE B 1 70 ? -24.25 6.066 -2.723 1 98.75 70 ILE B O 1
ATOM 3588 N N . TYR B 1 71 ? -25.891 4.605 -3.104 1 98.12 71 TYR B N 1
ATOM 3589 C CA . TYR B 1 71 ? -26.938 5.609 -3.004 1 98.12 71 TYR B CA 1
ATOM 3590 C C . TYR B 1 71 ? -26.984 6.219 -1.607 1 98.12 71 TYR B C 1
ATOM 3592 O O . TYR B 1 71 ? -27.172 7.426 -1.457 1 98.12 71 TYR B O 1
ATOM 3600 N N . ARG B 1 72 ? -26.844 5.422 -0.654 1 98.31 72 ARG B N 1
ATOM 3601 C CA . ARG B 1 72 ? -26.859 5.914 0.72 1 98.31 72 ARG B CA 1
ATOM 3602 C C . ARG B 1 72 ? -25.672 6.836 0.981 1 98.31 72 ARG B C 1
ATOM 3604 O O . ARG B 1 72 ? -25.812 7.879 1.619 1 98.31 72 ARG B O 1
ATOM 3611 N N . ASN B 1 73 ? -24.516 6.438 0.543 1 98.75 73 ASN B N 1
ATOM 3612 C CA . ASN B 1 73 ? -23.344 7.285 0.688 1 98.75 73 ASN B CA 1
ATOM 3613 C C . ASN B 1 73 ? -23.484 8.594 -0.09 1 98.75 73 ASN B C 1
ATOM 3615 O O . ASN B 1 73 ? -22.984 9.633 0.335 1 98.75 73 ASN B O 1
ATOM 3619 N N . GLU B 1 74 ? -24.141 8.477 -1.237 1 98.62 74 GLU B N 1
ATOM 3620 C CA . GLU B 1 74 ? -24.406 9.688 -2.01 1 98.62 74 GLU B CA 1
ATOM 3621 C C . GLU B 1 74 ? -25.234 10.68 -1.206 1 98.62 74 GLU B C 1
ATOM 3623 O O . GLU B 1 74 ? -25.016 11.891 -1.284 1 98.62 74 GLU B O 1
ATOM 3628 N N . ALA B 1 75 ? -26.219 10.188 -0.505 1 98.62 75 ALA B N 1
ATOM 3629 C CA . ALA B 1 75 ? -27.047 11.062 0.316 1 98.62 75 ALA B CA 1
ATOM 3630 C C . ALA B 1 75 ? -26.219 11.812 1.346 1 98.62 75 ALA B C 1
ATOM 3632 O O . ALA B 1 75 ? -26.438 13 1.594 1 98.62 75 ALA B O 1
ATOM 3633 N N . LEU B 1 76 ? -25.312 11.156 1.928 1 98.69 76 LEU B N 1
ATOM 3634 C CA . LEU B 1 76 ? -24.406 11.812 2.865 1 98.69 76 LEU B CA 1
ATOM 3635 C C . LEU B 1 76 ? -23.578 12.883 2.16 1 98.69 76 LEU B C 1
ATOM 3637 O O . LEU B 1 76 ? -23.422 13.992 2.668 1 98.69 76 LEU B O 1
ATOM 3641 N N . CYS B 1 77 ? -23.031 12.57 0.988 1 98.81 77 CYS B N 1
ATOM 3642 C CA . CYS B 1 77 ? -22.234 13.523 0.219 1 98.81 77 CYS B CA 1
ATOM 3643 C C . CYS B 1 77 ? -23.047 14.773 -0.105 1 98.81 77 CYS B C 1
ATOM 3645 O O . CYS B 1 77 ? -22.547 15.891 0.016 1 98.81 77 CYS B O 1
ATOM 3647 N N . LYS B 1 78 ? -24.266 14.57 -0.466 1 98.44 78 LYS B N 1
ATOM 3648 C CA . LYS B 1 78 ? -25.141 15.695 -0.789 1 98.44 78 LYS B CA 1
ATOM 3649 C C . LYS B 1 78 ? -25.406 16.562 0.443 1 98.44 78 LYS B C 1
ATOM 3651 O O . LYS B 1 78 ? -25.516 17.781 0.343 1 98.44 78 LYS B O 1
ATOM 3656 N N . SER B 1 79 ? -25.594 15.898 1.556 1 98.56 79 SER B N 1
ATOM 3657 C CA . SER B 1 79 ? -25.781 16.641 2.801 1 98.56 79 SER B CA 1
ATOM 3658 C C . SER B 1 79 ? -24.547 17.453 3.162 1 98.56 79 SER B C 1
ATOM 3660 O O . SER B 1 79 ? -24.672 18.594 3.615 1 98.56 79 SER B O 1
ATOM 3662 N N . ILE B 1 80 ? -23.375 16.891 2.98 1 98.81 80 ILE B N 1
ATOM 3663 C CA . ILE B 1 80 ? -22.125 17.594 3.221 1 98.81 80 ILE B CA 1
ATOM 3664 C C . ILE B 1 80 ? -22.031 18.797 2.287 1 98.81 80 ILE B C 1
ATOM 3666 O O . ILE B 1 80 ? -21.672 19.906 2.721 1 98.81 80 ILE B O 1
ATOM 3670 N N . MET B 1 81 ? -22.391 18.562 1.064 1 98.44 81 MET B N 1
ATOM 3671 C CA . MET B 1 81 ? -22.344 19.625 0.052 1 98.44 81 MET B CA 1
ATOM 3672 C C . MET B 1 81 ? -23.281 20.766 0.428 1 98.44 81 MET B C 1
ATOM 3674 O O . MET B 1 81 ? -22.906 21.938 0.36 1 98.44 81 MET B O 1
ATOM 3678 N N . ALA B 1 82 ? -24.5 20.391 0.801 1 98.5 82 ALA B N 1
ATOM 3679 C CA . ALA B 1 82 ? -25.484 21.406 1.159 1 98.5 82 ALA B CA 1
ATOM 3680 C C . ALA B 1 82 ? -25 22.234 2.346 1 98.5 82 ALA B C 1
ATOM 3682 O O . ALA B 1 82 ? -25.141 23.469 2.344 1 98.5 82 ALA B O 1
ATOM 3683 N N . ASN B 1 83 ? -24.5 21.594 3.318 1 98.56 83 ASN B N 1
ATOM 3684 C CA . ASN B 1 83 ? -23.953 22.297 4.477 1 98.56 83 ASN B CA 1
ATOM 3685 C C . ASN B 1 83 ? -22.828 23.234 4.074 1 98.56 83 ASN B C 1
ATOM 3687 O O . ASN B 1 83 ? -22.75 24.359 4.555 1 98.56 83 ASN B O 1
ATOM 3691 N N . ALA B 1 84 ? -21.938 22.766 3.252 1 98.69 84 ALA B N 1
ATOM 3692 C CA . ALA B 1 84 ? -20.781 23.547 2.805 1 98.69 84 ALA B CA 1
ATOM 3693 C C . ALA B 1 84 ? -21.234 24.781 2.008 1 98.69 84 ALA B C 1
ATOM 3695 O O . ALA B 1 84 ? -20.703 25.875 2.201 1 98.69 84 ALA B O 1
ATOM 3696 N N . MET B 1 85 ? -22.172 24.547 1.099 1 98.56 85 MET B N 1
ATOM 3697 C CA . MET B 1 85 ? -22.656 25.656 0.287 1 98.56 85 MET B CA 1
ATOM 3698 C C . MET B 1 85 ? -23.281 26.734 1.164 1 98.56 85 MET B C 1
ATOM 3700 O O . MET B 1 85 ? -23.062 27.922 0.941 1 98.56 85 MET B O 1
ATOM 3704 N N . ALA B 1 86 ? -24.031 26.328 2.148 1 98.31 86 ALA B N 1
ATOM 3705 C CA . ALA B 1 86 ? -24.609 27.281 3.084 1 98.31 86 ALA B CA 1
ATOM 3706 C C . ALA B 1 86 ? -23.547 28 3.896 1 98.31 86 ALA B C 1
ATOM 3708 O O . ALA B 1 86 ? -23.562 29.219 4.043 1 98.31 86 ALA B O 1
ATOM 3709 N N . TYR B 1 87 ? -22.594 27.281 4.363 1 97.81 87 TYR B N 1
ATOM 3710 C CA . TYR B 1 87 ? -21.562 27.812 5.242 1 97.81 87 TYR B CA 1
ATOM 3711 C C . TYR B 1 87 ? -20.656 28.781 4.496 1 97.81 87 TYR B C 1
ATOM 3713 O O . TYR B 1 87 ? -20.312 29.859 5.016 1 97.81 87 TYR B O 1
ATOM 3721 N N . TYR B 1 88 ? -20.297 28.422 3.266 1 97.69 88 TYR B N 1
ATOM 3722 C CA . TYR B 1 88 ? -19.312 29.203 2.531 1 97.69 88 TYR B CA 1
ATOM 3723 C C . TYR B 1 88 ? -19.984 30.188 1.582 1 97.69 88 TYR B C 1
ATOM 3725 O O . TYR B 1 88 ? -19.312 30.969 0.903 1 97.69 88 TYR B O 1
ATOM 3733 N N . GLY B 1 89 ? -21.234 30.125 1.436 1 97.62 89 GLY B N 1
ATOM 3734 C CA . GLY B 1 89 ? -21.969 31.047 0.582 1 97.62 89 GLY B CA 1
ATOM 3735 C C . GLY B 1 89 ? -21.797 30.766 -0.897 1 97.62 89 GLY B C 1
ATOM 3736 O O . GLY B 1 89 ? -21.516 31.672 -1.683 1 97.62 89 GLY B O 1
ATOM 3737 N N . ILE B 1 90 ? -21.891 29.516 -1.243 1 97.69 90 ILE B N 1
ATOM 3738 C CA . ILE B 1 90 ? -21.812 29.109 -2.645 1 97.69 90 ILE B CA 1
ATOM 3739 C C . ILE B 1 90 ? -23.219 28.969 -3.219 1 97.69 90 ILE B C 1
ATOM 3741 O O . ILE B 1 90 ? -24.031 28.203 -2.689 1 97.69 90 ILE B O 1
ATOM 3745 N N . GLU B 1 91 ? -23.484 29.625 -4.277 1 97.62 91 GLU B N 1
ATOM 3746 C CA . GLU B 1 91 ? -24.766 29.484 -4.949 1 97.62 91 GLU B CA 1
ATOM 3747 C C . GLU B 1 91 ? -24.781 28.281 -5.875 1 97.62 91 GLU B C 1
ATOM 3749 O O . GLU B 1 91 ? -23.75 27.922 -6.457 1 97.62 91 GLU B O 1
ATOM 3754 N N . LYS B 1 92 ? -25.938 27.75 -6.02 1 97.38 92 LYS B N 1
ATOM 3755 C CA . LYS B 1 92 ? -26.094 26.594 -6.902 1 97.38 92 LYS B CA 1
ATOM 3756 C C . LYS B 1 92 ? -25.656 26.922 -8.328 1 97.38 92 LYS B C 1
ATOM 3758 O O . LYS B 1 92 ? -25.016 26.109 -8.984 1 97.38 92 LYS B O 1
ATOM 3763 N N . SER B 1 93 ? -25.953 28.078 -8.758 1 97.88 93 SER B N 1
ATOM 3764 C CA . SER B 1 93 ? -25.594 28.5 -10.109 1 97.88 93 SER B CA 1
ATOM 3765 C C . SER B 1 93 ? -24.078 28.516 -10.289 1 97.88 93 SER B C 1
ATOM 3767 O O . SER B 1 93 ? -23.562 28.188 -11.359 1 97.88 93 SER B O 1
ATOM 3769 N N . GLU B 1 94 ? -23.406 28.922 -9.273 1 97.25 94 GLU B N 1
ATOM 3770 C CA . GLU B 1 94 ? -21.938 28.953 -9.32 1 97.25 94 GLU B CA 1
ATOM 3771 C C . GLU B 1 94 ? -21.359 27.547 -9.43 1 97.25 94 GLU B C 1
ATOM 3773 O O . GLU B 1 94 ? -20.453 27.312 -10.242 1 97.25 94 GLU B O 1
ATOM 3778 N N . LEU B 1 95 ? -21.859 26.672 -8.625 1 98.06 95 LEU B N 1
ATOM 3779 C CA . LEU B 1 95 ? -21.406 25.281 -8.68 1 98.06 95 LEU B CA 1
ATOM 3780 C C . LEU B 1 95 ? -21.719 24.656 -10.039 1 98.06 95 LEU B C 1
ATOM 3782 O O . LEU B 1 95 ? -20.859 24 -10.633 1 98.06 95 LEU B O 1
ATOM 3786 N N . ASP B 1 96 ? -22.891 24.875 -10.531 1 98 96 ASP B N 1
ATOM 3787 C CA . ASP B 1 96 ? -23.297 24.328 -11.82 1 98 96 ASP B CA 1
ATOM 3788 C C . ASP B 1 96 ? -22.375 24.828 -12.938 1 98 96 ASP B C 1
ATOM 3790 O O . ASP B 1 96 ? -21.984 24.047 -13.812 1 98 96 ASP B O 1
ATOM 3794 N N . ALA B 1 97 ? -22.109 26.047 -12.891 1 97.69 97 ALA B N 1
ATOM 3795 C CA . ALA B 1 97 ? -21.219 26.625 -13.891 1 97.69 97 ALA B CA 1
ATOM 3796 C C . ALA B 1 97 ? -19.828 25.984 -13.812 1 97.69 97 ALA B C 1
ATOM 3798 O O . ALA B 1 97 ? -19.203 25.734 -14.844 1 97.69 97 ALA B O 1
ATOM 3799 N N . HIS B 1 98 ? -19.328 25.828 -12.625 1 97.19 98 HIS B N 1
ATOM 3800 C CA . HIS B 1 98 ? -18.031 25.172 -12.422 1 97.19 98 HIS B CA 1
ATOM 3801 C C . HIS B 1 98 ? -18.031 23.766 -12.984 1 97.19 98 HIS B C 1
ATOM 3803 O O . HIS B 1 98 ? -17.094 23.359 -13.672 1 97.19 98 HIS B O 1
ATOM 3809 N N . ILE B 1 99 ? -19.031 22.984 -12.711 1 97.81 99 ILE B N 1
ATOM 3810 C CA . ILE B 1 99 ? -19.156 21.609 -13.164 1 97.81 99 ILE B CA 1
ATOM 3811 C C . ILE B 1 99 ? -19.234 21.562 -14.688 1 97.81 99 ILE B C 1
ATOM 3813 O O . ILE B 1 99 ? -18.594 20.734 -15.32 1 97.81 99 ILE B O 1
ATOM 3817 N N . GLU B 1 100 ? -20 22.453 -15.25 1 97.56 100 GLU B N 1
ATOM 3818 C CA . GLU B 1 100 ? -20.125 22.531 -16.703 1 97.56 100 GLU B CA 1
ATOM 3819 C C . GLU B 1 100 ? -18.766 22.797 -17.359 1 97.56 100 GLU B C 1
ATOM 3821 O O . GLU B 1 100 ? -18.422 22.188 -18.359 1 97.56 100 GLU B O 1
ATOM 3826 N N . SER B 1 101 ? -18.078 23.734 -16.812 1 96.19 101 SER B N 1
ATOM 3827 C CA . SER B 1 101 ? -16.766 24.062 -17.328 1 96.19 101 SER B CA 1
ATOM 3828 C C . SER B 1 101 ? -15.82 22.859 -17.25 1 96.19 101 SER B C 1
ATOM 3830 O O . SER B 1 101 ? -15.047 22.609 -18.172 1 96.19 101 SER B O 1
ATOM 3832 N N . ALA B 1 102 ? -15.828 22.172 -16.125 1 96 102 ALA B N 1
ATOM 3833 C CA . ALA B 1 102 ? -15 20.984 -15.953 1 96 102 ALA B CA 1
ATOM 3834 C C . ALA B 1 102 ? -15.352 19.906 -16.969 1 96 102 ALA B C 1
ATOM 3836 O O . ALA B 1 102 ? -14.469 19.312 -17.594 1 96 102 ALA B O 1
ATOM 3837 N N . THR B 1 103 ? -16.609 19.688 -17.188 1 95.94 103 THR B N 1
ATOM 3838 C CA . THR B 1 103 ? -17.109 18.656 -18.078 1 95.94 103 THR B CA 1
ATOM 3839 C C . THR B 1 103 ? -16.734 18.984 -19.531 1 95.94 103 THR B C 1
ATOM 3841 O O . THR B 1 103 ? -16.406 18.094 -20.312 1 95.94 103 THR B O 1
ATOM 3844 N N . LYS B 1 104 ? -16.797 20.203 -19.922 1 96.62 104 LYS B N 1
ATOM 3845 C CA . LYS B 1 104 ? -16.484 20.656 -21.281 1 96.62 104 LYS B CA 1
ATOM 3846 C C . LYS B 1 104 ? -15.062 20.297 -21.672 1 96.62 104 LYS B C 1
ATOM 3848 O O . LYS B 1 104 ? -14.789 19.969 -22.828 1 96.62 104 LYS B O 1
ATOM 3853 N N . VAL B 1 105 ? -14.211 20.359 -20.75 1 95.94 105 VAL B N 1
ATOM 3854 C CA . VAL B 1 105 ? -12.812 20.094 -21.078 1 95.94 105 VAL B CA 1
ATOM 3855 C C . VAL B 1 105 ? -12.453 18.656 -20.703 1 95.94 105 VAL B C 1
ATOM 3857 O O . VAL B 1 105 ? -11.281 18.297 -20.688 1 95.94 105 VAL B O 1
ATOM 3860 N N . GLY B 1 106 ? -13.406 17.891 -20.203 1 95.75 106 GLY B N 1
ATOM 3861 C CA . GLY B 1 106 ? -13.219 16.469 -19.969 1 95.75 106 GLY B CA 1
ATOM 3862 C C . GLY B 1 106 ? -12.633 16.172 -18.594 1 95.75 106 GLY B C 1
ATOM 3863 O O . GLY B 1 106 ? -12.164 15.062 -18.344 1 95.75 106 GLY B O 1
ATOM 3864 N N . ARG B 1 107 ? -12.555 17.172 -17.672 1 95.88 107 ARG B N 1
ATOM 3865 C CA . ARG B 1 107 ? -12.055 16.969 -16.312 1 95.88 107 ARG B CA 1
ATOM 3866 C C . ARG B 1 107 ? -13.062 16.219 -15.461 1 95.88 107 ARG B C 1
ATOM 3868 O O . ARG B 1 107 ? -14.195 16.672 -15.281 1 95.88 107 ARG B O 1
ATOM 3875 N N . LYS B 1 108 ? -12.695 15.094 -14.922 1 95.88 108 LYS B N 1
ATOM 3876 C CA . LYS B 1 108 ? -13.562 14.266 -14.102 1 95.88 108 LYS B CA 1
ATOM 3877 C C . LYS B 1 108 ? -13.484 14.672 -12.633 1 95.88 108 LYS B C 1
ATOM 3879 O O . LYS B 1 108 ? -12.453 15.18 -12.18 1 95.88 108 LYS B O 1
ATOM 3884 N N . ALA B 1 109 ? -14.57 14.508 -11.953 1 97.44 109 ALA B N 1
ATOM 3885 C CA . ALA B 1 109 ? -14.602 14.758 -10.516 1 97.44 109 ALA B CA 1
ATOM 3886 C C . ALA B 1 109 ? -13.633 13.844 -9.773 1 97.44 109 ALA B C 1
ATOM 3888 O O . ALA B 1 109 ? -13.469 12.672 -10.133 1 97.44 109 ALA B O 1
ATOM 3889 N N . ASP B 1 110 ? -13 14.359 -8.766 1 97.06 110 ASP B N 1
ATOM 3890 C CA . ASP B 1 110 ? -12.016 13.617 -7.98 1 97.06 110 ASP B CA 1
ATOM 3891 C C . ASP B 1 110 ? -12.688 12.57 -7.098 1 97.06 110 ASP B C 1
ATOM 3893 O O . ASP B 1 110 ? -13.211 12.898 -6.031 1 97.06 110 ASP B O 1
ATOM 3897 N N . LYS B 1 111 ? -12.602 11.367 -7.414 1 97.31 111 LYS B N 1
ATOM 3898 C CA . LYS B 1 111 ? -13.188 10.273 -6.652 1 97.31 111 LYS B CA 1
ATOM 3899 C C . LYS B 1 111 ? -12.352 9.953 -5.418 1 97.31 111 LYS B C 1
ATOM 3901 O O . LYS B 1 111 ? -12.891 9.688 -4.34 1 97.31 111 LYS B O 1
ATOM 3906 N N . THR B 1 112 ? -11.078 10.008 -5.594 1 96.12 112 THR B N 1
ATOM 3907 C CA . THR B 1 112 ? -10.133 9.586 -4.566 1 96.12 112 THR B CA 1
ATOM 3908 C C . THR B 1 112 ? -10.234 10.477 -3.332 1 96.12 112 THR B C 1
ATOM 3910 O O . THR B 1 112 ? -10.336 9.977 -2.209 1 96.12 112 THR B O 1
ATOM 3913 N N . SER B 1 113 ? -10.234 11.766 -3.504 1 97.31 113 SER B N 1
ATOM 3914 C CA . SER B 1 113 ? -10.289 12.695 -2.379 1 97.31 113 SER B CA 1
ATOM 3915 C C . SER B 1 113 ? -11.594 12.555 -1.61 1 97.31 113 SER B C 1
ATOM 3917 O O . SER B 1 113 ? -11.609 12.648 -0.381 1 97.31 113 SER B O 1
ATOM 3919 N N . VAL B 1 114 ? -12.672 12.297 -2.328 1 98.25 114 VAL B N 1
ATOM 3920 C CA . VAL B 1 114 ? -13.961 12.125 -1.68 1 98.25 114 VAL B CA 1
ATOM 3921 C C . VAL B 1 114 ? -13.953 10.859 -0.831 1 98.25 114 VAL B C 1
ATOM 3923 O O . VAL B 1 114 ? -14.328 10.883 0.342 1 98.25 114 VAL B O 1
ATOM 3926 N N . THR B 1 115 ? -13.453 9.812 -1.456 1 96.5 115 THR B N 1
ATOM 3927 C CA . THR B 1 115 ? -13.406 8.531 -0.759 1 96.5 115 THR B CA 1
ATOM 3928 C C . THR B 1 115 ? -12.523 8.617 0.482 1 96.5 115 THR B C 1
ATOM 3930 O O . THR B 1 115 ? -12.891 8.117 1.547 1 96.5 115 THR B O 1
ATOM 3933 N N . GLN B 1 116 ? -11.398 9.234 0.341 1 95.75 116 GLN B N 1
ATOM 3934 C CA . GLN B 1 116 ? -10.492 9.398 1.469 1 95.75 116 GLN B CA 1
ATOM 3935 C C . GLN B 1 116 ? -11.133 10.219 2.584 1 95.75 116 GLN B C 1
ATOM 3937 O O . GLN B 1 116 ? -10.977 9.898 3.766 1 95.75 116 GLN B O 1
ATOM 3942 N N . THR B 1 117 ? -11.812 11.195 2.23 1 97.81 117 THR B N 1
ATOM 3943 C CA . THR B 1 117 ? -12.484 12.039 3.215 1 97.81 117 THR B CA 1
ATOM 3944 C C . THR B 1 117 ? -13.531 11.234 3.982 1 97.81 117 THR B C 1
ATOM 3946 O O . THR B 1 117 ? -13.578 11.289 5.215 1 97.81 117 THR B O 1
ATOM 3949 N N . LEU B 1 118 ? -14.297 10.484 3.258 1 97.62 118 LEU B N 1
ATOM 3950 C CA . LEU B 1 118 ? -15.336 9.672 3.898 1 97.62 118 LEU B CA 1
ATOM 3951 C C . LEU B 1 118 ? -14.711 8.648 4.84 1 97.62 118 LEU B C 1
ATOM 3953 O O . LEU B 1 118 ? -15.234 8.398 5.926 1 97.62 118 LEU B O 1
ATOM 3957 N N . LYS B 1 119 ? -13.633 8.156 4.449 1 96.31 119 LYS B N 1
ATOM 3958 C CA . LYS B 1 119 ? -12.961 7.16 5.281 1 96.31 119 LYS B CA 1
ATOM 3959 C C . LYS B 1 119 ? -12.352 7.805 6.523 1 96.31 119 LYS B C 1
ATOM 3961 O O . LYS B 1 119 ? -12.164 7.141 7.543 1 96.31 119 LYS B O 1
ATOM 3966 N N . HIS B 1 120 ? -12.07 9.047 6.465 1 97.62 120 HIS B N 1
ATOM 3967 C CA . HIS B 1 120 ? -11.539 9.742 7.629 1 97.62 120 HIS B CA 1
ATOM 3968 C C . HIS B 1 120 ? -12.602 9.898 8.711 1 97.62 120 HIS B C 1
ATOM 3970 O O . HIS B 1 120 ? -12.273 10.102 9.883 1 97.62 120 HIS B O 1
ATOM 3976 N N . PHE B 1 121 ? -13.938 9.82 8.328 1 98.06 121 PHE B N 1
ATOM 3977 C CA . PHE B 1 121 ? -14.961 9.734 9.367 1 98.06 121 PHE B CA 1
ATOM 3978 C C . PHE B 1 121 ? -14.773 8.477 10.211 1 98.06 121 PHE B C 1
ATOM 3980 O O . PHE B 1 121 ? -15.031 8.492 11.414 1 98.06 121 PHE B O 1
ATOM 3987 N N . VAL B 1 122 ? -14.281 7.41 9.523 1 97.31 122 VAL B N 1
ATOM 3988 C CA . VAL B 1 122 ? -14.055 6.156 10.234 1 97.31 122 VAL B CA 1
ATOM 3989 C C . VAL B 1 122 ? -12.828 6.293 11.133 1 97.31 122 VAL B C 1
ATOM 3991 O O . VAL B 1 122 ? -12.906 6.066 12.344 1 97.31 122 VAL B O 1
ATOM 3994 N N . ARG B 1 123 ? -11.758 6.758 10.602 1 96.69 123 ARG B N 1
ATOM 3995 C CA . ARG B 1 123 ? -10.484 6.863 11.297 1 96.69 123 ARG B CA 1
ATOM 3996 C C . ARG B 1 123 ? -10.602 7.766 12.523 1 96.69 123 ARG B C 1
ATOM 3998 O O . ARG B 1 123 ? -10.125 7.422 13.602 1 96.69 123 ARG B O 1
ATOM 4005 N N . ASP B 1 124 ? -11.297 8.844 12.383 1 97.12 124 ASP B N 1
ATOM 4006 C CA . ASP B 1 124 ? -11.258 9.898 13.398 1 97.12 124 ASP B CA 1
ATOM 4007 C C . ASP B 1 124 ? -12.484 9.844 14.297 1 97.12 124 ASP B C 1
ATOM 4009 O O . ASP B 1 124 ? -12.398 10.109 15.5 1 97.12 124 ASP B O 1
ATOM 4013 N N . TRP B 1 125 ? -13.656 9.43 13.727 1 98.06 125 TRP B N 1
ATOM 4014 C CA . TRP B 1 125 ? -14.859 9.758 14.484 1 98.06 125 TRP B CA 1
ATOM 4015 C C . TRP B 1 125 ? -15.773 8.547 14.617 1 98.06 125 TRP B C 1
ATOM 4017 O O . TRP B 1 125 ? -16.969 8.688 14.883 1 98.06 125 TRP B O 1
ATOM 4027 N N . ALA B 1 126 ? -15.234 7.367 14.359 1 97.75 126 ALA B N 1
ATOM 4028 C CA . ALA B 1 126 ? -16.031 6.152 14.523 1 97.75 126 ALA B CA 1
ATOM 4029 C C . ALA B 1 126 ? -15.25 5.098 15.312 1 97.75 126 ALA B C 1
ATOM 4031 O O . ALA B 1 126 ? -14.031 5.195 15.453 1 97.75 126 ALA B O 1
ATOM 4032 N N . ALA B 1 127 ? -15.945 4.09 15.773 1 95.94 127 ALA B N 1
ATOM 4033 C CA . ALA B 1 127 ? -15.367 3.027 16.594 1 95.94 127 ALA B CA 1
ATOM 4034 C C . ALA B 1 127 ? -14.289 2.27 15.828 1 95.94 127 ALA B C 1
ATOM 4036 O O . ALA B 1 127 ? -13.273 1.875 16.406 1 95.94 127 ALA B O 1
ATOM 4037 N N . GLY B 1 128 ? -14.484 2.127 14.586 1 93.62 128 GLY B N 1
ATOM 4038 C CA . GLY B 1 128 ? -13.555 1.368 13.758 1 93.62 128 GLY B CA 1
ATOM 4039 C C . GLY B 1 128 ? -12.18 2.002 13.672 1 93.62 128 GLY B C 1
ATOM 4040 O O . GLY B 1 128 ? -11.211 1.334 13.32 1 93.62 128 GLY B O 1
ATOM 4041 N N . GLY B 1 129 ? -12.078 3.287 13.992 1 96.06 129 GLY B N 1
ATOM 4042 C CA . GLY B 1 129 ? -10.812 3.998 13.891 1 96.06 129 GLY B CA 1
ATOM 4043 C C . GLY B 1 129 ? -10 3.951 15.172 1 96.06 129 GLY B C 1
ATOM 4044 O O . GLY B 1 129 ? -8.875 4.461 15.219 1 96.06 129 GLY B O 1
ATOM 4045 N N . ILE B 1 130 ? -10.484 3.299 16.172 1 95.69 130 ILE B N 1
ATOM 4046 C CA . ILE B 1 130 ? -9.867 3.324 17.5 1 95.69 130 ILE B CA 1
ATOM 4047 C C . ILE B 1 130 ? -8.477 2.709 17.422 1 95.69 130 ILE B C 1
ATOM 4049 O O . ILE B 1 130 ? -7.551 3.168 18.109 1 95.69 130 ILE B O 1
ATOM 4053 N N . LYS B 1 131 ? -8.312 1.702 16.672 1 93.31 131 LYS B N 1
ATOM 4054 C CA . LYS B 1 131 ? -7.012 1.053 16.578 1 93.31 131 LYS B CA 1
ATOM 4055 C C . LYS B 1 131 ? -5.953 2.021 16.047 1 93.31 131 LYS B C 1
ATOM 4057 O O . LYS B 1 131 ? -4.852 2.098 16.594 1 93.31 131 LYS B O 1
ATOM 4062 N N . GLU B 1 132 ? -6.281 2.721 15.023 1 95.5 132 GLU B N 1
ATOM 4063 C CA . GLU B 1 132 ? -5.355 3.689 14.445 1 95.5 132 GLU B CA 1
ATOM 4064 C C . GLU B 1 132 ? -5.086 4.84 15.414 1 95.5 132 GLU B C 1
ATOM 4066 O O . GLU B 1 132 ? -3.945 5.293 15.539 1 95.5 132 GLU B O 1
ATOM 4071 N N . ARG B 1 133 ? -6.078 5.305 16.078 1 97.06 133 ARG B N 1
ATOM 4072 C CA . ARG B 1 133 ? -5.918 6.398 17.031 1 97.06 133 ARG B CA 1
ATOM 4073 C C . ARG B 1 133 ? -5.07 5.961 18.234 1 97.06 133 ARG B C 1
ATOM 4075 O O . ARG B 1 133 ? -4.207 6.711 18.688 1 97.06 133 ARG B O 1
ATOM 4082 N N . THR B 1 134 ? -5.281 4.734 18.688 1 95.69 134 THR B N 1
ATOM 4083 C CA . THR B 1 134 ? -4.566 4.223 19.859 1 95.69 134 THR B CA 1
ATOM 4084 C C . THR B 1 134 ? -3.08 4.059 19.547 1 95.69 134 THR B C 1
ATOM 4086 O O . THR B 1 134 ? -2.238 4.211 20.438 1 95.69 134 THR B O 1
ATOM 4089 N N . ASP B 1 135 ? -2.783 3.812 18.312 1 95.31 135 AS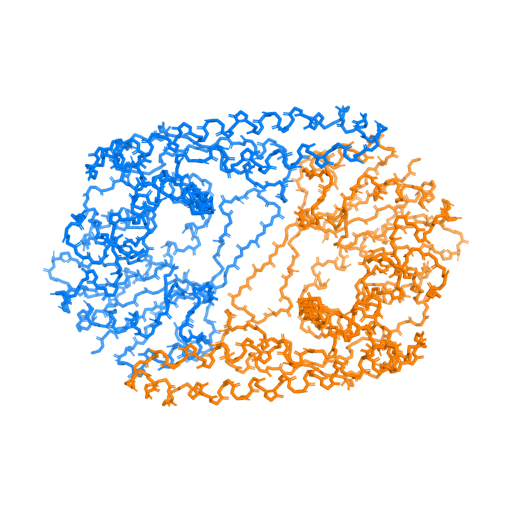P B N 1
ATOM 4090 C CA . ASP B 1 135 ? -1.391 3.654 17.906 1 95.31 135 ASP B CA 1
ATOM 4091 C C . ASP B 1 135 ? -0.645 4.984 17.984 1 95.31 135 ASP B C 1
ATOM 4093 O O . ASP B 1 135 ? 0.574 5.012 18.156 1 95.31 135 ASP B O 1
ATOM 4097 N N . ALA B 1 136 ? -1.35 6.086 17.938 1 96.88 136 ALA B N 1
ATOM 4098 C CA . ALA B 1 136 ? -0.676 7.375 17.781 1 96.88 136 ALA B CA 1
ATOM 4099 C C . ALA B 1 136 ? -0.958 8.297 18.969 1 96.88 136 ALA B C 1
ATOM 4101 O O . ALA B 1 136 ? -0.033 8.859 19.547 1 96.88 136 ALA B O 1
ATOM 4102 N N . PHE B 1 137 ? -2.197 8.422 19.422 1 96.44 137 PHE B N 1
ATOM 4103 C CA . PHE B 1 137 ? -2.658 9.484 20.312 1 96.44 137 PHE B CA 1
ATOM 4104 C C . PHE B 1 137 ? -1.995 9.383 21.672 1 96.44 137 PHE B C 1
ATOM 4106 O O . PHE B 1 137 ? -1.521 10.383 22.219 1 96.44 137 PHE B O 1
ATOM 4113 N N . PRO B 1 138 ? -1.891 8.18 22.266 1 95.69 138 PRO B N 1
ATOM 4114 C CA . PRO B 1 138 ? -1.233 8.102 23.578 1 95.69 138 PRO B CA 1
ATOM 4115 C C . PRO B 1 138 ? 0.215 8.586 23.531 1 95.69 138 PRO B C 1
ATOM 4117 O O . PRO B 1 138 ? 0.665 9.281 24.453 1 95.69 138 PRO B O 1
ATOM 4120 N N . CYS B 1 139 ? 0.904 8.242 22.469 1 96.56 139 CYS B N 1
ATOM 4121 C CA . CYS B 1 139 ? 2.279 8.703 22.312 1 96.56 139 CYS B CA 1
ATOM 4122 C C . CYS B 1 139 ? 2.344 10.227 22.234 1 96.56 139 CYS B C 1
ATOM 4124 O O . CYS B 1 139 ? 3.092 10.852 22.984 1 96.56 139 CYS B O 1
ATOM 4126 N N . ILE B 1 140 ? 1.527 10.805 21.453 1 96.62 140 ILE B N 1
ATOM 4127 C CA . ILE B 1 140 ? 1.518 12.25 21.266 1 96.62 140 ILE B CA 1
ATOM 4128 C C . ILE B 1 140 ? 1.144 12.938 22.578 1 96.62 140 ILE B C 1
ATOM 4130 O O . ILE B 1 140 ? 1.792 13.898 22.984 1 96.62 140 ILE B O 1
ATOM 4134 N N . ARG B 1 141 ? 0.158 12.414 23.25 1 94.25 141 ARG B N 1
ATOM 4135 C CA . ARG B 1 141 ? -0.276 12.977 24.516 1 94.25 141 ARG B CA 1
ATOM 4136 C C . ARG B 1 141 ? 0.836 12.906 25.562 1 94.25 141 ARG B C 1
ATOM 4138 O O . ARG B 1 141 ? 1.049 13.859 26.312 1 94.25 141 ARG B O 1
ATOM 4145 N N . SER B 1 142 ? 1.491 11.797 25.562 1 94.38 142 SER B N 1
ATOM 4146 C CA . SER B 1 142 ? 2.574 11.641 26.531 1 94.38 142 SER B CA 1
ATOM 4147 C C . SER B 1 142 ? 3.672 12.68 26.297 1 94.38 142 SER B C 1
ATOM 4149 O O . SER B 1 142 ? 4.277 13.172 27.25 1 94.38 142 SER B O 1
ATOM 4151 N N . MET B 1 143 ? 3.906 12.992 25.062 1 94.62 143 MET B N 1
ATOM 4152 C CA . MET B 1 143 ? 4.918 13.992 24.734 1 94.62 143 MET B CA 1
ATOM 4153 C C . MET B 1 143 ? 4.445 15.391 25.109 1 94.62 143 MET B C 1
ATOM 4155 O O . MET B 1 143 ? 5.238 16.219 25.562 1 94.62 143 MET B O 1
ATOM 4159 N N . MET B 1 144 ? 3.186 15.648 25.016 1 92.75 144 MET B N 1
ATOM 4160 C CA . MET B 1 144 ? 2.619 16.953 25.328 1 92.75 144 MET B CA 1
ATOM 4161 C C . MET B 1 144 ? 2.568 17.172 26.844 1 92.75 144 MET B C 1
ATOM 4163 O O . MET B 1 144 ? 2.516 18.312 27.312 1 92.75 144 MET B O 1
ATOM 4167 N N . GLU B 1 145 ? 2.551 16.094 27.547 1 86.5 145 GLU B N 1
ATOM 4168 C CA . GLU B 1 145 ? 2.467 16.172 29.016 1 86.5 145 GLU B CA 1
ATOM 4169 C C . GLU B 1 145 ? 3.836 15.961 29.656 1 86.5 145 GLU B C 1
ATOM 4171 O O . GLU B 1 145 ? 3.941 15.836 30.875 1 86.5 145 GLU B O 1
ATOM 4176 N N . GLY B 1 146 ? 4.781 15.922 28.891 1 82 146 GLY B N 1
ATOM 4177 C CA . GLY B 1 146 ? 6.117 15.664 29.406 1 82 146 GLY B CA 1
ATOM 4178 C C . GLY B 1 146 ? 6.633 16.781 30.297 1 82 146 GLY B C 1
ATOM 4179 O O . GLY B 1 146 ? 6.133 17.906 30.234 1 82 146 GLY B O 1
ATOM 4180 N N . PRO B 1 147 ? 7.578 16.453 31.078 1 75.69 147 PRO B N 1
ATOM 4181 C CA . PRO B 1 147 ? 8.086 17.391 32.062 1 75.69 147 PRO B CA 1
ATOM 4182 C C . PRO B 1 147 ? 8.766 18.609 31.453 1 75.69 147 PRO B C 1
ATOM 4184 O O . PRO B 1 147 ? 8.938 19.625 32.125 1 75.69 147 PRO B O 1
ATOM 4187 N N . SER B 1 148 ? 9.039 18.516 30.25 1 77.69 148 SER B N 1
ATOM 4188 C CA . SER B 1 148 ? 9.812 19.594 29.625 1 77.69 148 SER B CA 1
ATOM 4189 C C . SER B 1 148 ? 8.906 20.625 28.984 1 77.69 148 SER B C 1
ATOM 4191 O O . SER B 1 148 ? 9.383 21.594 28.391 1 77.69 148 SER B O 1
ATOM 4193 N N . MET B 1 149 ? 7.684 20.453 29.219 1 81.94 149 MET B N 1
ATOM 4194 C CA . MET B 1 149 ? 6.773 21.422 28.625 1 81.94 149 MET B CA 1
ATOM 4195 C C . MET B 1 149 ? 6.875 22.781 29.328 1 81.94 149 MET B C 1
ATOM 4197 O O . MET B 1 149 ? 7.145 22.828 30.531 1 81.94 149 MET B O 1
ATOM 4201 N N . PRO B 1 150 ? 6.719 23.75 28.453 1 77.5 150 PRO B N 1
ATOM 4202 C CA . PRO B 1 150 ? 6.891 25.078 29.031 1 77.5 150 PRO B CA 1
ATOM 4203 C C . PRO B 1 150 ? 5.914 25.359 30.172 1 77.5 150 PRO B C 1
ATOM 4205 O O . PRO B 1 150 ? 4.777 24.875 30.156 1 77.5 150 PRO B O 1
ATOM 4208 N N . ASN B 1 151 ? 6.508 26.047 31.172 1 73.56 151 ASN B N 1
ATOM 4209 C CA . ASN B 1 151 ? 5.672 26.562 32.25 1 73.56 151 ASN B CA 1
ATOM 4210 C C . ASN B 1 151 ? 5.078 27.922 31.906 1 73.56 151 ASN B C 1
ATOM 4212 O O . ASN B 1 151 ? 5.809 28.891 31.672 1 73.56 151 ASN B O 1
ATOM 4216 N N . THR B 1 152 ? 3.787 28.047 31.625 1 74.75 152 THR B N 1
ATOM 4217 C CA . THR B 1 152 ? 3.186 29.281 31.125 1 74.75 152 THR B CA 1
ATOM 4218 C C . THR B 1 152 ? 2.576 30.094 32.25 1 74.75 152 THR B C 1
ATOM 4220 O O . THR B 1 152 ? 1.928 31.109 32.031 1 74.75 152 THR B O 1
ATOM 4223 N N . ASP B 1 153 ? 2.969 29.875 33.5 1 75.44 153 ASP B N 1
ATOM 4224 C CA . ASP B 1 153 ? 2.479 30.641 34.656 1 75.44 153 ASP B CA 1
ATOM 4225 C C . ASP B 1 153 ? 0.958 30.766 34.625 1 75.44 153 ASP B C 1
ATOM 4227 O O . ASP B 1 153 ? 0.421 31.875 34.719 1 75.44 153 ASP B O 1
ATOM 4231 N N . GLY B 1 154 ? 0.183 29.703 34.375 1 77.94 154 GLY B N 1
ATOM 4232 C CA . GLY B 1 154 ? -1.27 29.672 34.438 1 77.94 154 GLY B CA 1
ATOM 4233 C C . GLY B 1 154 ? -1.936 29.938 33.094 1 77.94 154 GLY B C 1
ATOM 4234 O O . GLY B 1 154 ? -3.131 29.672 32.938 1 77.94 154 GLY B O 1
ATOM 4235 N N . ARG B 1 155 ? -1.286 30.469 32.156 1 87.25 155 ARG B N 1
ATOM 4236 C CA . ARG B 1 155 ? -1.858 30.688 30.828 1 87.25 155 ARG B CA 1
ATOM 4237 C C . ARG B 1 155 ? -1.897 29.406 30.016 1 87.25 155 ARG B C 1
ATOM 4239 O O . ARG B 1 155 ? -1.014 28.547 30.156 1 87.25 155 ARG B O 1
ATOM 4246 N N . PRO B 1 156 ? -2.895 29.312 29.266 1 90.81 156 PRO B N 1
ATOM 4247 C CA . PRO B 1 156 ? -2.951 28.109 28.422 1 90.81 156 PRO B CA 1
ATOM 4248 C C . PRO B 1 156 ? -1.826 28.062 27.391 1 90.81 156 PRO B C 1
ATOM 4250 O O . PRO B 1 156 ? -1.411 29.094 26.875 1 90.81 156 PRO B O 1
ATOM 4253 N N . LEU B 1 157 ? -1.315 26.922 27.172 1 93.75 157 LEU B N 1
ATOM 4254 C CA . LEU B 1 157 ? -0.331 26.719 26.109 1 93.75 157 LEU B CA 1
ATOM 4255 C C . LEU B 1 157 ? -0.986 26.781 24.734 1 93.75 157 LEU B C 1
ATOM 4257 O O . LEU B 1 157 ? -2 26.125 24.5 1 93.75 157 LEU B O 1
ATOM 4261 N N . LYS B 1 158 ? -0.455 27.625 23.875 1 95.5 158 LYS B N 1
ATOM 4262 C CA . LYS B 1 158 ? -0.935 27.688 22.484 1 95.5 158 LYS B CA 1
ATOM 4263 C C . LYS B 1 158 ? -0.385 26.531 21.656 1 95.5 158 LYS B C 1
ATOM 4265 O O . LYS B 1 158 ? 0.831 26.391 21.516 1 95.5 158 LYS B O 1
ATOM 4270 N N . VAL B 1 159 ? -1.258 25.75 21.094 1 96.88 159 VAL B N 1
ATOM 4271 C CA . VAL B 1 159 ? -0.876 24.547 20.375 1 96.88 159 VAL B CA 1
ATOM 4272 C C . VAL B 1 159 ? -1.402 24.625 18.938 1 96.88 159 VAL B C 1
ATOM 4274 O O . VAL B 1 159 ? -2.559 24.984 18.719 1 96.88 159 VAL B O 1
ATOM 4277 N N . LEU B 1 160 ? -0.552 24.312 17.969 1 98.5 160 LEU B N 1
ATOM 4278 C CA . LEU B 1 160 ? -0.938 24.25 16.562 1 98.5 160 LEU B CA 1
ATOM 4279 C C . LEU B 1 160 ? -0.794 22.828 16.031 1 98.5 160 LEU B C 1
ATOM 4281 O O . LEU B 1 160 ? 0.232 22.188 16.234 1 98.5 160 LEU B O 1
ATOM 4285 N N . LEU B 1 161 ? -1.813 22.312 15.391 1 98.62 161 LEU B N 1
ATOM 4286 C CA . LEU B 1 161 ? -1.786 21.031 14.688 1 98.62 161 LEU B CA 1
ATOM 4287 C C . LEU B 1 161 ? -2.055 21.234 13.195 1 98.62 161 LEU B C 1
ATOM 4289 O O . LEU B 1 161 ? -3.209 21.234 12.766 1 98.62 161 LEU B O 1
ATOM 4293 N N . PRO B 1 162 ? -1.012 21.297 12.359 1 98.75 162 PRO B N 1
ATOM 4294 C CA . PRO B 1 162 ? -1.22 21.391 10.906 1 98.75 162 PRO B CA 1
ATOM 4295 C C . PRO B 1 162 ? -1.581 20.047 10.273 1 98.75 162 PRO B C 1
ATOM 4297 O O . PRO B 1 162 ? -1.158 19 10.758 1 98.75 162 PRO B O 1
ATOM 4300 N N . GLY B 1 163 ? -2.318 20.125 9.109 1 97.94 163 GLY B N 1
ATOM 4301 C CA . GLY B 1 163 ? -2.77 18.891 8.477 1 97.94 163 GLY B CA 1
ATOM 4302 C C . GLY B 1 163 ? -3.674 18.062 9.367 1 97.94 163 GLY B C 1
ATOM 4303 O O . GLY B 1 163 ? -3.432 16.875 9.57 1 97.94 163 GLY B O 1
ATOM 4304 N N . ALA B 1 164 ? -4.738 18.641 9.883 1 97.56 164 ALA B N 1
ATOM 4305 C CA . ALA B 1 164 ? -5.484 18.078 11 1 97.56 164 ALA B CA 1
ATOM 4306 C C . ALA B 1 164 ? -6.492 17.031 10.516 1 97.56 164 ALA B C 1
ATOM 4308 O O . ALA B 1 164 ? -7.051 16.281 11.32 1 97.56 164 ALA B O 1
ATOM 4309 N N . GLY B 1 165 ? -6.723 16.953 9.172 1 96.81 165 GLY B N 1
ATOM 4310 C CA . GLY B 1 165 ? -7.781 16.062 8.711 1 96.81 165 GLY B CA 1
ATOM 4311 C C . GLY B 1 165 ? -9.148 16.422 9.258 1 96.81 165 GLY B C 1
ATOM 4312 O O . GLY B 1 165 ? -9.586 17.578 9.133 1 96.81 165 GLY B O 1
ATOM 4313 N N . LEU B 1 166 ? -9.766 15.492 9.984 1 97.88 166 LEU B N 1
ATOM 4314 C CA . LEU B 1 166 ? -11.078 15.797 10.555 1 97.88 166 LEU B CA 1
ATOM 4315 C C . LEU B 1 166 ? -10.953 16.172 12.023 1 97.88 166 LEU B C 1
ATOM 4317 O O . LEU B 1 166 ? -11.961 16.219 12.742 1 97.88 166 LEU B O 1
ATOM 4321 N N . GLY B 1 167 ? -9.773 16.281 12.539 1 97 167 GLY B N 1
ATOM 4322 C CA . GLY B 1 167 ? -9.484 17.062 13.734 1 97 167 GLY B CA 1
ATOM 4323 C C . GLY B 1 167 ? -9.625 16.281 15.016 1 97 167 GLY B C 1
ATOM 4324 O O . GLY B 1 167 ? -9.594 16.844 16.109 1 97 167 GLY B O 1
ATOM 4325 N N . ARG B 1 168 ? -9.742 14.938 14.969 1 97.5 168 ARG B N 1
ATOM 4326 C CA . ARG B 1 168 ? -10.039 14.148 16.156 1 97.5 168 ARG B CA 1
ATOM 4327 C C . ARG B 1 168 ? -9 14.383 17.25 1 97.5 168 ARG B C 1
ATOM 4329 O O . ARG B 1 168 ? -9.344 14.578 18.422 1 97.5 168 ARG B O 1
ATOM 4336 N N . LEU B 1 169 ? -7.723 14.367 16.922 1 97.31 169 LEU B N 1
ATOM 4337 C CA . LEU B 1 169 ? -6.66 14.547 17.906 1 97.31 169 LEU B CA 1
ATOM 4338 C C . LEU B 1 169 ? -6.809 15.883 18.625 1 97.31 169 LEU B C 1
ATOM 4340 O O . LEU B 1 169 ? -6.695 15.938 19.859 1 97.31 169 LEU B O 1
ATOM 4344 N N . ALA B 1 170 ? -7.066 16.891 17.875 1 97.25 170 ALA B N 1
ATOM 4345 C CA . ALA B 1 170 ? -7.215 18.234 18.453 1 97.25 170 ALA B CA 1
ATOM 4346 C C . ALA B 1 170 ? -8.359 18.281 19.453 1 97.25 170 ALA B C 1
ATOM 4348 O O . ALA B 1 170 ? -8.234 18.906 20.516 1 97.25 170 ALA B O 1
ATOM 4349 N N . HIS B 1 171 ? -9.422 17.625 19.156 1 96.25 171 HIS B N 1
ATOM 4350 C CA . HIS B 1 171 ? -10.586 17.625 20.031 1 96.25 171 HIS B CA 1
ATOM 4351 C C . HIS B 1 171 ? -10.312 16.844 21.312 1 96.25 171 HIS B C 1
ATOM 4353 O O . HIS B 1 171 ? -10.82 17.188 22.391 1 96.25 171 HIS B O 1
ATOM 4359 N N . GLU B 1 172 ? -9.523 15.844 21.203 1 93.56 172 GLU B N 1
ATOM 4360 C CA . GLU B 1 172 ? -9.148 15.102 22.406 1 93.56 172 GLU B CA 1
ATOM 4361 C C . GLU B 1 172 ? -8.18 15.898 23.266 1 93.56 172 GLU B C 1
ATOM 4363 O O . GLU B 1 172 ? -8.305 15.914 24.5 1 93.56 172 GLU B O 1
ATOM 4368 N N . VAL B 1 173 ? -7.273 16.578 22.625 1 92 173 VAL B N 1
ATOM 4369 C CA . VAL B 1 173 ? -6.273 17.359 23.344 1 92 173 VAL B CA 1
ATOM 4370 C C . VAL B 1 173 ? -6.938 18.578 23.984 1 92 173 VAL B C 1
ATOM 4372 O O . VAL B 1 173 ? -6.543 19.016 25.062 1 92 173 VAL B O 1
ATOM 4375 N N . ALA B 1 174 ? -7.918 19.078 23.328 1 91.25 174 ALA B N 1
ATOM 4376 C CA . ALA B 1 174 ? -8.617 20.266 23.812 1 91.25 174 ALA B CA 1
ATOM 4377 C C . ALA B 1 174 ? -9.367 19.953 25.109 1 91.25 174 ALA B C 1
ATOM 4379 O O . ALA B 1 174 ? -9.703 20.875 25.859 1 91.25 174 ALA B O 1
ATOM 4380 N N . SER B 1 175 ? -9.578 18.703 25.312 1 82.31 175 SER B N 1
ATOM 4381 C CA . SER B 1 175 ? -10.266 18.328 26.531 1 82.31 175 SER B CA 1
ATOM 4382 C C . SER B 1 175 ? -9.32 18.359 27.734 1 82.31 175 SER B C 1
ATOM 4384 O O . SER B 1 175 ? -9.766 18.359 28.875 1 82.31 175 SER B O 1
ATOM 4386 N N . ILE B 1 176 ? -8.047 18.469 27.438 1 78.62 176 ILE B N 1
ATOM 4387 C CA . ILE B 1 176 ? -7.043 18.625 28.484 1 78.62 176 ILE B CA 1
ATOM 4388 C C . ILE B 1 176 ? -6.938 20.094 28.875 1 78.62 176 ILE B C 1
ATOM 4390 O O . ILE B 1 176 ? -6.754 20.969 28.016 1 78.62 176 ILE B O 1
ATOM 4394 N N . ILE B 1 177 ? -7.094 20.391 30.172 1 72.06 177 ILE B N 1
ATOM 4395 C CA . ILE B 1 177 ? -7.074 21.766 30.656 1 72.06 177 ILE B CA 1
ATOM 4396 C C . ILE B 1 177 ? -5.699 22.375 30.406 1 72.06 177 ILE B C 1
ATOM 4398 O O . ILE B 1 177 ? -4.672 21.734 30.625 1 72.06 177 ILE B O 1
ATOM 4402 N N . GLY B 1 178 ? -5.742 23.625 29.844 1 84.81 178 GLY B N 1
ATOM 4403 C CA . GLY B 1 178 ? -4.488 24.344 29.75 1 84.81 178 GLY B CA 1
ATOM 4404 C C . GLY B 1 178 ? -3.977 24.469 28.328 1 84.81 178 GLY B C 1
ATOM 4405 O O . GLY B 1 178 ? -2.855 24.922 28.094 1 84.81 178 GLY B O 1
ATOM 4406 N N . TYR B 1 179 ? -4.789 24.094 27.328 1 91.19 179 TYR B N 1
ATOM 4407 C CA . TYR B 1 179 ? -4.34 24.234 25.953 1 91.19 179 TYR B CA 1
ATOM 4408 C C . TYR B 1 179 ? -5.301 25.094 25.156 1 91.19 179 TYR B C 1
ATOM 4410 O O . TYR B 1 179 ? -6.52 25.031 25.344 1 91.19 179 TYR B O 1
ATOM 4418 N N . GLU B 1 180 ? -4.828 25.953 24.469 1 94.31 180 GLU B N 1
ATOM 4419 C CA . GLU B 1 180 ? -5.52 26.641 23.375 1 94.31 180 GLU B CA 1
ATOM 4420 C C . GLU B 1 180 ? -5.145 26.031 22.031 1 94.31 180 GLU B C 1
ATOM 4422 O O . GLU B 1 180 ? -3.998 26.125 21.594 1 94.31 180 GLU B O 1
ATOM 4427 N N . ILE B 1 181 ? -6.09 25.484 21.375 1 96.88 181 ILE B N 1
ATOM 4428 C CA . ILE B 1 181 ? -5.766 24.609 20.25 1 96.88 181 ILE B CA 1
ATOM 4429 C C . ILE B 1 181 ? -6.199 25.266 18.938 1 96.88 181 ILE B C 1
ATOM 4431 O O . ILE B 1 181 ? -7.352 25.672 18.797 1 96.88 181 ILE B O 1
ATOM 4435 N N . THR B 1 182 ? -5.32 25.422 18.031 1 98.12 182 THR B N 1
ATOM 4436 C CA . THR B 1 182 ? -5.57 25.797 16.641 1 98.12 182 THR B CA 1
ATOM 4437 C C . THR B 1 182 ? -5.219 24.656 15.695 1 98.12 182 THR B C 1
ATOM 4439 O O . THR B 1 182 ? -4.168 24.016 15.836 1 98.12 182 THR B O 1
ATOM 4442 N N . ILE B 1 183 ? -6.082 24.297 14.781 1 98.56 183 ILE B N 1
ATOM 4443 C CA . ILE B 1 183 ? -5.785 23.297 13.758 1 98.56 183 ILE B CA 1
ATOM 4444 C C . ILE B 1 183 ? -5.727 23.984 12.391 1 98.56 183 ILE B C 1
ATOM 4446 O O . ILE B 1 183 ? -6.289 25.062 12.195 1 98.56 183 ILE B O 1
ATOM 4450 N N . ASN B 1 184 ? -4.973 23.422 11.453 1 98.81 184 ASN B N 1
ATOM 4451 C CA . ASN B 1 184 ? -4.805 23.891 10.086 1 98.81 184 ASN B CA 1
ATOM 4452 C C . ASN B 1 184 ? -5.051 22.781 9.07 1 98.81 184 ASN B C 1
ATOM 4454 O O . ASN B 1 184 ? -4.621 21.656 9.266 1 98.81 184 ASN B O 1
ATOM 4458 N N . GLU B 1 185 ? -5.82 23.078 8.039 1 98.44 185 GLU B N 1
ATOM 4459 C CA . GLU B 1 185 ? -6.121 22.094 7.012 1 98.44 185 GLU B CA 1
ATOM 4460 C C . GLU B 1 185 ? -6.211 22.734 5.629 1 98.44 185 GLU B C 1
ATOM 4462 O O . GLU B 1 185 ? -6.93 23.719 5.445 1 98.44 185 GLU B O 1
ATOM 4467 N N . TRP B 1 186 ? -5.465 22.188 4.707 1 97.12 186 TRP B N 1
ATOM 4468 C CA . TRP B 1 186 ? -5.426 22.672 3.33 1 97.12 186 TRP B CA 1
ATOM 4469 C C . TRP B 1 186 ? -6.586 22.109 2.52 1 97.12 186 TRP B C 1
ATOM 4471 O O . TRP B 1 186 ? -7.195 22.812 1.715 1 97.12 186 TRP B O 1
ATOM 4481 N N . SER B 1 187 ? -6.926 20.875 2.656 1 97.5 187 SER B N 1
ATOM 4482 C CA . SER B 1 187 ? -7.891 20.141 1.833 1 97.5 187 SER B CA 1
ATOM 4483 C C . SER B 1 187 ? -9.305 20.672 2.059 1 97.5 187 SER B C 1
ATOM 4485 O O . SER B 1 187 ? -9.859 20.516 3.15 1 97.5 187 SER B O 1
ATOM 4487 N N . MET B 1 188 ? -9.906 21.141 0.991 1 98.12 188 MET B N 1
ATOM 4488 C CA . MET B 1 188 ? -11.289 21.594 1.108 1 98.12 188 MET B CA 1
ATOM 4489 C C . MET B 1 188 ? -12.25 20.422 1.244 1 98.12 188 MET B C 1
ATOM 4491 O O . MET B 1 188 ? -13.367 20.578 1.745 1 98.12 188 MET B O 1
ATOM 4495 N N . TYR B 1 189 ? -11.844 19.25 0.782 1 98.5 189 TYR B N 1
ATOM 4496 C CA . TYR B 1 189 ? -12.641 18.047 1.056 1 98.5 189 TYR B CA 1
ATOM 4497 C C . TYR B 1 189 ? -12.75 17.797 2.555 1 98.5 189 TYR B C 1
ATOM 4499 O O . TYR B 1 189 ? -13.844 17.578 3.076 1 98.5 189 TYR B O 1
ATOM 4507 N N . MET B 1 190 ? -11.656 17.906 3.268 1 98.44 190 MET B N 1
ATOM 4508 C CA . MET B 1 190 ? -11.609 17.719 4.715 1 98.44 190 MET B CA 1
ATOM 4509 C C . MET B 1 190 ? -12.352 18.844 5.434 1 98.44 190 MET B C 1
ATOM 4511 O O . MET B 1 190 ? -13.133 18.594 6.352 1 98.44 190 MET B O 1
ATOM 4515 N N . ASN B 1 191 ? -12.078 20.047 4.961 1 98.56 191 ASN B N 1
ATOM 4516 C CA . ASN B 1 191 ? -12.688 21.203 5.613 1 98.56 191 ASN B CA 1
ATOM 4517 C C . ASN B 1 191 ? -14.211 21.141 5.562 1 98.56 191 ASN B C 1
ATOM 4519 O O . ASN B 1 191 ? -14.883 21.391 6.562 1 98.56 191 ASN B O 1
ATOM 4523 N N . THR B 1 192 ? -14.773 20.797 4.422 1 98.69 192 THR B N 1
ATOM 4524 C CA . THR B 1 192 ? -16.219 20.719 4.281 1 98.69 192 THR B CA 1
ATOM 4525 C C . THR B 1 192 ? -16.781 19.594 5.152 1 98.69 192 THR B C 1
ATOM 4527 O O . THR B 1 192 ? -17.844 19.766 5.773 1 98.69 192 THR B O 1
ATOM 4530 N N . ALA B 1 193 ? -16.094 18.484 5.164 1 98.69 193 ALA B N 1
ATOM 4531 C CA . ALA B 1 193 ? -16.516 17.375 6.023 1 98.69 193 ALA B CA 1
ATOM 4532 C C . ALA B 1 193 ? -16.438 17.766 7.496 1 98.69 193 ALA B C 1
ATOM 4534 O O . ALA B 1 193 ? -17.344 17.438 8.281 1 98.69 193 ALA B O 1
ATOM 4535 N N . TYR B 1 194 ? -15.406 18.438 7.848 1 98.25 194 TYR B N 1
ATOM 4536 C CA . TYR B 1 194 ? -15.227 18.891 9.227 1 98.25 194 TYR B CA 1
ATOM 4537 C C . TYR B 1 194 ? -16.328 19.859 9.633 1 98.25 194 TYR B C 1
ATOM 4539 O O . TYR B 1 194 ? -16.891 19.75 10.727 1 98.25 194 TYR B O 1
ATOM 4547 N N . ARG B 1 195 ? -16.672 20.812 8.789 1 97.81 195 ARG B N 1
ATOM 4548 C CA . ARG B 1 195 ? -17.75 21.75 9.062 1 97.81 195 ARG B CA 1
ATOM 4549 C C . ARG B 1 195 ? -19.078 21.031 9.219 1 97.81 195 ARG B C 1
ATOM 4551 O O . ARG B 1 195 ? -19.922 21.438 10.031 1 97.81 195 ARG B O 1
ATOM 4558 N N . TYR B 1 196 ? -19.281 20.047 8.414 1 98.38 196 TYR B N 1
ATOM 4559 C CA . TYR B 1 196 ? -20.484 19.234 8.523 1 98.38 196 TYR B CA 1
ATOM 4560 C C . TYR B 1 196 ? -20.578 18.594 9.898 1 98.38 196 TYR B C 1
ATOM 4562 O O . TYR B 1 196 ? -21.656 18.609 10.516 1 98.38 196 TYR B O 1
ATOM 4570 N N . LEU B 1 197 ? -19.469 18.016 10.391 1 97.38 197 LEU B N 1
ATOM 4571 C CA . LEU B 1 197 ? -19.422 17.422 11.727 1 97.38 197 LEU B CA 1
ATOM 4572 C C . LEU B 1 197 ? -19.766 18.453 12.797 1 97.38 197 LEU B C 1
ATOM 4574 O O . LEU B 1 197 ? -20.484 18.156 13.75 1 97.38 197 LEU B O 1
ATOM 4578 N N . GLN B 1 198 ? -19.266 19.656 12.625 1 96.19 198 GLN B N 1
ATOM 4579 C CA . GLN B 1 198 ? -19.5 20.719 13.602 1 96.19 198 GLN B CA 1
ATOM 4580 C C . GLN B 1 198 ? -20.984 21.047 13.719 1 96.19 198 GLN B C 1
ATOM 4582 O O . GLN B 1 198 ? -21.438 21.516 14.758 1 96.19 198 GLN B O 1
ATOM 4587 N N . ASN B 1 199 ? -21.688 20.766 12.672 1 96.06 199 ASN B N 1
ATOM 4588 C CA . ASN B 1 199 ? -23.109 21.094 12.648 1 96.06 199 ASN B CA 1
ATOM 4589 C C . ASN B 1 199 ? -23.969 19.875 12.977 1 96.06 199 ASN B C 1
ATOM 4591 O O . ASN B 1 199 ? -25.203 19.969 13.016 1 96.06 199 ASN B O 1
ATOM 4595 N N . HIS B 1 200 ? -23.406 18.766 13.156 1 95.75 200 HIS B N 1
ATOM 4596 C CA . HIS B 1 200 ? -24.094 17.531 13.516 1 95.75 200 HIS B CA 1
ATOM 4597 C C . HIS B 1 200 ? -23.359 16.797 14.648 1 95.75 200 HIS B C 1
ATOM 4599 O O . HIS B 1 200 ? -22.781 15.742 14.43 1 95.75 200 HIS B O 1
ATOM 4605 N N . THR B 1 201 ? -23.594 17.266 15.836 1 94.19 201 THR B N 1
ATOM 4606 C CA . THR B 1 201 ? -22.719 16.875 16.938 1 94.19 201 THR B CA 1
ATOM 4607 C C . THR B 1 201 ? -23.359 15.742 17.75 1 94.19 201 THR B C 1
ATOM 4609 O O . THR B 1 201 ? -22.719 15.156 18.625 1 94.19 201 THR B O 1
ATOM 4612 N N . GLU B 1 202 ? -24.656 15.445 17.453 1 97 202 GLU B N 1
ATOM 4613 C CA . GLU B 1 202 ? -25.281 14.359 18.188 1 97 202 GLU B CA 1
ATOM 4614 C C . GLU B 1 202 ? -24.578 13.031 17.922 1 97 202 GLU B C 1
ATOM 4616 O O . GLU B 1 202 ? -24.328 12.664 16.781 1 97 202 GLU B O 1
ATOM 4621 N N . LEU B 1 203 ? -24.203 12.398 19 1 97.56 203 LEU B N 1
ATOM 4622 C CA . LEU B 1 203 ? -23.438 11.164 18.906 1 97.56 203 LEU B CA 1
ATOM 4623 C C . LEU B 1 203 ? -24.203 10.125 18.078 1 97.56 203 LEU B C 1
ATOM 4625 O O . LEU B 1 203 ? -25.406 9.961 18.25 1 97.56 203 LEU B O 1
ATOM 4629 N N . GLN B 1 204 ? -23.516 9.469 17.125 1 97.75 204 GLN B N 1
ATOM 4630 C CA . GLN B 1 204 ? -23.984 8.344 16.312 1 97.75 204 GLN B CA 1
ATOM 4631 C C . GLN B 1 204 ? -25.172 8.75 15.453 1 97.75 204 GLN B C 1
ATOM 4633 O O . GLN B 1 204 ? -26 7.906 15.109 1 97.75 204 GLN B O 1
ATOM 4638 N N . SER B 1 205 ? -25.25 10.031 15.141 1 97.31 205 SER B N 1
ATOM 4639 C CA . SER B 1 205 ? -26.391 10.539 14.391 1 97.31 205 SER B CA 1
ATOM 4640 C C . SER B 1 205 ? -26.203 10.352 12.891 1 97.31 205 SER B C 1
ATOM 4642 O O . SER B 1 205 ? -27.172 10.422 12.125 1 97.31 205 SER B O 1
ATOM 4644 N N . LEU B 1 206 ? -25 10.148 12.438 1 98.19 206 LEU B N 1
ATOM 4645 C CA . LEU B 1 206 ? -24.672 10 11.023 1 98.19 206 LEU B CA 1
ATOM 4646 C C . LEU B 1 206 ? -24.172 8.586 10.727 1 98.19 206 LEU B C 1
ATOM 4648 O O . LEU B 1 206 ? -23.766 7.871 11.641 1 98.19 206 LEU B O 1
ATOM 4652 N N . SER B 1 207 ? -24.219 8.203 9.469 1 98.25 207 SER B N 1
ATOM 4653 C CA . SER B 1 207 ? -23.719 6.883 9.102 1 98.25 207 SER B CA 1
ATOM 4654 C C . SER B 1 207 ? -23.219 6.863 7.664 1 98.25 207 SER B C 1
ATOM 4656 O O . SER B 1 207 ? -23.531 7.758 6.879 1 98.25 207 SER B O 1
ATOM 4658 N N . LEU B 1 208 ? -22.406 5.953 7.363 1 98.31 208 LEU B N 1
ATOM 4659 C CA . LEU B 1 208 ? -21.922 5.699 6.012 1 98.31 208 LEU B CA 1
ATOM 4660 C C . LEU B 1 208 ? -21.531 4.234 5.84 1 98.31 208 LEU B C 1
ATOM 4662 O O . LEU B 1 208 ? -21.484 3.479 6.812 1 98.31 208 LEU B O 1
ATOM 4666 N N . TYR B 1 209 ? -21.328 3.836 4.625 1 98.25 209 TYR B N 1
ATOM 4667 C CA . TYR B 1 209 ? -20.875 2.508 4.234 1 98.25 209 TYR B CA 1
ATOM 4668 C C . TYR B 1 209 ? -19.547 2.584 3.496 1 98.25 209 TYR B C 1
ATOM 4670 O O . TYR B 1 209 ? -19.5 2.527 2.266 1 98.25 209 TYR B O 1
ATOM 4678 N N . PRO B 1 210 ? -18.422 2.643 4.23 1 97.19 210 PRO B N 1
ATOM 4679 C CA . PRO B 1 210 ? -17.141 3.1 3.674 1 97.19 210 PRO B CA 1
ATOM 4680 C C . PRO B 1 210 ? -16.391 1.988 2.955 1 97.19 210 PRO B C 1
ATOM 4682 O O . PRO B 1 210 ? -15.406 2.258 2.254 1 97.19 210 PRO B O 1
ATOM 4685 N N . PHE B 1 211 ? -16.797 0.719 2.992 1 96.75 211 PHE B N 1
ATOM 4686 C CA . PHE B 1 211 ? -15.906 -0.369 2.6 1 96.75 211 PHE B CA 1
ATOM 4687 C C . PHE B 1 211 ? -16.344 -0.972 1.271 1 96.75 211 PHE B C 1
ATOM 4689 O O . PHE B 1 211 ? -15.797 -1.988 0.835 1 96.75 211 PHE B O 1
ATOM 4696 N N . ILE B 1 212 ? -17.25 -0.323 0.613 1 97.38 212 ILE B N 1
ATOM 4697 C CA . ILE B 1 212 ? -17.844 -0.906 -0.584 1 97.38 212 ILE B CA 1
ATOM 4698 C C . ILE B 1 212 ? -17.016 -0.51 -1.812 1 97.38 212 ILE B C 1
ATOM 4700 O O . ILE B 1 212 ? -17.328 -0.929 -2.932 1 97.38 212 ILE B O 1
ATOM 4704 N N . ASP B 1 213 ? -15.992 0.286 -1.646 1 93.56 213 ASP B N 1
ATOM 4705 C CA . ASP B 1 213 ? -15.25 0.796 -2.793 1 93.56 213 ASP B CA 1
ATOM 4706 C C . ASP B 1 213 ? -14.18 -0.198 -3.24 1 93.56 213 ASP B C 1
ATOM 4708 O O . ASP B 1 213 ? -13.555 -0.019 -4.289 1 93.56 213 ASP B O 1
ATOM 4712 N N . SER B 1 214 ? -13.898 -1.224 -2.486 1 94.12 214 SER B N 1
ATOM 4713 C CA . SER B 1 214 ? -12.945 -2.264 -2.859 1 94.12 214 SER B CA 1
ATOM 4714 C C . SER B 1 214 ? -13.398 -3.633 -2.361 1 94.12 214 SER B C 1
ATOM 4716 O O . SER B 1 214 ? -13.859 -3.766 -1.224 1 94.12 214 SER B O 1
ATOM 4718 N N . LEU B 1 215 ? -13.172 -4.57 -3.139 1 97.25 215 LEU B N 1
ATOM 4719 C CA . LEU B 1 215 ? -13.594 -5.918 -2.764 1 97.25 215 LEU B CA 1
ATOM 4720 C C . LEU B 1 215 ? -12.398 -6.75 -2.299 1 97.25 215 LEU B C 1
ATOM 4722 O O . LEU B 1 215 ? -12.57 -7.891 -1.865 1 97.25 215 LEU B O 1
ATOM 4726 N N . SER B 1 216 ? -11.227 -6.215 -2.287 1 97.12 216 SER B N 1
ATOM 4727 C CA . SER B 1 216 ? -10.016 -6.895 -1.829 1 97.12 216 SER B CA 1
ATOM 4728 C C . SER B 1 216 ? -10.023 -7.074 -0.315 1 97.12 216 SER B C 1
ATOM 4730 O O . SER B 1 216 ? -10.562 -6.234 0.412 1 97.12 216 SER B O 1
ATOM 4732 N N . HIS B 1 217 ? -9.453 -8.203 0.13 1 97.06 217 HIS B N 1
ATOM 4733 C CA . HIS B 1 217 ? -9.094 -8.445 1.522 1 97.06 217 HIS B CA 1
ATOM 4734 C C . HIS B 1 217 ? -10.328 -8.492 2.412 1 97.06 217 HIS B C 1
ATOM 4736 O O . HIS B 1 217 ? -10.273 -8.102 3.58 1 97.06 217 HIS B O 1
ATOM 4742 N N . GLN B 1 218 ? -11.422 -8.875 1.871 1 97.75 218 GLN B N 1
ATOM 4743 C CA . GLN B 1 218 ? -12.641 -8.977 2.674 1 97.75 218 GLN B CA 1
ATOM 4744 C C . GLN B 1 218 ? -12.797 -10.375 3.266 1 97.75 218 GLN B C 1
ATOM 4746 O O . GLN B 1 218 ? -12.664 -11.375 2.555 1 97.75 218 GLN B O 1
ATOM 4751 N N . GLY B 1 219 ? -13.031 -10.438 4.57 1 97.69 219 GLY B N 1
ATOM 4752 C CA . GLY B 1 219 ? -13.344 -11.711 5.195 1 97.69 219 GLY B CA 1
ATOM 4753 C C . GLY B 1 219 ? -14.734 -12.219 4.84 1 97.69 219 GLY B C 1
ATOM 4754 O O . GLY B 1 219 ? -14.898 -13.383 4.48 1 97.69 219 GLY B O 1
ATOM 4755 N N . THR B 1 220 ? -15.688 -11.234 4.977 1 97.62 220 THR B N 1
ATOM 4756 C CA . THR B 1 220 ? -17.078 -11.57 4.664 1 97.62 220 THR B CA 1
ATOM 4757 C C . THR B 1 220 ? -17.734 -10.445 3.861 1 97.62 220 THR B C 1
ATOM 4759 O O . THR B 1 220 ? -17.312 -9.289 3.943 1 97.62 220 THR B O 1
ATOM 4762 N N . THR B 1 221 ? -18.781 -10.812 3.113 1 95.38 221 THR B N 1
ATOM 4763 C CA . THR B 1 221 ? -19.578 -9.82 2.406 1 95.38 221 THR B CA 1
ATOM 4764 C C . THR B 1 221 ? -20.297 -8.898 3.391 1 95.38 221 THR B C 1
ATOM 4766 O O . THR B 1 221 ? -20.469 -7.711 3.117 1 95.38 221 THR B O 1
ATOM 4769 N N . GLU B 1 222 ? -20.641 -9.445 4.523 1 95.75 222 GLU B N 1
ATOM 4770 C CA . GLU B 1 222 ? -21.266 -8.633 5.562 1 95.75 222 GLU B CA 1
ATOM 4771 C C . GLU B 1 222 ? -20.344 -7.504 6.012 1 95.75 222 GLU B C 1
ATOM 4773 O O . GLU B 1 222 ? -20.797 -6.379 6.234 1 95.75 222 GLU B O 1
ATOM 4778 N N . ASP B 1 223 ? -19.109 -7.832 6.133 1 95.38 223 ASP B N 1
ATOM 4779 C CA . ASP B 1 223 ? -18.125 -6.812 6.523 1 95.38 223 ASP B CA 1
ATOM 4780 C C . ASP B 1 223 ? -18 -5.738 5.449 1 95.38 223 ASP B C 1
ATOM 4782 O O . ASP B 1 223 ? -17.812 -4.559 5.766 1 95.38 223 ASP B O 1
ATOM 4786 N N . LEU B 1 224 ? -18.094 -6.156 4.25 1 96.19 224 LEU B N 1
ATOM 4787 C CA . LEU B 1 224 ? -18.031 -5.254 3.107 1 96.19 224 LEU B CA 1
ATOM 4788 C C . LEU B 1 224 ? -19.188 -4.25 3.154 1 96.19 224 LEU B C 1
ATOM 4790 O O . LEU B 1 224 ? -18.984 -3.064 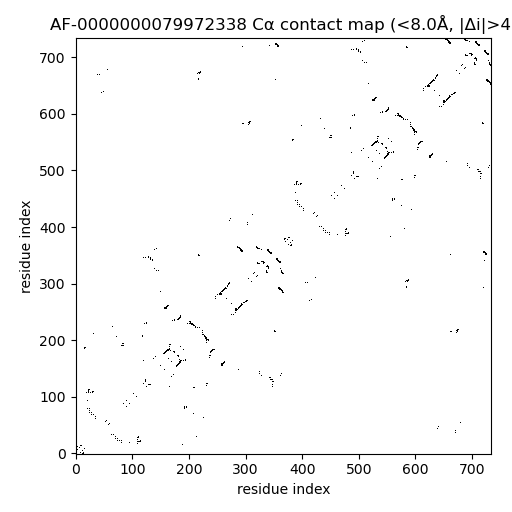2.875 1 96.19 224 LEU B O 1
ATOM 4794 N N . HIS B 1 225 ? -20.359 -4.707 3.555 1 97.12 225 HIS B N 1
ATOM 4795 C CA . HIS B 1 225 ? -21.578 -3.916 3.492 1 97.12 225 HIS B CA 1
ATOM 4796 C C . HIS B 1 225 ? -21.844 -3.213 4.816 1 97.12 225 HIS B C 1
ATOM 4798 O O . HIS B 1 225 ? -22.859 -2.514 4.961 1 97.12 225 HIS B O 1
ATOM 4804 N N . ARG B 1 226 ? -21 -3.283 5.742 1 96.88 226 ARG B N 1
ATOM 4805 C CA . ARG B 1 226 ? -21.344 -2.885 7.102 1 96.88 226 ARG B CA 1
ATOM 4806 C C . ARG B 1 226 ? -21.453 -1.369 7.215 1 96.88 226 ARG B C 1
ATOM 4808 O O . ARG B 1 226 ? -20.672 -0.633 6.613 1 96.88 226 ARG B O 1
ATOM 4815 N N . LYS B 1 227 ? -22.453 -0.979 8.008 1 97.94 227 LYS B N 1
ATOM 4816 C CA . LYS B 1 227 ? -22.719 0.419 8.336 1 97.94 227 LYS B CA 1
ATOM 4817 C C . LYS B 1 227 ? -21.766 0.917 9.422 1 97.94 227 LYS B C 1
ATOM 4819 O O . LYS B 1 227 ? -21.484 0.197 10.383 1 97.94 227 LYS B O 1
ATOM 4824 N N . VAL B 1 228 ? -21.266 2.129 9.305 1 98.19 228 VAL B N 1
ATOM 4825 C CA . VAL B 1 228 ? -20.453 2.793 10.32 1 98.19 228 VAL B CA 1
ATOM 4826 C C . VAL B 1 228 ? -21.141 4.082 10.766 1 98.19 228 VAL B C 1
ATOM 4828 O O . VAL B 1 228 ? -21.562 4.895 9.938 1 98.19 228 VAL B O 1
ATOM 4831 N N . THR B 1 229 ? -21.281 4.258 12.062 1 98.5 229 THR B N 1
ATOM 4832 C CA . THR B 1 229 ? -21.938 5.449 12.594 1 98.5 229 THR B CA 1
ATOM 4833 C C . THR B 1 229 ? -20.906 6.406 13.188 1 98.5 229 THR B C 1
ATOM 4835 O O . THR B 1 229 ? -19.828 5.98 13.617 1 98.5 229 THR B O 1
ATOM 4838 N N . PHE B 1 230 ? -21.219 7.645 13.211 1 98.38 230 PHE B N 1
ATOM 4839 C CA . PHE B 1 230 ? -20.375 8.711 13.734 1 98.38 230 PHE B CA 1
ATOM 4840 C C . PHE B 1 230 ? -21.188 9.977 13.977 1 98.38 230 PHE B C 1
ATOM 4842 O O . PHE B 1 230 ? -22.312 10.102 13.484 1 98.38 230 PHE B O 1
ATOM 4849 N N . PRO B 1 231 ? -20.703 10.938 14.688 1 98.19 231 PRO B N 1
ATOM 4850 C CA . PRO B 1 231 ? -19.469 10.867 15.477 1 98.19 231 PRO B CA 1
ATOM 4851 C C . PRO B 1 231 ? -19.625 10.07 16.766 1 98.19 231 PRO B C 1
ATOM 4853 O O . PRO B 1 231 ? -20.734 9.945 17.281 1 98.19 231 PRO B O 1
ATOM 4856 N N . ASP B 1 232 ? -18.484 9.539 17.281 1 97.5 232 ASP B N 1
ATOM 4857 C CA . ASP B 1 232 ? -18.547 8.75 18.5 1 97.5 232 ASP B CA 1
ATOM 4858 C C . ASP B 1 232 ? -17.906 9.5 19.672 1 97.5 232 ASP B C 1
ATOM 4860 O O . ASP B 1 232 ? -17.641 8.906 20.719 1 97.5 232 ASP B O 1
ATOM 4864 N N . PHE B 1 233 ? -17.578 10.711 19.516 1 95.62 233 PHE B N 1
ATOM 4865 C CA . PHE B 1 233 ? -16.938 11.586 20.484 1 95.62 233 PHE B CA 1
ATOM 4866 C C . PHE B 1 233 ? -17.406 13.023 20.328 1 95.62 233 PHE B C 1
ATOM 4868 O O . PHE B 1 233 ? -17.656 13.484 19.219 1 95.62 233 PHE B O 1
ATOM 4875 N N . PRO B 1 234 ? -17.609 13.734 21.406 1 94.88 234 PRO B N 1
ATOM 4876 C CA . PRO B 1 234 ? -18.094 15.117 21.297 1 94.88 234 PRO B CA 1
ATOM 4877 C C . PRO B 1 234 ? -17.047 16.062 20.719 1 94.88 234 PRO B C 1
ATOM 4879 O O . PRO B 1 234 ? -15.852 15.93 21.016 1 94.88 234 PRO B O 1
ATOM 4882 N N . LEU B 1 235 ? -17.5 16.984 19.969 1 94.94 235 LEU B N 1
ATOM 4883 C CA . LEU B 1 235 ? -16.625 18.047 19.469 1 94.94 235 LEU B CA 1
ATOM 4884 C C . LEU B 1 235 ? -16.453 19.141 20.516 1 94.94 235 LEU B C 1
ATOM 4886 O O . LEU B 1 235 ? -17.406 19.5 21.219 1 94.94 235 LEU B O 1
ATOM 4890 N N . ASN B 1 236 ? -15.281 19.562 20.656 1 93.69 236 ASN B N 1
ATOM 4891 C CA . ASN B 1 236 ? -14.969 20.688 21.547 1 93.69 236 ASN B CA 1
ATOM 4892 C C . ASN B 1 236 ? -15.07 22.016 20.812 1 93.69 236 ASN B C 1
ATOM 4894 O O . ASN B 1 236 ? -14.359 22.25 19.828 1 93.69 236 ASN B O 1
ATOM 4898 N N . PRO B 1 237 ? -15.914 22.906 21.234 1 91 237 PRO B N 1
ATOM 4899 C CA . PRO B 1 237 ? -16.141 24.172 20.531 1 91 237 PRO B CA 1
ATOM 4900 C C . PRO B 1 237 ? -14.922 25.094 20.594 1 91 237 PRO B C 1
ATOM 4902 O O . PRO B 1 237 ? -14.867 26.094 19.875 1 91 237 PRO B O 1
ATOM 4905 N N . ASN B 1 238 ? -13.914 24.734 21.391 1 91.44 238 ASN B N 1
ATOM 4906 C CA . ASN B 1 238 ? -12.781 25.625 21.578 1 91.44 238 ASN B CA 1
ATOM 4907 C C . ASN B 1 238 ? -11.672 25.344 20.578 1 91.44 238 ASN B C 1
ATOM 4909 O O . ASN B 1 238 ? -10.633 26.016 20.578 1 91.44 238 ASN B O 1
ATOM 4913 N N . VAL B 1 239 ? -11.867 24.406 19.719 1 96.56 239 VAL B N 1
ATOM 4914 C CA . VAL B 1 239 ? -10.883 24.125 18.688 1 96.56 239 VAL B CA 1
ATOM 4915 C C . VAL B 1 239 ?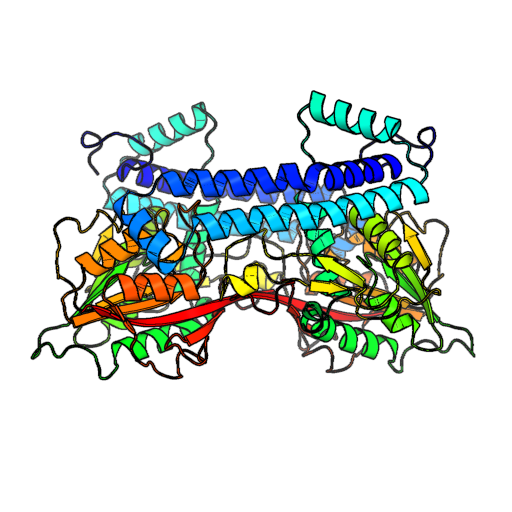 -11.078 25.094 17.516 1 96.56 239 VAL B C 1
ATOM 4917 O O . VAL B 1 239 ? -12.172 25.172 16.938 1 96.56 239 VAL B O 1
ATOM 4920 N N . LEU B 1 240 ? -10.055 25.844 17.219 1 97.06 240 LEU B N 1
ATOM 4921 C CA . LEU B 1 240 ? -10.109 26.828 16.141 1 97.06 240 LEU B CA 1
ATOM 4922 C C . LEU B 1 240 ? -9.5 26.266 14.859 1 97.06 240 LEU B C 1
ATOM 4924 O O . LEU B 1 240 ? -8.367 25.781 14.867 1 97.06 240 LEU B O 1
ATOM 4928 N N . LEU B 1 241 ? -10.203 26.328 13.766 1 98 241 LEU B N 1
ATOM 4929 C CA . LEU B 1 241 ? -9.711 25.875 12.469 1 98 241 LEU B CA 1
ATOM 4930 C C . LEU B 1 241 ? -9.242 27.047 11.617 1 98 241 LEU B C 1
ATOM 4932 O O . LEU B 1 241 ? -9.984 28.016 11.445 1 98 241 LEU B O 1
ATOM 4936 N N . VAL B 1 242 ? -8.023 26.984 11.18 1 98.19 242 VAL B N 1
ATOM 4937 C CA . VAL B 1 242 ? -7.5 27.875 10.148 1 98.19 242 VAL B CA 1
ATOM 4938 C C . VAL B 1 242 ? -7.336 27.094 8.836 1 98.19 242 VAL B C 1
ATOM 4940 O O . VAL B 1 242 ? -6.551 26.156 8.766 1 98.19 242 VAL B O 1
ATOM 4943 N N . GLU B 1 243 ? -8.062 27.5 7.797 1 97.69 243 GLU B N 1
ATOM 4944 C CA . GLU B 1 243 ? -7.992 26.844 6.492 1 97.69 243 GLU B CA 1
ATOM 4945 C C . GLU B 1 243 ? -6.871 27.438 5.641 1 97.69 243 GLU B C 1
ATOM 4947 O O . GLU B 1 243 ? -6.609 28.641 5.699 1 97.69 243 GLU B O 1
ATOM 4952 N N . GLY B 1 244 ? -6.195 26.578 4.859 1 96.94 244 GLY B N 1
ATOM 4953 C CA . GLY B 1 244 ? -5.23 27.078 3.896 1 96.94 244 GLY B CA 1
ATOM 4954 C C . GLY B 1 244 ? -3.885 26.375 3.979 1 96.94 244 GLY B C 1
ATOM 4955 O O . GLY B 1 244 ? -3.74 25.375 4.688 1 96.94 244 GLY B O 1
ATOM 4956 N N . ASP B 1 245 ? -2.996 26.875 3.211 1 96.56 245 ASP B N 1
ATOM 4957 C CA . ASP B 1 245 ? -1.647 26.328 3.145 1 96.56 245 ASP B CA 1
ATOM 4958 C C . ASP B 1 245 ? -0.866 26.641 4.422 1 96.56 245 ASP B C 1
ATOM 4960 O O . ASP B 1 245 ? -0.758 27.797 4.828 1 96.56 245 ASP B O 1
ATOM 4964 N N . PHE B 1 246 ? -0.342 25.641 5.062 1 98.12 246 PHE B N 1
ATOM 4965 C CA . PHE B 1 246 ? 0.38 25.766 6.32 1 98.12 246 PHE B CA 1
ATOM 4966 C C . PHE B 1 246 ? 1.489 26.797 6.211 1 98.12 246 PHE B C 1
ATOM 4968 O O . PHE B 1 246 ? 1.704 27.594 7.133 1 98.12 246 PHE B O 1
ATOM 4975 N N . THR B 1 247 ? 2.178 26.844 5.125 1 97.44 247 THR B N 1
ATOM 4976 C CA . THR B 1 247 ? 3.371 27.672 5 1 97.44 247 THR B CA 1
ATOM 4977 C C . THR B 1 247 ? 2.992 29.141 4.824 1 97.44 247 THR B C 1
ATOM 4979 O O . THR B 1 247 ? 3.832 30.031 4.992 1 97.44 247 THR B O 1
ATOM 4982 N N . THR B 1 248 ? 1.695 29.422 4.516 1 96.06 248 THR B N 1
ATOM 4983 C CA . THR B 1 248 ? 1.361 30.812 4.238 1 96.06 248 THR B CA 1
ATOM 4984 C C . THR B 1 248 ? 0.199 31.281 5.109 1 96.06 248 THR B C 1
ATOM 4986 O O . THR B 1 248 ? 0.013 32.469 5.32 1 96.06 248 THR B O 1
ATOM 4989 N N . ALA B 1 249 ? -0.531 30.391 5.703 1 96.62 249 ALA B N 1
ATOM 4990 C CA . ALA B 1 249 ? -1.759 30.719 6.422 1 96.62 249 ALA B CA 1
ATOM 4991 C C . ALA B 1 249 ? -1.455 31.516 7.688 1 96.62 249 ALA B C 1
ATOM 4993 O O . ALA B 1 249 ? -2.32 32.219 8.203 1 96.62 249 ALA B O 1
ATOM 4994 N N . PHE B 1 250 ? -0.235 31.391 8.18 1 97.56 250 PHE B N 1
ATOM 4995 C CA . PHE B 1 250 ? 0.154 32.031 9.43 1 97.56 250 PHE B CA 1
ATOM 4996 C C . PHE B 1 250 ? 1.282 33.031 9.195 1 97.56 250 PHE B C 1
ATOM 4998 O O . PHE B 1 250 ? 2.17 33.156 10.039 1 97.56 250 PHE B O 1
ATOM 5005 N N . SER B 1 251 ? 1.332 33.625 8.055 1 94.25 251 SER B N 1
ATOM 5006 C CA . SER B 1 251 ? 2.443 34.469 7.629 1 94.25 251 SER B CA 1
ATOM 5007 C C . SER B 1 251 ? 2.619 35.656 8.562 1 94.25 251 SER B C 1
ATOM 5009 O O . SER B 1 251 ? 3.715 36.219 8.672 1 94.25 251 SER B O 1
ATOM 5011 N N . ASP B 1 252 ? 1.66 36 9.344 1 93.81 252 ASP B N 1
ATOM 5012 C CA . ASP B 1 252 ? 1.728 37.156 10.227 1 93.81 252 ASP B CA 1
ATOM 5013 C C . ASP B 1 252 ? 2.09 36.75 11.648 1 93.81 252 ASP B C 1
ATOM 5015 O O . ASP B 1 252 ? 2.119 37.594 12.555 1 93.81 252 ASP B O 1
ATOM 5019 N N . GLN B 1 253 ? 2.344 35.562 11.805 1 95.75 253 GLN B N 1
ATOM 5020 C CA . GLN B 1 253 ? 2.637 35.062 13.141 1 95.75 253 GLN B CA 1
ATOM 5021 C C . GLN B 1 253 ? 4.094 34.625 13.258 1 95.75 253 GLN B C 1
ATOM 5023 O O . GLN B 1 253 ? 4.602 33.906 12.391 1 95.75 253 GLN B O 1
ATOM 5028 N N . TYR B 1 254 ? 4.758 35.125 14.195 1 96.69 254 TYR B N 1
ATOM 5029 C CA . TYR B 1 254 ? 6.102 34.75 14.602 1 96.69 254 TYR B CA 1
ATOM 5030 C C . TYR B 1 254 ? 6.145 34.438 16.094 1 96.69 254 TYR B C 1
ATOM 5032 O O . TYR B 1 254 ? 5.523 35.125 16.906 1 96.69 254 TYR B O 1
ATOM 5040 N N . ASP B 1 255 ? 6.887 33.375 16.438 1 97.12 255 ASP B N 1
ATOM 5041 C CA . ASP B 1 255 ? 7.043 33.031 17.844 1 97.12 255 ASP B CA 1
ATOM 5042 C C . ASP B 1 255 ? 5.699 33.062 18.578 1 97.12 255 ASP B C 1
ATOM 5044 O O . ASP B 1 255 ? 5.559 33.688 19.609 1 97.12 255 ASP B O 1
ATOM 5048 N N . HIS B 1 256 ? 4.816 32.375 18.047 1 97.31 256 HIS B N 1
ATOM 5049 C CA . HIS B 1 256 ? 3.438 32.5 18.5 1 97.31 256 HIS B CA 1
ATOM 5050 C C . HIS B 1 256 ? 2.984 31.281 19.297 1 97.31 256 HIS B C 1
ATOM 5052 O O . HIS B 1 256 ? 2.266 31.422 20.281 1 97.31 256 HIS B O 1
ATOM 5058 N N . TYR B 1 257 ? 3.434 30.141 18.922 1 97.25 257 TYR B N 1
ATOM 5059 C CA . TYR B 1 257 ? 2.938 28.906 19.531 1 97.25 257 TYR B CA 1
ATOM 5060 C C . TYR B 1 257 ? 3.947 28.344 20.516 1 97.25 257 TYR B C 1
ATOM 5062 O O . TYR B 1 257 ? 5.156 28.469 20.328 1 97.25 257 TYR B O 1
ATOM 5070 N N . ASP B 1 258 ? 3.424 27.703 21.547 1 96.5 258 ASP B N 1
ATOM 5071 C CA . ASP B 1 258 ? 4.25 27 22.531 1 96.5 258 ASP B CA 1
ATOM 5072 C C . ASP B 1 258 ? 4.586 25.594 22.047 1 96.5 258 ASP B C 1
ATOM 5074 O O . ASP B 1 258 ? 5.664 25.062 22.344 1 96.5 258 ASP B O 1
ATOM 5078 N N . ILE B 1 259 ? 3.639 24.969 21.375 1 96.81 259 ILE B N 1
ATOM 5079 C CA . ILE B 1 259 ? 3.775 23.609 20.891 1 96.81 259 ILE B CA 1
ATOM 5080 C C . ILE B 1 259 ? 3.225 23.5 19.469 1 96.81 259 ILE B C 1
ATOM 5082 O O . ILE B 1 259 ? 2.164 24.047 19.172 1 96.81 259 ILE B O 1
ATOM 5086 N N . ILE B 1 260 ? 3.906 22.859 18.594 1 98.19 260 ILE B N 1
ATOM 5087 C CA . ILE B 1 260 ? 3.408 22.453 17.281 1 98.19 260 ILE B CA 1
ATOM 5088 C C . ILE B 1 260 ? 3.453 20.922 17.172 1 98.19 260 ILE B C 1
ATOM 5090 O O . ILE B 1 260 ? 4.488 20.312 17.438 1 98.19 260 ILE B O 1
ATOM 5094 N N . VAL B 1 261 ? 2.336 20.297 16.828 1 98.31 261 VAL B N 1
ATOM 5095 C CA . VAL B 1 261 ? 2.23 18.859 16.719 1 98.31 261 VAL B CA 1
ATOM 5096 C C . VAL B 1 261 ? 2.006 18.469 15.25 1 98.31 261 VAL B C 1
ATOM 5098 O O . VAL B 1 261 ? 0.977 18.812 14.664 1 98.31 261 VAL B O 1
ATOM 5101 N N . THR B 1 262 ? 2.982 17.812 14.672 1 98.75 262 THR B N 1
ATOM 5102 C CA . THR B 1 262 ? 2.814 17.266 13.328 1 98.75 262 THR B CA 1
ATOM 5103 C C . THR B 1 262 ? 2.471 15.773 13.398 1 98.75 262 THR B C 1
ATOM 5105 O O . THR B 1 262 ? 3.338 14.945 13.68 1 98.75 262 THR B O 1
ATOM 5108 N N . HIS B 1 263 ? 1.269 15.469 13.219 1 98.19 263 HIS B N 1
ATOM 5109 C CA . HIS B 1 263 ? 0.737 14.109 13.195 1 98.19 263 HIS B CA 1
ATOM 5110 C C . HIS B 1 263 ? 0.422 13.672 11.773 1 98.19 263 HIS B C 1
ATOM 5112 O O . HIS B 1 263 ? -0.574 14.102 11.188 1 98.19 263 HIS B O 1
ATOM 5118 N N . PHE B 1 264 ? 1.289 12.742 11.188 1 97.12 264 PHE B N 1
ATOM 5119 C CA . PHE B 1 264 ? 1.144 12.344 9.797 1 97.12 264 PHE B CA 1
ATOM 5120 C C . PHE B 1 264 ? 1.087 13.562 8.883 1 97.12 264 PHE B C 1
ATOM 5122 O O . PHE B 1 264 ? 0.185 13.68 8.047 1 97.12 264 PHE B O 1
ATOM 5129 N N . PHE B 1 265 ? 2.18 14.422 8.969 1 98.38 265 PHE B N 1
ATOM 5130 C CA . PHE B 1 265 ? 2.035 15.703 8.289 1 98.38 265 PHE B CA 1
ATOM 5131 C C . PHE B 1 265 ? 3.283 16.031 7.477 1 98.38 265 PHE B C 1
ATOM 5133 O O . PHE B 1 265 ? 3.188 16.391 6.305 1 98.38 265 PHE B O 1
ATOM 5140 N N . ILE B 1 266 ? 4.477 15.914 7.996 1 98.19 266 ILE B N 1
ATOM 5141 C CA . ILE B 1 266 ? 5.668 16.484 7.379 1 98.19 266 ILE B CA 1
ATOM 5142 C C . ILE B 1 266 ? 5.93 15.812 6.035 1 98.19 266 ILE B C 1
ATOM 5144 O O . ILE B 1 266 ? 6.441 16.438 5.105 1 98.19 266 ILE B O 1
ATOM 5148 N N . ASP B 1 267 ? 5.465 14.57 5.902 1 95.81 267 ASP B N 1
ATOM 5149 C CA . ASP B 1 267 ? 5.734 13.844 4.668 1 95.81 267 ASP B CA 1
ATOM 5150 C C . ASP B 1 267 ? 4.824 14.32 3.539 1 95.81 267 ASP B C 1
ATOM 5152 O O . ASP B 1 267 ? 5.031 13.977 2.375 1 95.81 267 ASP B O 1
ATOM 5156 N N . THR B 1 268 ? 3.84 15.172 3.861 1 96.25 268 THR B N 1
ATOM 5157 C CA . THR B 1 268 ? 2.934 15.695 2.844 1 96.25 268 THR B CA 1
ATOM 5158 C C . THR B 1 268 ? 3.557 16.891 2.123 1 96.25 268 THR B C 1
ATOM 5160 O O . THR B 1 268 ? 3.033 17.344 1.106 1 96.25 268 THR B O 1
ATOM 5163 N N . ALA B 1 269 ? 4.676 17.406 2.576 1 96.88 269 ALA B N 1
ATOM 5164 C CA . ALA B 1 269 ? 5.285 18.625 2.072 1 96.88 269 ALA B CA 1
ATOM 5165 C C . ALA B 1 269 ? 5.777 18.453 0.639 1 96.88 269 ALA B C 1
ATOM 5167 O O . ALA B 1 269 ? 6.434 17.453 0.323 1 96.88 269 ALA B O 1
ATOM 5168 N N . ARG B 1 270 ? 5.453 19.406 -0.13 1 96.12 270 ARG B N 1
ATOM 5169 C CA . ARG B 1 270 ? 6.168 19.516 -1.397 1 96.12 270 ARG B CA 1
ATOM 5170 C C . ARG B 1 270 ? 7.59 20.016 -1.18 1 96.12 270 ARG B C 1
ATOM 5172 O O . ARG B 1 270 ? 8.531 19.547 -1.824 1 96.12 270 ARG B O 1
ATOM 5179 N N . ASN B 1 271 ? 7.691 20.984 -0.398 1 97.94 271 ASN B N 1
ATOM 5180 C CA . ASN B 1 271 ? 8.977 21.5 0.078 1 97.94 271 ASN B CA 1
ATOM 5181 C C . ASN B 1 271 ? 9.148 21.266 1.574 1 97.94 271 ASN B C 1
ATOM 5183 O O . ASN B 1 271 ? 8.734 22.078 2.393 1 97.94 271 ASN B O 1
ATOM 5187 N N . LEU B 1 272 ? 9.836 20.219 1.921 1 98 272 LEU B N 1
ATOM 5188 C CA . LEU B 1 272 ? 10.031 19.797 3.303 1 98 272 LEU B CA 1
ATOM 5189 C C . LEU B 1 272 ? 10.758 20.875 4.102 1 98 272 LEU B C 1
ATOM 5191 O O . LEU B 1 272 ? 10.43 21.125 5.266 1 98 272 LEU B O 1
ATOM 5195 N N . MET B 1 273 ? 11.688 21.531 3.51 1 98.38 273 MET B N 1
ATOM 5196 C CA . MET B 1 273 ? 12.445 22.578 4.18 1 98.38 273 MET B CA 1
ATOM 5197 C C . MET B 1 273 ? 11.547 23.75 4.574 1 98.38 273 MET B C 1
ATOM 5199 O O . MET B 1 273 ? 11.695 24.312 5.652 1 98.38 273 MET B O 1
ATOM 5203 N N . SER B 1 274 ? 10.617 24.031 3.727 1 98.19 274 SER B N 1
ATOM 5204 C CA . SER B 1 274 ? 9.688 25.109 4.039 1 98.19 274 SER B CA 1
ATOM 5205 C C . SER B 1 274 ? 8.812 24.766 5.234 1 98.19 274 SER B C 1
ATOM 5207 O O . SER B 1 274 ? 8.445 25.641 6.023 1 98.19 274 SER B O 1
ATOM 5209 N N . TYR B 1 275 ? 8.438 23.5 5.348 1 98.5 275 TYR B N 1
ATOM 5210 C CA . TYR B 1 275 ? 7.691 23.078 6.527 1 98.5 275 TYR B CA 1
ATOM 5211 C C . TYR B 1 275 ? 8.508 23.297 7.793 1 98.5 275 TYR B C 1
ATOM 5213 O O . TYR B 1 275 ? 8.016 23.859 8.773 1 98.5 275 TYR B O 1
ATOM 5221 N N . PHE B 1 276 ? 9.781 22.906 7.742 1 98.69 276 PHE B N 1
ATOM 5222 C CA . PHE B 1 276 ? 10.648 23.062 8.906 1 98.69 276 PHE B CA 1
ATOM 5223 C C . PHE B 1 276 ? 10.852 24.531 9.242 1 98.69 276 PHE B C 1
ATOM 5225 O O . PHE B 1 276 ? 10.773 24.922 10.414 1 98.69 276 PHE B O 1
ATOM 5232 N N . GLU B 1 277 ? 11.055 25.312 8.219 1 98.31 277 GLU B N 1
ATOM 5233 C CA . GLU B 1 277 ? 11.234 26.75 8.414 1 98.31 277 GLU B CA 1
ATOM 5234 C C . GLU B 1 277 ? 9.984 27.391 9 1 98.31 277 GLU B C 1
ATOM 5236 O O . GLU B 1 277 ? 10.078 28.266 9.867 1 98.31 277 GLU B O 1
ATOM 5241 N N . THR B 1 278 ? 8.867 26.969 8.492 1 98.75 278 THR B N 1
ATOM 5242 C CA . THR B 1 278 ? 7.602 27.5 8.992 1 98.75 278 THR B CA 1
ATOM 5243 C C . THR B 1 278 ? 7.379 27.094 10.445 1 98.75 278 THR B C 1
ATOM 5245 O O . THR B 1 278 ? 6.969 27.906 11.266 1 98.75 278 THR B O 1
ATOM 5248 N N . ILE B 1 279 ? 7.672 25.859 10.797 1 98.88 279 ILE B N 1
ATOM 5249 C CA . ILE B 1 279 ? 7.551 25.391 12.172 1 98.88 279 ILE B CA 1
ATOM 5250 C C . ILE B 1 279 ? 8.438 26.234 13.086 1 98.88 279 ILE B C 1
ATOM 5252 O O . ILE B 1 279 ? 7.988 26.703 14.133 1 98.88 279 ILE B O 1
ATOM 5256 N N . GLN B 1 280 ? 9.672 26.406 12.648 1 98.5 280 GLN B N 1
ATOM 5257 C CA . GLN B 1 280 ? 10.602 27.188 13.469 1 98.5 280 GLN B CA 1
ATOM 5258 C C . GLN B 1 280 ? 10.125 28.625 13.641 1 98.5 280 GLN B C 1
ATOM 5260 O O . GLN B 1 280 ? 10.188 29.172 14.742 1 98.5 280 GLN B O 1
ATOM 5265 N N . ARG B 1 281 ? 9.656 29.203 12.555 1 98.25 281 ARG B N 1
ATOM 5266 C CA . ARG B 1 281 ? 9.188 30.578 12.586 1 98.25 281 ARG B CA 1
ATOM 5267 C C . ARG B 1 281 ? 8 30.719 13.539 1 98.25 281 ARG B C 1
ATOM 5269 O O . ARG B 1 281 ? 7.906 31.703 14.273 1 98.25 281 ARG B O 1
ATOM 5276 N N . LEU B 1 282 ? 7.117 29.781 13.562 1 98.75 282 LEU B N 1
ATOM 5277 C CA . LEU B 1 282 ? 5.871 29.859 14.32 1 98.75 282 LEU B CA 1
ATOM 5278 C C . LEU B 1 282 ? 6.102 29.5 15.781 1 98.75 282 LEU B C 1
ATOM 5280 O O . LEU B 1 282 ? 5.363 29.953 16.656 1 98.75 282 LEU B O 1
ATOM 5284 N N . LEU B 1 283 ? 7.102 28.734 16.047 1 98 283 LEU B N 1
ATOM 5285 C CA . LEU B 1 283 ? 7.367 28.25 17.391 1 98 283 LEU B CA 1
ATOM 5286 C C . LEU B 1 283 ? 8.109 29.281 18.219 1 98 283 LEU B C 1
ATOM 5288 O O . LEU B 1 283 ? 9.062 29.906 17.734 1 98 283 LEU B O 1
ATOM 5292 N N . LYS B 1 284 ? 7.672 29.5 19.453 1 96.38 284 LYS B N 1
ATOM 5293 C CA . LYS B 1 284 ? 8.43 30.328 20.391 1 96.38 284 LYS B CA 1
ATOM 5294 C C . LYS B 1 284 ? 9.797 29.734 20.688 1 96.38 284 LYS B C 1
ATOM 5296 O O . LYS B 1 284 ? 9.977 28.516 20.594 1 96.38 284 LYS B O 1
ATOM 5301 N N . LYS B 1 285 ? 10.742 30.656 21 1 95.44 285 LYS B N 1
ATOM 5302 C CA . LYS B 1 285 ? 11.953 30.125 21.609 1 95.44 285 LYS B CA 1
ATOM 5303 C C . LYS B 1 285 ? 11.633 29.297 22.844 1 95.44 285 LYS B C 1
ATOM 5305 O O . LYS B 1 285 ? 10.781 29.672 23.656 1 95.44 285 LYS B O 1
ATOM 5310 N N . GLY B 1 286 ? 12.195 28.125 22.875 1 95 286 GLY B N 1
ATOM 5311 C CA . GLY B 1 286 ? 11.898 27.219 23.969 1 95 286 GLY B CA 1
ATOM 5312 C C . GLY B 1 286 ? 10.68 26.344 23.719 1 95 286 GLY B C 1
ATOM 5313 O O . GLY B 1 286 ? 10.438 25.391 24.438 1 95 286 GLY B O 1
ATOM 5314 N N . GLY B 1 287 ? 9.922 26.719 22.656 1 96.62 287 GLY B N 1
ATOM 5315 C CA . GLY B 1 287 ? 8.758 25.922 22.312 1 96.62 287 GLY B CA 1
ATOM 5316 C C . GLY B 1 287 ? 9.109 24.516 21.844 1 96.62 287 GLY B C 1
ATOM 5317 O O . GLY B 1 287 ? 10.289 24.219 21.609 1 96.62 287 GLY B O 1
ATOM 5318 N N . ARG B 1 288 ? 8.117 23.672 21.719 1 97.38 288 ARG B N 1
ATOM 5319 C CA . ARG B 1 288 ? 8.359 22.281 21.359 1 97.38 288 ARG B CA 1
ATOM 5320 C C . ARG B 1 288 ? 7.656 21.922 20.047 1 97.38 288 ARG B C 1
ATOM 5322 O O . ARG B 1 288 ? 6.52 22.344 19.828 1 97.38 288 ARG B O 1
ATOM 5329 N N . TRP B 1 289 ? 8.367 21.25 19.25 1 98.44 289 TRP B N 1
ATOM 5330 C CA . TRP B 1 289 ? 7.812 20.594 18.078 1 98.44 289 TRP B CA 1
ATOM 5331 C C . TRP B 1 289 ? 7.727 19.094 18.281 1 98.44 289 TRP B C 1
ATOM 5333 O O . TRP B 1 289 ? 8.742 18.422 18.484 1 98.44 289 TRP B O 1
ATOM 5343 N N . ILE B 1 290 ? 6.535 18.594 18.297 1 98 290 ILE B N 1
ATOM 5344 C CA . ILE B 1 290 ? 6.227 17.172 18.453 1 98 290 ILE B CA 1
ATOM 5345 C C . ILE B 1 290 ? 5.879 16.562 17.109 1 98 290 ILE B C 1
ATOM 5347 O O . ILE B 1 290 ? 5.035 17.094 16.375 1 98 290 ILE B O 1
ATOM 5351 N N . ASN B 1 291 ? 6.523 15.438 16.812 1 98.75 291 ASN B N 1
ATOM 5352 C CA . ASN B 1 291 ? 6.238 14.766 15.547 1 98.75 291 ASN B CA 1
ATOM 5353 C C . ASN B 1 291 ? 5.82 13.312 15.766 1 98.75 291 ASN B C 1
ATOM 5355 O O . ASN B 1 291 ? 6.355 12.633 16.641 1 98.75 291 ASN B O 1
ATOM 5359 N N . PHE B 1 292 ? 4.883 12.891 15.039 1 98.44 292 PHE B N 1
ATOM 5360 C CA . PHE B 1 292 ? 4.516 11.484 14.898 1 98.44 292 PHE B CA 1
ATOM 5361 C C . PHE B 1 292 ? 4.031 11.195 13.477 1 98.44 292 PHE B C 1
ATOM 5363 O O . PHE B 1 292 ? 2.971 11.672 13.07 1 98.44 292 PHE B O 1
ATOM 5370 N N . GLY B 1 293 ? 4.754 10.367 12.734 1 98.06 293 GLY B N 1
ATOM 5371 C CA . GLY B 1 293 ? 4.277 10.078 11.391 1 98.06 293 GLY B CA 1
ATOM 5372 C C . GLY B 1 293 ? 5.301 9.359 10.531 1 98.06 293 GLY B C 1
ATOM 5373 O O . GLY B 1 293 ? 6.426 9.117 10.977 1 98.06 293 GLY B O 1
ATOM 5374 N N . PRO B 1 294 ? 4.914 9.016 9.375 1 97.56 294 PRO B N 1
ATOM 5375 C CA . PRO B 1 294 ? 5.766 8.273 8.445 1 97.56 294 PRO B CA 1
ATOM 5376 C C . PRO B 1 294 ? 6.602 9.195 7.555 1 97.56 294 PRO B C 1
ATOM 5378 O O . PRO B 1 294 ? 6.531 10.422 7.684 1 97.56 294 PRO B O 1
ATOM 5381 N N . LEU B 1 295 ? 7.453 8.617 6.75 1 97.69 295 LEU B N 1
ATOM 5382 C CA . LEU B 1 295 ? 8.219 9.297 5.715 1 97.69 295 LEU B CA 1
ATOM 5383 C C . LEU B 1 295 ? 7.867 8.766 4.332 1 97.69 295 LEU B C 1
ATOM 5385 O O . LEU B 1 295 ? 8.742 8.297 3.602 1 97.69 295 LEU B O 1
ATOM 5389 N N . LEU B 1 296 ? 6.586 8.836 3.998 1 97 296 LEU B N 1
ATOM 5390 C CA . LEU B 1 296 ? 6.078 8.453 2.686 1 97 296 LEU B CA 1
ATOM 5391 C C . LEU B 1 296 ? 6.074 9.641 1.734 1 97 296 LEU B C 1
ATOM 5393 O O . LEU B 1 296 ? 5.25 10.555 1.875 1 97 296 LEU B O 1
ATOM 5397 N N . TYR B 1 297 ? 6.934 9.609 0.743 1 96.19 297 TYR B N 1
ATOM 5398 C CA . TYR B 1 297 ? 7.043 10.719 -0.194 1 96.19 297 TYR B CA 1
ATOM 5399 C C . TYR B 1 297 ? 6.203 10.469 -1.441 1 96.19 297 TYR B C 1
ATOM 5401 O O . TYR B 1 297 ? 6.691 9.898 -2.42 1 96.19 297 TYR B O 1
ATOM 5409 N N . GLY B 1 298 ? 4.977 10.969 -1.462 1 89.5 298 GLY B N 1
ATOM 5410 C CA . GLY B 1 298 ? 4.082 10.758 -2.588 1 89.5 298 GLY B CA 1
ATOM 5411 C C . GLY B 1 298 ? 3.553 12.047 -3.184 1 89.5 298 GLY B C 1
ATOM 5412 O O . GLY B 1 298 ? 2.697 12.023 -4.07 1 89.5 298 GLY B O 1
ATOM 5413 N N . THR B 1 299 ? 4.117 13.203 -2.766 1 87.06 299 THR B N 1
ATOM 5414 C CA . THR B 1 299 ? 3.572 14.508 -3.141 1 87.06 299 THR B CA 1
ATOM 5415 C C . THR B 1 299 ? 4.441 15.164 -4.207 1 87.06 299 THR B C 1
ATOM 5417 O O . THR B 1 299 ? 4.301 16.359 -4.473 1 87.06 299 THR B O 1
ATOM 5420 N N . GLY B 1 300 ? 5.391 14.477 -4.805 1 91.12 300 GLY B N 1
ATOM 5421 C CA . GLY B 1 300 ? 6.371 15.094 -5.68 1 91.12 300 GLY B CA 1
ATOM 5422 C C . GLY B 1 300 ? 7.242 16.109 -4.969 1 91.12 300 GLY B C 1
ATOM 5423 O O . GLY B 1 300 ? 7.371 17.25 -5.422 1 91.12 300 GLY B O 1
ATOM 5424 N N . PRO B 1 301 ? 7.812 15.727 -3.873 1 97.12 301 PRO B N 1
ATOM 5425 C CA . PRO B 1 301 ? 8.57 16.656 -3.037 1 97.12 301 PRO B CA 1
ATOM 5426 C C . PRO B 1 301 ? 9.867 17.125 -3.701 1 97.12 301 PRO B C 1
ATOM 5428 O O . PRO B 1 301 ? 10.422 16.406 -4.547 1 97.12 301 PRO B O 1
ATOM 5431 N N . PHE B 1 302 ? 10.305 18.25 -3.266 1 98.38 302 PHE B N 1
ATOM 5432 C CA . PHE B 1 302 ? 11.555 18.797 -3.787 1 98.38 302 PHE B CA 1
ATOM 5433 C C . PHE B 1 302 ? 12.742 17.953 -3.34 1 98.38 302 PHE B C 1
ATOM 5435 O O . PHE B 1 302 ? 13.719 17.812 -4.078 1 98.38 302 PHE B O 1
ATOM 5442 N N . VAL B 1 303 ? 12.602 17.438 -2.141 1 98 303 VAL B N 1
ATOM 5443 C CA . VAL B 1 303 ? 13.617 16.531 -1.617 1 98 303 VAL B CA 1
ATOM 5444 C C . VAL B 1 303 ? 12.945 15.383 -0.865 1 98 303 VAL B C 1
ATOM 5446 O O . VAL B 1 303 ? 11.82 15.516 -0.385 1 98 303 VAL B O 1
ATOM 5449 N N . GLN B 1 304 ? 13.547 14.289 -0.851 1 98.19 304 GLN B N 1
ATOM 5450 C CA . GLN B 1 304 ? 13.141 13.094 -0.113 1 98.19 304 GLN B CA 1
ATOM 5451 C C . GLN B 1 304 ? 14.242 12.625 0.833 1 98.19 304 GLN B C 1
ATOM 5453 O O . GLN B 1 304 ? 15.234 12.039 0.396 1 98.19 304 GLN B O 1
ATOM 5458 N N . LEU B 1 305 ? 14.07 12.859 2.086 1 98.56 305 LEU B N 1
ATOM 5459 C CA . LEU B 1 305 ? 15.125 12.656 3.066 1 98.56 305 LEU B CA 1
ATOM 5460 C C . LEU B 1 305 ? 14.867 11.406 3.896 1 98.56 305 LEU B C 1
ATOM 5462 O O . LEU B 1 305 ? 13.719 11.125 4.254 1 98.56 305 LEU B O 1
ATOM 5466 N N . SER B 1 306 ? 15.938 10.648 4.168 1 98.31 306 SER B N 1
ATOM 5467 C CA . SER B 1 306 ? 15.859 9.586 5.16 1 98.31 306 SER B CA 1
ATOM 5468 C C . SER B 1 306 ? 15.734 10.148 6.57 1 98.31 306 SER B C 1
ATOM 5470 O O . SER B 1 306 ? 15.906 11.352 6.781 1 98.31 306 SER B O 1
ATOM 5472 N N . LEU B 1 307 ? 15.406 9.281 7.512 1 98.69 307 LEU B N 1
ATOM 5473 C CA . LEU B 1 307 ? 15.211 9.727 8.883 1 98.69 307 LEU B CA 1
ATOM 5474 C C . LEU B 1 307 ? 16.484 10.352 9.445 1 98.69 307 LEU B C 1
ATOM 5476 O O . LEU B 1 307 ? 16.438 11.398 10.094 1 98.69 307 LEU B O 1
ATOM 5480 N N . ASP B 1 308 ? 17.625 9.695 9.258 1 98.25 308 ASP B N 1
ATOM 5481 C CA . ASP B 1 308 ? 18.875 10.234 9.766 1 98.25 308 ASP B CA 1
ATOM 5482 C C . ASP B 1 308 ? 19.172 11.609 9.18 1 98.25 308 ASP B C 1
ATOM 5484 O O . ASP B 1 308 ? 19.656 12.5 9.875 1 98.25 308 ASP B O 1
ATOM 5488 N N . GLU B 1 309 ? 18.844 11.82 7.918 1 98.62 309 GLU B N 1
ATOM 5489 C CA . GLU B 1 309 ? 19.016 13.109 7.27 1 98.62 309 GLU B CA 1
ATOM 5490 C C . GLU B 1 309 ? 18.094 14.164 7.875 1 98.62 309 GLU B C 1
ATOM 5492 O O . GLU B 1 309 ? 18.5 15.312 8.078 1 98.62 309 GLU B O 1
ATOM 5497 N N . ILE B 1 310 ? 16.875 13.797 8.133 1 98.81 310 ILE B N 1
ATOM 5498 C CA . ILE B 1 310 ? 15.914 14.719 8.75 1 98.81 310 ILE B CA 1
ATOM 5499 C C . ILE B 1 310 ? 16.438 15.164 10.117 1 98.81 310 ILE B C 1
ATOM 5501 O O . ILE B 1 310 ? 16.406 16.359 10.445 1 98.81 310 ILE B O 1
ATOM 5505 N N . ILE B 1 311 ? 16.938 14.242 10.867 1 98.69 311 ILE B N 1
ATOM 5506 C CA . ILE B 1 311 ? 17.484 14.547 12.188 1 98.69 311 ILE B CA 1
ATOM 5507 C C . ILE B 1 311 ? 18.625 15.555 12.055 1 98.69 311 ILE B C 1
ATOM 5509 O O . ILE B 1 311 ? 18.672 16.547 12.781 1 98.69 311 ILE B O 1
ATOM 5513 N N . ASN B 1 312 ? 19.531 15.305 11.094 1 98.62 312 ASN B N 1
ATOM 5514 C CA . ASN B 1 312 ? 20.656 16.203 10.867 1 98.62 312 ASN B CA 1
ATOM 5515 C C . ASN B 1 312 ? 20.188 17.609 10.5 1 98.62 312 ASN B C 1
ATOM 5517 O O . ASN B 1 312 ? 20.75 18.594 10.984 1 98.62 312 ASN B O 1
ATOM 5521 N N . VAL B 1 313 ? 19.203 17.688 9.648 1 98.75 313 VAL B N 1
ATOM 5522 C CA . VAL B 1 313 ? 18.688 18.969 9.203 1 98.75 313 VAL B CA 1
ATOM 5523 C C . VAL B 1 313 ? 18.062 19.719 10.375 1 98.75 313 VAL B C 1
ATOM 5525 O O . VAL B 1 313 ? 18.328 20.906 10.57 1 98.75 313 VAL B O 1
ATOM 5528 N N . ILE B 1 314 ? 17.266 19.031 11.156 1 98.56 314 ILE B N 1
ATOM 5529 C CA . ILE B 1 314 ? 16.562 19.625 12.289 1 98.56 314 ILE B CA 1
ATOM 5530 C C . ILE B 1 314 ? 17.594 20.172 13.289 1 98.56 314 ILE B C 1
ATOM 5532 O O . ILE B 1 314 ? 17.453 21.297 13.781 1 98.56 314 ILE B O 1
ATOM 5536 N N . GLU B 1 315 ? 18.609 19.422 13.562 1 98.5 315 GLU B N 1
ATOM 5537 C CA . GLU B 1 315 ? 19.672 19.875 14.469 1 98.5 315 GLU B CA 1
ATOM 5538 C C . GLU B 1 315 ? 20.406 21.078 13.906 1 98.5 315 GLU B C 1
ATOM 5540 O O . GLU B 1 315 ? 20.688 22.031 14.633 1 98.5 315 GLU B O 1
ATOM 5545 N N . LYS B 1 316 ? 20.703 21.031 12.641 1 98.38 316 LYS B N 1
ATOM 5546 C CA . LYS B 1 316 ? 21.391 22.141 11.969 1 98.38 316 LYS B CA 1
ATOM 5547 C C . LYS B 1 316 ? 20.578 23.422 12.062 1 98.38 316 LYS B C 1
ATOM 5549 O O . LYS B 1 316 ? 21.156 24.516 12.156 1 98.38 316 LYS B O 1
ATOM 5554 N N . MET B 1 317 ? 19.281 23.328 12.094 1 98.06 317 MET B N 1
ATOM 5555 C CA . MET B 1 317 ? 18.391 24.484 12.109 1 98.06 317 MET B CA 1
ATOM 5556 C C . MET B 1 317 ? 18.281 25.047 13.523 1 98.06 317 MET B C 1
ATOM 5558 O O . MET B 1 317 ? 17.641 26.094 13.719 1 98.06 317 MET B O 1
ATOM 5562 N N . GLY B 1 318 ? 18.828 24.375 14.484 1 97.81 318 GLY B N 1
ATOM 5563 C CA . GLY B 1 318 ? 18.844 24.938 15.828 1 97.81 318 GLY B CA 1
ATOM 5564 C C . GLY B 1 318 ? 17.828 24.328 16.75 1 97.81 318 GLY B C 1
ATOM 5565 O O . GLY B 1 318 ? 17.406 24.953 17.734 1 97.81 318 GLY B O 1
ATOM 5566 N N . PHE B 1 319 ? 17.375 23.109 16.453 1 98.44 319 PHE B N 1
ATOM 5567 C CA . PHE B 1 319 ? 16.5 22.344 17.359 1 98.44 319 PHE B CA 1
ATOM 5568 C C . PHE B 1 319 ? 17.312 21.359 18.172 1 98.44 319 PHE B C 1
ATOM 5570 O O . PHE B 1 319 ? 18.359 20.875 17.719 1 98.44 319 PHE B O 1
ATOM 5577 N N . GLU B 1 320 ? 16.812 21.062 19.312 1 98.06 320 GLU B N 1
ATOM 5578 C CA . GLU B 1 320 ? 17.438 20.062 20.172 1 98.06 320 GLU B CA 1
ATOM 5579 C C . GLU B 1 320 ? 16.453 18.938 20.5 1 98.06 320 GLU B C 1
ATOM 5581 O O . GLU B 1 320 ? 15.367 19.188 21.031 1 98.06 320 GLU B O 1
ATOM 5586 N N . PHE B 1 321 ? 16.844 17.734 20.203 1 98.25 321 PHE B N 1
ATOM 5587 C CA . PHE B 1 321 ? 15.992 16.594 20.484 1 98.25 321 PHE B CA 1
ATOM 5588 C C . PHE B 1 321 ? 15.953 16.297 21.984 1 98.25 321 PHE B C 1
ATOM 5590 O O . PHE B 1 321 ? 16.969 16.375 22.672 1 98.25 321 PHE B O 1
ATOM 5597 N N . GLU B 1 322 ? 14.773 15.945 22.438 1 97 322 GLU B N 1
ATOM 5598 C CA . GLU B 1 322 ? 14.578 15.586 23.844 1 97 322 GLU B CA 1
ATOM 5599 C C . GLU B 1 322 ? 14.18 14.117 23.984 1 97 322 GLU B C 1
ATOM 5601 O O . GLU B 1 322 ? 13.672 13.508 23.047 1 97 322 GLU B O 1
ATOM 5606 N N . ASP B 1 323 ? 14.469 13.578 25.172 1 95.94 323 ASP B N 1
ATOM 5607 C CA . ASP B 1 323 ? 14.023 12.211 25.453 1 95.94 323 ASP B CA 1
ATOM 5608 C C . ASP B 1 323 ? 12.508 12.148 25.594 1 95.94 323 ASP B C 1
ATOM 5610 O O . ASP B 1 323 ? 11.891 13.047 26.172 1 95.94 323 ASP B O 1
ATOM 5614 N N . ILE B 1 324 ? 11.977 11.109 25.031 1 95.19 324 ILE B N 1
ATOM 5615 C CA . ILE B 1 324 ? 10.531 10.945 25.141 1 95.19 324 ILE B CA 1
ATOM 5616 C C . ILE B 1 324 ? 10.211 9.57 25.719 1 95.19 324 ILE B C 1
ATOM 5618 O O . ILE B 1 324 ? 11.086 8.711 25.812 1 95.19 324 ILE B O 1
ATOM 5622 N N . SER B 1 325 ? 8.969 9.391 26.062 1 91.38 325 SER B N 1
ATOM 5623 C CA . SER B 1 325 ? 8.492 8.203 26.766 1 91.38 325 SER B CA 1
ATOM 5624 C C . SER B 1 325 ? 8.594 6.961 25.891 1 91.38 325 SER B C 1
ATOM 5626 O O . SER B 1 325 ? 8.477 7.047 24.672 1 91.38 325 SER B O 1
ATOM 5628 N N . ASP B 1 326 ? 8.719 5.777 26.547 1 92 326 ASP B N 1
ATOM 5629 C CA . ASP B 1 326 ? 8.727 4.496 25.859 1 92 326 ASP B CA 1
ATOM 5630 C C . ASP B 1 326 ? 7.352 4.172 25.281 1 92 326 ASP B C 1
ATOM 5632 O O . ASP B 1 326 ? 7.215 3.271 24.453 1 92 326 ASP B O 1
ATOM 5636 N N . ASP B 1 327 ? 6.391 4.996 25.656 1 91.19 327 ASP B N 1
ATOM 5637 C CA . ASP B 1 327 ? 5.055 4.871 25.078 1 91.19 327 ASP B CA 1
ATOM 5638 C C . ASP B 1 327 ? 5.094 5.078 23.562 1 91.19 327 ASP B C 1
ATOM 5640 O O . ASP B 1 327 ? 4.184 4.652 22.844 1 91.19 327 ASP B O 1
ATOM 5644 N N . CYS B 1 328 ? 6.141 5.645 23.109 1 96.12 328 CYS B N 1
ATOM 5645 C CA . CYS B 1 328 ? 6.238 5.988 21.703 1 96.12 328 CYS B CA 1
ATOM 5646 C C . CYS B 1 328 ? 7.043 4.941 20.938 1 96.12 328 CYS B C 1
ATOM 5648 O O . CYS B 1 328 ? 7.363 5.133 19.766 1 96.12 328 CYS B O 1
ATOM 5650 N N . GLY B 1 329 ? 7.27 3.832 21.641 1 97.12 329 GLY B N 1
ATOM 5651 C CA . GLY B 1 329 ? 7.973 2.746 20.969 1 97.12 329 GLY B CA 1
ATOM 5652 C C . GLY B 1 329 ? 9.453 2.699 21.312 1 97.12 329 GLY B C 1
ATOM 5653 O O . GLY B 1 329 ? 9.898 3.307 22.281 1 97.12 329 GLY B O 1
ATOM 5654 N N . ALA B 1 330 ? 10.188 1.947 20.594 1 97.44 330 ALA B N 1
ATOM 5655 C CA . ALA B 1 330 ? 11.617 1.756 20.812 1 97.44 330 ALA B CA 1
ATOM 5656 C C . ALA B 1 330 ? 12.43 2.818 20.078 1 97.44 330 ALA B C 1
ATOM 5658 O O . ALA B 1 330 ? 11.961 3.42 19.109 1 97.44 330 ALA B O 1
ATOM 5659 N N . LEU B 1 331 ? 13.633 3.004 20.562 1 98.06 331 LEU B N 1
ATOM 5660 C CA . LEU B 1 331 ? 14.562 3.867 19.828 1 98.06 331 LEU B CA 1
ATOM 5661 C C . LEU B 1 331 ? 14.812 3.342 18.422 1 98.06 331 LEU B C 1
ATOM 5663 O O . LEU B 1 331 ? 15.086 2.154 18.234 1 98.06 331 LEU B O 1
ATOM 5667 N N . THR B 1 332 ? 14.672 4.25 17.453 1 97.69 332 THR B N 1
ATOM 5668 C CA . THR B 1 332 ? 14.938 3.848 16.078 1 97.69 332 THR B CA 1
ATOM 5669 C C . THR B 1 332 ? 16.438 3.646 15.852 1 97.69 332 THR B C 1
ATOM 5671 O O . THR B 1 332 ? 16.844 2.736 15.125 1 97.69 332 THR B O 1
ATOM 5674 N N . PHE B 1 333 ? 17.203 4.559 16.359 1 96.94 333 PHE B N 1
ATOM 5675 C CA . PHE B 1 333 ? 18.656 4.48 16.375 1 96.94 333 PHE B CA 1
ATOM 5676 C C . PHE B 1 333 ? 19.188 4.449 17.812 1 96.94 333 PHE B C 1
ATOM 5678 O O . PHE B 1 333 ? 18.656 5.141 18.688 1 96.94 333 PHE B O 1
ATOM 5685 N N . GLU B 1 334 ? 20.266 3.752 18.062 1 94.88 334 GLU B N 1
ATOM 5686 C CA . GLU B 1 334 ? 20.812 3.596 19.406 1 94.88 334 GLU B CA 1
ATOM 5687 C C . GLU B 1 334 ? 21.344 4.922 19.938 1 94.88 334 GLU B C 1
ATOM 5689 O O . GLU B 1 334 ? 21.266 5.191 21.141 1 94.88 334 GLU B O 1
ATOM 5694 N N . ASP B 1 335 ? 21.781 5.75 19.109 1 95.25 335 ASP B N 1
ATOM 5695 C CA . ASP B 1 335 ? 22.5 6.945 19.547 1 95.25 335 ASP B CA 1
ATOM 5696 C C . ASP B 1 335 ? 21.672 8.203 19.297 1 95.25 335 ASP B C 1
ATOM 5698 O O . ASP B 1 335 ? 22.203 9.312 19.266 1 95.25 335 ASP B O 1
ATOM 5702 N N . LYS B 1 336 ? 20.375 8.07 18.969 1 96.94 336 LYS B N 1
ATOM 5703 C CA . LYS B 1 336 ? 19.484 9.195 18.719 1 96.94 336 LYS B CA 1
ATOM 5704 C C . LYS B 1 336 ? 18.266 9.133 19.625 1 96.94 336 LYS B C 1
ATOM 5706 O O . LYS B 1 336 ? 18.016 8.125 20.297 1 96.94 336 LYS B O 1
ATOM 5711 N N . LYS B 1 337 ? 17.516 10.156 19.688 1 97.56 337 LYS B N 1
ATOM 5712 C CA . LYS B 1 337 ? 16.406 10.266 20.641 1 97.56 337 LYS B CA 1
ATOM 5713 C C . LYS B 1 337 ? 15.062 10.102 19.938 1 97.56 337 LYS B C 1
ATOM 5715 O O . LYS B 1 337 ? 1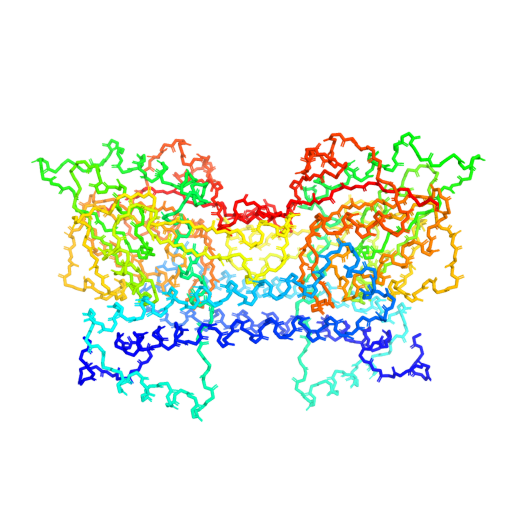4.016 10.359 20.516 1 97.56 337 LYS B O 1
ATOM 5720 N N . VAL B 1 338 ? 15.078 9.656 18.672 1 98.25 338 VAL B N 1
ATOM 5721 C CA . VAL B 1 338 ? 13.859 9.398 17.922 1 98.25 338 VAL B CA 1
ATOM 5722 C C . VAL B 1 338 ? 13.383 7.969 18.188 1 98.25 338 VAL B C 1
ATOM 5724 O O . VAL B 1 338 ? 14.195 7.051 18.312 1 98.25 338 VAL B O 1
ATOM 5727 N N . ARG B 1 339 ? 12.109 7.848 18.312 1 98.19 339 ARG B N 1
ATOM 5728 C CA . ARG B 1 339 ? 11.516 6.539 18.562 1 98.19 339 ARG B CA 1
ATOM 5729 C C . ARG B 1 339 ? 10.547 6.156 17.453 1 98.19 339 ARG B C 1
ATOM 5731 O O . ARG B 1 339 ? 10.047 7.023 16.734 1 98.19 339 ARG B O 1
ATOM 5738 N N . GLY B 1 340 ? 10.391 4.895 17.219 1 97.06 340 GLY B N 1
ATOM 5739 C CA . GLY B 1 340 ? 9.492 4.379 16.203 1 97.06 340 GLY B CA 1
ATOM 5740 C C . GLY B 1 340 ? 8.477 3.395 16.75 1 97.06 340 GLY B C 1
ATOM 5741 O O . GLY B 1 340 ? 8.797 2.574 17.609 1 97.06 340 GLY B O 1
ATOM 5742 N N . ARG B 1 341 ? 7.305 3.504 16.266 1 96.38 341 ARG B N 1
ATOM 5743 C CA . ARG B 1 341 ? 6.254 2.553 16.625 1 96.38 341 ARG B CA 1
ATOM 5744 C C . ARG B 1 341 ? 5.332 2.287 15.438 1 96.38 341 ARG B C 1
ATOM 5746 O O . ARG B 1 341 ? 5.164 3.146 14.57 1 96.38 341 ARG B O 1
ATOM 5753 N N . GLU B 1 342 ? 4.773 1.075 15.438 1 95.81 342 GLU B N 1
ATOM 5754 C CA . GLU B 1 342 ? 3.836 0.708 14.375 1 95.81 342 GLU B CA 1
ATOM 5755 C C . GLU B 1 342 ? 2.559 1.539 14.461 1 95.81 342 GLU B C 1
ATOM 5757 O O . GLU B 1 342 ? 1.998 1.72 15.539 1 95.81 342 GLU B O 1
ATOM 5762 N N . ALA B 1 343 ? 2.225 2.129 13.375 1 96.62 343 ALA B N 1
ATOM 5763 C CA . ALA B 1 343 ? 0.984 2.887 13.227 1 96.62 343 ALA B CA 1
ATOM 5764 C C . ALA B 1 343 ? 0.214 2.449 11.984 1 96.62 343 ALA B C 1
ATOM 5766 O O . ALA B 1 343 ? 0.658 2.68 10.859 1 96.62 343 ALA B O 1
ATOM 5767 N N . GLU B 1 344 ? -0.899 1.855 12.203 1 93.69 344 GLU B N 1
ATOM 5768 C CA . GLU B 1 344 ? -1.707 1.349 11.094 1 93.69 344 GLU B CA 1
ATOM 5769 C C . GLU B 1 344 ? -2.393 2.486 10.352 1 93.69 344 GLU B C 1
ATOM 5771 O O . GLU B 1 344 ? -2.643 3.551 10.914 1 93.69 344 GLU B O 1
ATOM 5776 N N . TYR B 1 345 ? -2.559 2.246 9.117 1 90.5 345 TYR B N 1
ATOM 5777 C CA . TYR B 1 345 ? -3.299 3.145 8.242 1 90.5 345 TYR B CA 1
ATOM 5778 C C . TYR B 1 345 ? -4.125 2.357 7.227 1 90.5 345 TYR B C 1
ATOM 5780 O O . TYR B 1 345 ? -3.605 1.931 6.191 1 90.5 345 TYR B O 1
ATOM 5788 N N . GLY B 1 346 ? -5.395 2.02 7.398 1 84.25 346 GLY B N 1
ATOM 5789 C CA . GLY B 1 346 ? -6.188 1.18 6.52 1 84.25 346 GLY B CA 1
ATOM 5790 C C . GLY B 1 346 ? -7.68 1.39 6.68 1 84.25 346 GLY B C 1
ATOM 5791 O O . GLY B 1 346 ? -8.469 0.921 5.855 1 84.25 346 GLY B O 1
ATOM 5792 N N . PHE B 1 347 ? -8.156 2.049 7.68 1 88.06 347 PHE B N 1
ATOM 5793 C CA . PHE B 1 347 ? -9.531 2.465 7.953 1 88.06 347 PHE B CA 1
ATOM 5794 C C . PHE B 1 347 ? -10.406 1.262 8.273 1 88.06 347 PHE B C 1
ATOM 5796 O O . PHE B 1 347 ? -11.5 1.413 8.828 1 88.06 347 PHE B O 1
ATOM 5803 N N . ASN B 1 348 ? -10.016 0.087 7.793 1 93.06 348 ASN B N 1
ATOM 5804 C CA . ASN B 1 348 ? -10.812 -1.119 7.973 1 93.06 348 ASN B CA 1
ATOM 5805 C C . ASN B 1 348 ? -10.148 -2.1 8.93 1 93.06 348 ASN B C 1
ATOM 5807 O O . ASN B 1 348 ? -9.25 -2.852 8.531 1 93.06 348 ASN B O 1
ATOM 5811 N N . ASP B 1 349 ? -10.656 -2.168 10.117 1 92.19 349 ASP B N 1
ATOM 5812 C CA . ASP B 1 349 ? -10.055 -2.973 11.18 1 92.19 349 ASP B CA 1
ATOM 5813 C C . A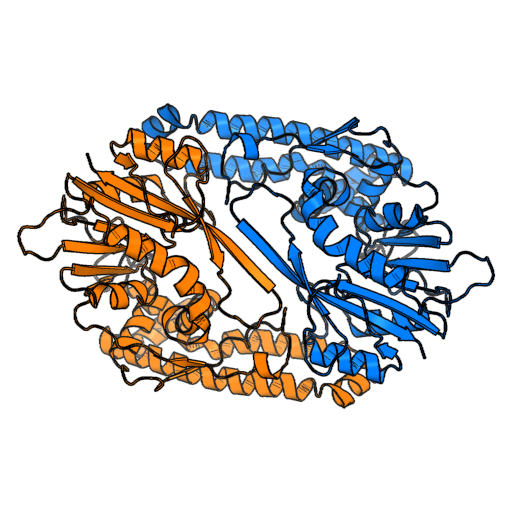SP B 1 349 ? -10.359 -4.457 10.977 1 92.19 349 ASP B C 1
ATOM 5815 O O . ASP B 1 349 ? -9.734 -5.312 11.609 1 92.19 349 ASP B O 1
ATOM 5819 N N . ARG B 1 350 ? -11.203 -4.77 10.039 1 94.5 350 ARG B N 1
ATOM 5820 C CA . ARG B 1 350 ? -11.609 -6.156 9.836 1 94.5 350 ARG B CA 1
ATOM 5821 C C . ARG B 1 350 ? -11.039 -6.715 8.539 1 94.5 350 ARG B C 1
ATOM 5823 O O . ARG B 1 350 ? -11.25 -7.883 8.211 1 94.5 350 ARG B O 1
ATOM 5830 N N . ALA B 1 351 ? -10.367 -5.91 7.797 1 95.12 351 ALA B N 1
ATOM 5831 C CA . ALA B 1 351 ? -9.805 -6.332 6.52 1 95.12 351 ALA B CA 1
ATOM 5832 C C . ALA B 1 351 ? -8.719 -7.391 6.727 1 95.12 351 ALA B C 1
ATOM 5834 O O . ALA B 1 351 ? -8.016 -7.383 7.742 1 95.12 351 ALA B O 1
ATOM 5835 N N . LEU B 1 352 ? -8.539 -8.25 5.789 1 97.38 352 LEU B N 1
ATOM 5836 C CA . LEU B 1 352 ? -7.496 -9.273 5.809 1 97.38 352 LEU B CA 1
ATOM 5837 C C . LEU B 1 352 ? -6.168 -8.711 5.32 1 97.38 352 LEU B C 1
ATOM 5839 O O . LEU B 1 352 ? -5.488 -9.328 4.496 1 97.38 352 LEU B O 1
ATOM 5843 N N . THR B 1 353 ? -5.855 -7.562 5.688 1 95.81 353 THR B N 1
ATOM 5844 C CA . THR B 1 353 ? -4.594 -6.883 5.398 1 95.81 353 THR B CA 1
ATOM 5845 C C . THR B 1 353 ? -4.227 -5.926 6.531 1 95.81 353 THR B C 1
ATOM 5847 O O . THR B 1 353 ? -5.074 -5.578 7.359 1 95.81 353 THR B O 1
ATOM 5850 N N . LYS B 1 354 ? -2.982 -5.691 6.574 1 92.5 354 LYS B N 1
ATOM 5851 C CA . LYS B 1 354 ? -2.465 -4.738 7.555 1 92.5 354 LYS B CA 1
ATOM 5852 C C . LYS B 1 354 ? -1.4 -3.836 6.938 1 92.5 354 LYS B C 1
ATOM 5854 O O . LYS B 1 354 ? -0.271 -4.27 6.703 1 92.5 354 LYS B O 1
ATOM 5859 N N . ASN B 1 355 ? -1.769 -2.639 6.621 1 91.19 355 ASN B N 1
ATOM 5860 C CA . ASN B 1 355 ? -0.786 -1.629 6.246 1 91.19 355 ASN B CA 1
ATOM 5861 C C . ASN B 1 355 ? -0.386 -0.762 7.434 1 91.19 355 ASN B C 1
ATOM 5863 O O . ASN B 1 355 ? -1.247 -0.235 8.141 1 91.19 355 ASN B O 1
ATOM 5867 N N . ALA B 1 356 ? 0.885 -0.759 7.672 1 94.38 356 ALA B N 1
ATOM 5868 C CA . ALA B 1 356 ? 1.338 0.006 8.828 1 94.38 356 ALA B CA 1
ATOM 5869 C C . ALA B 1 356 ? 2.672 0.692 8.547 1 94.38 356 ALA B C 1
ATOM 5871 O O . ALA B 1 356 ? 3.48 0.19 7.766 1 94.38 356 ALA B O 1
ATOM 5872 N N . TYR B 1 357 ? 2.781 1.807 9.07 1 96.5 357 TYR B N 1
ATOM 5873 C CA . TYR B 1 357 ? 4.055 2.516 9.109 1 96.5 357 TYR B CA 1
ATOM 5874 C C . TYR B 1 357 ? 4.809 2.223 10.398 1 96.5 357 TYR B C 1
ATOM 5876 O O . TYR B 1 357 ? 4.203 1.817 11.398 1 96.5 357 TYR B O 1
ATOM 5884 N N . LYS B 1 358 ? 6.074 2.248 10.336 1 96.88 358 LYS B N 1
ATOM 5885 C CA . LYS B 1 358 ? 6.848 2.518 11.539 1 96.88 358 LYS B CA 1
ATOM 5886 C C . LYS B 1 358 ? 6.996 4.02 11.773 1 96.88 358 LYS B C 1
ATOM 5888 O O . LYS B 1 358 ? 8.031 4.602 11.453 1 96.88 358 LYS B O 1
ATOM 5893 N N . ALA B 1 359 ? 5.969 4.543 12.328 1 98.12 359 ALA B N 1
ATOM 5894 C CA . ALA B 1 359 ? 5.895 5.992 12.5 1 98.12 359 ALA B CA 1
ATOM 5895 C C . ALA B 1 359 ? 6.996 6.488 13.43 1 98.12 359 ALA B C 1
ATOM 5897 O O . ALA B 1 359 ? 7.301 5.848 14.438 1 98.12 359 ALA B O 1
ATOM 5898 N N . GLN B 1 360 ? 7.559 7.574 13.148 1 98.75 360 GLN B N 1
ATOM 5899 C CA . GLN B 1 360 ? 8.664 8.141 13.914 1 98.75 360 GLN B CA 1
ATOM 5900 C C . GLN B 1 360 ? 8.172 9.258 14.836 1 98.75 360 GLN B C 1
ATOM 5902 O O . GLN B 1 360 ? 7.453 10.156 14.406 1 98.75 360 GLN B O 1
ATOM 5907 N N . ALA B 1 361 ? 8.594 9.148 16.062 1 98.62 361 ALA B N 1
ATOM 5908 C CA . ALA B 1 361 ? 8.18 10.078 17.109 1 98.62 361 ALA B CA 1
ATOM 5909 C C . ALA B 1 361 ? 9.383 10.836 17.688 1 98.62 361 ALA B C 1
ATOM 5911 O O . ALA B 1 361 ? 10.43 10.242 17.938 1 98.62 361 ALA B O 1
ATOM 5912 N N . TRP B 1 362 ? 9.203 12.133 17.844 1 98.56 362 TRP B N 1
ATOM 5913 C CA . TRP B 1 362 ? 10.227 12.922 18.516 1 98.56 362 TRP B CA 1
ATOM 5914 C C . TRP B 1 362 ? 9.641 14.211 19.078 1 98.56 362 TRP B C 1
ATOM 5916 O O . TRP B 1 362 ? 8.539 14.609 18.719 1 98.56 362 TRP B O 1
ATOM 5926 N N . VAL B 1 363 ? 10.289 14.781 20.047 1 98 363 VAL B N 1
ATOM 5927 C CA . VAL B 1 363 ? 10.125 16.141 20.531 1 98 363 VAL B CA 1
ATOM 5928 C C . VAL B 1 363 ? 11.43 16.922 20.359 1 98 363 VAL B C 1
ATOM 5930 O O . VAL B 1 363 ? 12.5 16.422 20.703 1 98 363 VAL B O 1
ATOM 5933 N N . VAL B 1 364 ? 11.305 18.031 19.75 1 98.25 364 VAL B N 1
ATOM 5934 C CA . VAL B 1 364 ? 12.477 18.906 19.703 1 98.25 364 VAL B CA 1
ATOM 5935 C C . VAL B 1 364 ? 12.133 20.266 20.281 1 98.25 364 VAL B C 1
ATOM 5937 O O . VAL B 1 364 ? 11 20.75 20.156 1 98.25 364 VAL B O 1
ATOM 5940 N N . ARG B 1 365 ? 13.102 20.875 20.906 1 97.38 365 ARG B N 1
ATOM 5941 C CA . ARG B 1 365 ? 13 22.219 21.469 1 97.38 365 ARG B CA 1
ATOM 5942 C C . ARG B 1 365 ? 13.625 23.25 20.531 1 97.38 365 ARG B C 1
ATOM 5944 O O . ARG B 1 365 ? 14.719 23.047 20 1 97.38 365 ARG B O 1
ATOM 5951 N N . ASN B 1 366 ? 12.875 24.281 20.312 1 97.19 366 ASN B N 1
ATOM 5952 C CA . ASN B 1 366 ? 13.414 25.406 19.547 1 97.19 366 ASN B CA 1
ATOM 5953 C C . ASN B 1 366 ? 14.383 26.234 20.391 1 97.19 366 ASN B C 1
ATOM 5955 O O . ASN B 1 366 ? 13.969 26.906 21.344 1 97.19 366 ASN B O 1
ATOM 5959 N N . LEU B 1 367 ? 15.633 26.297 20.016 1 95.19 367 LEU B N 1
ATOM 5960 C CA . LEU B 1 367 ? 16.641 26.969 20.828 1 95.19 367 LEU B CA 1
ATOM 5961 C C . LEU B 1 367 ? 16.656 28.469 20.547 1 95.19 367 LEU B C 1
ATOM 5963 O O . LEU B 1 367 ? 16.359 28.891 19.422 1 95.19 367 LEU B O 1
#

Sequence (734 aa):
MNQKQGQWGSSHPRYRLLEALYGYSKYRERNMAELDRWRSMYKNLSKRQKKTLESVVNYKKKLDDIEELIYRNEALCKSIMANAMAYYGIEKSELDAHIESATKVGRKADKTSVTQTLKHFVRDWAAGGIKERTDAFPCIRSMMEGPSMPNTDGRPLKVLLPGAGLGRLAHEVASIIGYEITINEWSMYMNTAYRYLQNHTELQSLSLYPFIDSLSHQGTTEDLHRKVTFPDFPLNPNVLLVEGDFTTAFSDQYDHYDIIVTHFFIDTARNLMSYFETIQRLLKKGGRWINFGPLLYGTGPFVQLSLDEIINVIEKMGFEFEDISDDCGALTFEDKKVRGREAEYGFNDRALTKNAYKAQAWVVRNLMNQKQGQWGSSHPRYRLLEALYGYSKYRERNMAELDRWRSMYKNLSKRQKKTLESVVNYKKKLDDIEELIYRNEALCKSIMANAMAYYGIEKSELDAHIESATKVGRKADKTSVTQTLKHFVRDWAAGGIKERTDAFPCIRSMMEGPSMPNTDGRPLKVLLPGAGLGRLAHEVASIIGYEITINEWSMYMNTAYRYLQNHTELQSLSLYPFIDSLSHQGTTEDLHRKVTFPDFPLNPNVLLVEGDFTTAFSDQYDHYDIIVTHFFIDTARNLMSYFETIQRLLKKGGRWINFGPLLYGTGPFVQLSLDEIINVIEKMGFEFEDISDDCGALTFEDKKVRGREAEYGFNDRALTKNAYKAQAWVVRNL

Foldseek 3Di:
DDPPPDDPDPADPVLLLLLLLLQLQCQLVVLVVVLVVVVVVLVPDDPVVVVVCCVPPVVVVLSVLLNVQSVVQSVVSVLLSVLSCVVVVPDPVNSVVSNVVCVVVPHHRDNPLLLVLVLVCLLQFFPLNVQQCLLFLVQLVQVCPDPLADDPVPAAFEEEEEQCQLPRSVQVVVVDPRYQYEYEHARSNSVSSNSSCVVVFPAQPDKHQNQCSDDAQDPDSCLNRDIITGRHDGGDPRYHYQYHDLLPSQVVAFQAGQEYEYEQHLLLDQESVSVLVSCLRRHHQFGKYKYKHANDNDNNHPDRDDPVRVVVVNVVVAKAWDAGDCSQPDDPDPPDRKHWDWRWDDSGPRGNDTDTHRIIITMIGHD/DDCPPDDPDPADPVLLLLLLLLQLQCQLVVLVVVLVVVVVVLVPDDPVVVVVCCVPPVVVVLSVLLNVQSVVQSVVSVLLSVLSCVVVVPDPVNSVVSNVVCVVVPHHRDNPLLLVLVLVCLLQFFPLNVQQCLQFLVQQVQQCPDPLADDPVPAAFEEEEEQCQLPRSVQVVVVDPRYQYEYEHARSNSVSSNSSCVVVFPAQPDKHQNQCSDDAQDPDSCLNRDIITGRHDGGDPRYHYQYHDLLPSQVVAFQAGQEYEYEQHLLLDQESVSVLVSCLRRHHQFGKYKYKHANDNDNNHPDRDDPVRVVVVNVVQAKAWDAGDCSQPDDPDPVDRKHWTWRWDDSGPRGNDTDTGRIIITMIGHD

Organism: NCBI:txid1448308

Radius of gyration: 27.91 Å; Cα contacts (8 Å, |Δi|>4): 1365; chains: 2; bounding box: 56×86×72 Å

Nearest PDB structures (foldseek):
  5yf0-assembly1_A  TM=8.733E-01  e=3.195E-28  Homo sapiens
  5yf1-assembly1_A  TM=8.669E-01  e=5.091E-28  Homo sapiens
  5yf0-assembly1_B  TM=8.423E-01  e=2.531E-28  Homo sapiens
  5yf2-assembly1_B  TM=8.709E-01  e=1.024E-27  Homo sapiens
  5yf2-assembly1_A  TM=8.474E-01  e=1.053E-26  Homo sapiens

InterPro domains:
  IPR012901 Carnosine N-methyltransferase [PF07942] (107-365)
  IPR012901 Carnosine N-methyltransferase [PTHR12303] (16-366)
  IPR012901 Carnosine N-methyltransferase [SM01296] (100-367)
  IPR029063 S-adenosyl-L-methionine-dependent methyltransferase superfamily [G3DSA:3.40.50.150] (99-341)
  IPR029063 S-adenosyl-L-methionine-dependent methyltransferase superfamily [SSF53335] (117-324)

Solvent-accessible surface area (backbone atoms only — not comparable to full-atom values): 38338 Å² total; per-residue (Å²): 112,54,74,91,60,65,72,89,41,88,78,26,66,44,52,39,38,48,50,32,44,42,14,36,72,37,40,45,64,58,52,47,53,54,53,50,48,50,54,55,30,44,66,72,51,52,71,67,56,48,52,56,42,46,73,66,59,35,52,68,56,54,54,52,51,47,53,53,45,43,52,54,40,30,54,49,31,47,51,33,41,52,48,36,28,66,73,71,67,54,51,69,67,57,51,51,51,51,48,50,55,33,51,75,75,68,52,72,62,50,55,63,61,49,51,52,42,56,37,42,45,31,38,55,28,19,78,58,6,47,66,43,42,60,49,45,49,60,32,54,51,51,61,70,66,35,88,80,50,79,83,58,86,87,47,55,43,34,34,37,29,46,54,38,64,72,37,42,67,58,37,57,50,53,70,40,89,54,49,41,42,37,33,25,34,59,52,42,50,31,49,33,50,36,53,39,45,72,74,48,60,55,69,56,70,41,69,41,49,78,44,66,85,53,58,50,26,32,52,33,67,64,66,34,65,37,78,44,50,22,32,72,64,75,79,49,87,72,58,40,77,46,73,35,52,79,77,57,65,51,70,88,49,60,51,63,24,43,33,36,40,35,54,64,30,70,34,64,33,41,49,48,65,53,52,53,51,42,50,56,45,31,32,18,78,64,12,38,42,36,38,38,28,51,47,57,72,80,54,76,38,30,63,74,67,24,49,53,44,48,52,42,50,45,43,74,74,43,37,43,79,38,87,69,65,69,77,34,34,49,66,69,42,94,90,52,56,41,17,28,29,68,30,55,62,73,62,49,80,71,40,35,49,42,42,29,27,36,20,38,30,42,39,29,32,33,103,109,56,74,91,60,64,73,88,42,88,79,27,66,44,53,38,40,48,50,32,44,43,15,36,71,37,40,46,64,58,52,47,52,55,52,50,47,50,55,55,33,44,66,72,50,52,72,65,55,48,52,55,41,46,72,66,57,36,52,69,56,55,55,52,51,46,54,54,44,42,52,54,42,32,53,49,31,46,50,33,41,52,47,36,27,65,74,70,68,54,52,68,68,58,51,51,52,52,48,50,56,34,52,75,73,67,52,74,63,50,57,63,61,48,51,51,42,58,38,41,46,30,38,55,27,19,76,58,7,48,66,43,42,61,49,44,50,60,32,54,50,51,61,69,66,34,90,80,48,79,82,61,85,88,49,55,42,34,32,37,29,48,51,38,63,70,36,43,67,57,37,57,52,52,70,41,88,56,49,41,42,37,33,25,34,58,52,43,49,32,49,34,50,36,54,39,46,72,74,48,61,56,68,56,70,40,67,40,51,76,43,65,87,54,56,49,26,31,51,34,67,65,66,35,65,38,78,46,49,22,32,72,64,74,77,50,88,73,60,41,79,46,73,37,52,80,78,58,65,51,70,90,50,60,51,63,24,42,32,37,40,34,54,65,30,70,34,64,34,40,49,47,66,53,52,53,51,41,51,55,45,30,31,18,77,64,12,37,42,35,40,38,28,49,46,56,72,79,55,75,36,29,64,74,67,23,50,54,43,49,51,44,50,45,43,72,74,44,36,43,78,39,86,68,65,67,76,34,35,48,66,70,42,96,92,52,58,39,18,28,29,68,30,54,65,74,59,47,81,70,42,35,47,43,42,28,28,36,19,37,29,41,41,27,32,33,104

Secondary structure (DSSP, 8-state):
--TTSS--STT-HHHHHHHHHHHHHTHHHHHHHHHHHHHHHHTTS-HHHHHHHHHHT-HHHHHHHHHHHHHHHHHHHHHHHHHHHHHHT--HHHHHHHHHHHHHTTPPP-HHHHHHHHHHHHHHHSGGGHHHHHHHHHHHHHHHTSTTS---TTSPEEEEEES-TT-HHHHHHTTSTTEEEEEEE--HHHHHHHHHHHT--STT-EEE-TTTT--TT-S-HHHHT--EEE--SPPPTTPEEEES-HHHHTTT-SS-EEEEEEES-GGG-SSHHHHHHHHHHHEEEEEEEEEEE-----S--S----HHHHHHHHHHTTEEEE---GGG-EESSTTSS-EEEEEE--S-TTSSEEEEEEEEEEEEEE-/--TTSS--STT-HHHHHHHHHHHHHTHHHHHHHHHHHHHHHHTTS-HHHHHHHHHHT-HHHHHHHHHHHHHHHHHHHHHHHHHHHHHHT--HHHHHHHHHHHHHTTPPP-HHHHHHHHHHHHHHHSGGGHHHHHHHHHHHHHHHTSTTS---TTSPEEEEEES-TT-HHHHHHHTSTTEEEEEEE--HHHHHHHHHHHT--STT-EEE-TTTT--TT-S-HHHHT--EEE--SPPPTTPEEEES-HHHHTTT-SS-EEEEEEES-GGG-SSHHHHHHHHHHHEEEEEEEEEEE-----S--S----HHHHHHHHHHTTEEEE---GGG-EESSTTSS-EEEEEE--S-TTSSEEEEEEEEEEEEEE-